Protein AF-A0A9W8MR33-F1 (afdb_monomer_lite)

Sequence (682 aa):
MLVDLFPRDSRWECDATVVSDYVSELVKAVAKRNREDWKERLYLISAYNTMTKIPAGWILDEGFHWVFLAPSVWRLSPLQASTRRGPKNQHWATPGLVADEKSVRFLYIGSKGFSITRSRTSTSKTTSCDSIPNHRFPPLNKKSGLAYGYHQPALTTQASFDSFLYDPKKKRAVLFQATVGSTHSVKELGITELTAEFGVTVFTYIAVTPPSVTLKISGPHAIDRLLEKKYYQRTEITSQELILVICMQLMGQNYFDPRPLEEAETHMRLQHEQQIWATFWHAPAGDGHPLFQHHIITLETTLADANLDAPSKCWLLRIPEGLRGIFGDTCTSAILFREDYLEALRAAFRAVSWDDAYVGVEHVDSDLSNSKFNNPFLRRQQVSRDWKSSCLVLTGGPGIGKSLWLVTVLILRLHARLPTIYQRQNDRILFFDQDGPAEFRTVVDLFRSAAVRRHQRGELWVLVDTNDELQTVDRCYRFQHAFIIQSIATDVKHTRWMRKLSFLATHFVLQPWSLAELIIGRILHENAPSGGSILEFTQKFGNMPENVYKYADAQEEYEAQVLARVSFPPPYPESTSFDKIAFDYPEFIALRPTSSQPWYYAPHFVSKHVVHFLFLSSDTAPRARIPSHTPLVPAVSALDTRSERAEKLSRRESVGVVPTGWLFFGRSPQPQRHATSEAFGR

pLDDT: mean 73.07, std 23.68, range [24.5, 97.5]

Organism: NCBI:txid84603

Secondary structure (DSSP, 8-state):
--EEEEE-SSTTEEEEEES-HHHHHHHHHHHTT-TTHHHHHHHHHHHHSTTTHHHHHHHHHHHHHHHHHSSEEEEEEEPEEPSS--SSEEEEE---S---GGG-EEEEEETTEEEEES-SS--SSS--SSPPPEEEE-SS----PPPSEEEEESSTTS-SSSEEEEETTTTEEEEEEE---SEEE--HHHHHHHHHHH---EEEEEEEE-TT---EEEEEHHHHTTEEEEEEEE--S-GGGTSTTTSTT---------HHHHHHHHHHHHHHHHHHHHHHHSS-SSTT-TTEEEEE----HHHHTTT----SEEEEEE--GGGGGGG-S---SEEE--HHHHHHHHHHHHHTT--GGGGGGT-S-S-TTTS----TTSS-----TT----EEEEE--TTSSHHHHHHHHHHHHHHTT--EEEEEETTEEEEE-SS-EEEESSHHHHHHSHHHHTSPTTT-EEEEEESSS--S--GGGGGGTPEEEEEE-S-GGGGTTGGG--S-EEEEE-----HHHHHHHGGG-TTPPPHHHHHHHHHHH---HHHHHHHGGGHHHHHHHHHHHHSPPPPPPPSS------------------TT-TT----EEETHHHHHHHH-------------------------------------------------------------------

Radius of gyration: 34.9 Å; chains: 1; bounding box: 99×107×81 Å

InterPro domains:
  IPR052980 Crinkler effector [PTHR33129] (317-520)

Structure (mmCIF, N/CA/C/O backbone):
data_AF-A0A9W8MR33-F1
#
_entry.id   AF-A0A9W8MR33-F1
#
loop_
_atom_site.group_PDB
_atom_site.id
_atom_site.type_symbol
_atom_site.label_atom_id
_atom_site.label_alt_id
_atom_site.label_comp_id
_atom_site.label_asym_id
_atom_s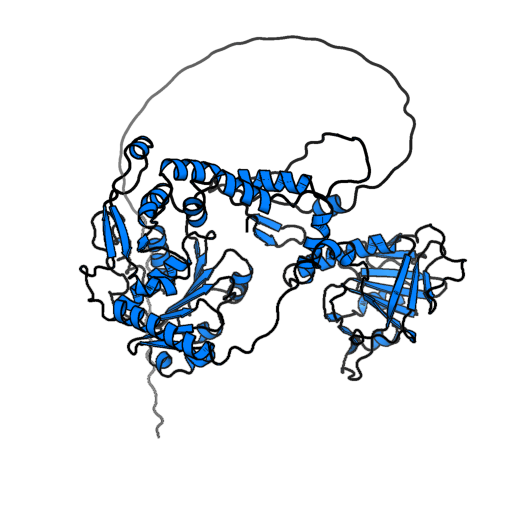ite.label_entity_id
_atom_site.label_seq_id
_atom_site.pdbx_PDB_ins_code
_atom_site.Cartn_x
_atom_site.Cartn_y
_atom_site.Cartn_z
_atom_site.occupancy
_atom_site.B_iso_or_equiv
_atom_site.auth_seq_id
_atom_site.auth_comp_id
_atom_site.auth_asym_id
_atom_site.auth_atom_id
_atom_site.pdbx_PDB_model_num
ATOM 1 N N . MET A 1 1 ? -2.447 7.499 -7.545 1.00 42.25 1 MET A N 1
ATOM 2 C CA . MET A 1 1 ? -2.673 8.162 -6.244 1.00 42.25 1 MET A CA 1
ATOM 3 C C . MET A 1 1 ? -2.044 9.550 -6.351 1.00 42.25 1 MET A C 1
ATOM 5 O O . MET A 1 1 ? -0.880 9.610 -6.711 1.00 42.25 1 MET A O 1
ATOM 9 N N . LEU A 1 2 ? -2.818 10.642 -6.248 1.00 41.53 2 LEU A N 1
ATOM 10 C CA . LEU A 1 2 ? -2.312 12.023 -6.452 1.00 41.53 2 LEU A CA 1
ATOM 11 C C . LEU A 1 2 ? -1.849 12.695 -5.150 1.00 41.53 2 LEU A C 1
ATOM 13 O O . LEU A 1 2 ? -1.147 13.701 -5.204 1.00 41.53 2 LEU A O 1
ATOM 17 N N . VAL A 1 3 ? -2.262 12.140 -4.008 1.00 42.53 3 VAL A N 1
ATOM 18 C CA . VAL A 1 3 ? -1.942 12.615 -2.663 1.00 42.53 3 VAL A CA 1
ATOM 19 C C . VAL A 1 3 ? -1.675 11.395 -1.782 1.00 42.53 3 VAL A C 1
ATOM 21 O O . VAL A 1 3 ? -2.589 10.599 -1.554 1.00 42.53 3 VAL A O 1
ATOM 24 N N . ASP A 1 4 ? -0.445 11.245 -1.294 1.00 45.41 4 ASP A N 1
ATOM 25 C CA . ASP A 1 4 ? -0.087 10.212 -0.314 1.00 45.41 4 ASP A CA 1
ATOM 26 C C . ASP A 1 4 ? -0.113 10.817 1.091 1.00 45.41 4 ASP A C 1
ATOM 28 O O . ASP A 1 4 ? 0.572 11.805 1.334 1.00 45.41 4 ASP A O 1
ATOM 32 N N . LEU A 1 5 ? -0.909 10.251 2.006 1.00 42.97 5 LEU A N 1
ATOM 33 C CA . LEU A 1 5 ? -1.063 10.742 3.381 1.00 42.97 5 LEU A CA 1
ATOM 34 C C . LEU A 1 5 ? -0.225 9.909 4.363 1.00 42.97 5 LEU A C 1
ATOM 36 O O . LEU A 1 5 ? -0.437 8.701 4.501 1.00 42.97 5 LEU A O 1
ATOM 40 N N . PHE A 1 6 ? 0.684 10.555 5.094 1.00 46.56 6 PHE A N 1
ATOM 41 C CA . PHE A 1 6 ? 1.562 9.921 6.076 1.00 46.56 6 PHE A CA 1
ATOM 42 C C . PHE A 1 6 ? 1.298 10.475 7.484 1.00 46.56 6 PHE A C 1
ATOM 44 O O . PHE A 1 6 ? 1.523 11.660 7.729 1.00 46.56 6 PHE A O 1
ATOM 51 N N . PRO A 1 7 ? 0.854 9.650 8.448 1.00 41.38 7 PRO A N 1
ATOM 52 C CA . PRO A 1 7 ? 0.702 10.099 9.831 1.00 41.38 7 PRO A CA 1
ATOM 53 C C . PRO A 1 7 ? 2.073 10.370 10.475 1.00 41.38 7 PRO A C 1
ATOM 55 O O . PRO A 1 7 ? 2.987 9.554 10.330 1.00 41.38 7 PRO A O 1
ATOM 58 N N . ARG A 1 8 ? 2.204 11.484 11.210 1.00 49.09 8 ARG A N 1
ATOM 59 C CA . ARG A 1 8 ? 3.399 11.823 12.012 1.00 49.09 8 ARG A CA 1
ATOM 60 C C . ARG A 1 8 ? 3.271 11.380 13.478 1.00 49.09 8 ARG A C 1
ATOM 62 O O . ARG A 1 8 ? 2.295 10.747 13.876 1.00 49.09 8 ARG A O 1
ATOM 69 N N . ASP A 1 9 ? 4.281 11.718 14.282 1.00 41.66 9 ASP A N 1
ATOM 70 C CA . ASP A 1 9 ? 4.383 11.391 15.713 1.00 41.66 9 ASP A CA 1
ATOM 71 C C . ASP A 1 9 ? 3.325 12.089 16.587 1.00 41.66 9 ASP A C 1
ATOM 73 O O . ASP A 1 9 ? 3.048 11.653 17.709 1.00 41.66 9 ASP A O 1
ATOM 77 N N . SER A 1 10 ? 2.711 13.167 16.088 1.00 37.75 10 SER A N 1
ATOM 78 C CA . SER A 1 10 ? 1.657 13.905 16.783 1.00 37.75 10 SER A CA 1
ATOM 79 C C . SER A 1 10 ? 0.269 13.506 16.268 1.00 37.75 10 SER A C 1
ATOM 81 O O . SER A 1 10 ? 0.056 13.249 15.085 1.00 37.75 10 SER A O 1
ATOM 83 N N . ARG A 1 11 ? -0.718 13.479 17.175 1.00 36.72 11 ARG A N 1
ATOM 84 C CA . ARG A 1 11 ? -2.128 13.134 16.882 1.00 36.72 11 ARG A CA 1
ATOM 85 C C . ARG A 1 11 ? -2.815 14.128 15.938 1.00 36.72 11 ARG A C 1
ATOM 87 O O . ARG A 1 11 ? -3.965 13.917 15.573 1.00 36.72 11 ARG A O 1
ATOM 94 N N . TRP A 1 12 ? -2.118 15.204 15.585 1.00 40.34 12 TRP A N 1
ATOM 95 C CA . TRP A 1 12 ? -2.641 16.352 14.870 1.00 40.34 12 TRP A CA 1
ATOM 96 C C . TRP A 1 12 ? -1.859 16.643 13.585 1.00 40.34 12 TRP A C 1
ATOM 98 O O . TRP A 1 12 ? -1.987 17.739 13.043 1.00 40.34 12 TRP A O 1
ATOM 108 N N . GLU A 1 13 ? -1.030 15.721 13.107 1.00 41.31 13 GLU A N 1
ATOM 109 C CA . GLU A 1 13 ? -0.179 15.958 11.944 1.00 41.31 13 GLU A CA 1
ATOM 110 C C . GLU A 1 13 ? -0.270 14.799 10.957 1.00 41.31 13 GLU A C 1
ATOM 112 O O . GLU A 1 13 ? -0.117 13.624 11.303 1.00 41.31 13 GLU A O 1
ATOM 117 N N . CYS A 1 14 ? -0.501 15.163 9.703 1.00 41.62 14 CYS A N 1
ATOM 118 C CA . CYS A 1 14 ? -0.390 14.279 8.561 1.00 41.62 14 CYS A CA 1
ATOM 119 C C . CYS A 1 14 ? 0.424 15.016 7.501 1.00 41.62 14 CYS A C 1
ATOM 121 O O . CYS A 1 14 ? 0.096 16.154 7.162 1.00 41.62 14 CYS A O 1
ATOM 123 N N . ASP A 1 15 ? 1.461 14.374 6.976 1.00 48.09 15 ASP A N 1
ATOM 124 C CA . ASP A 1 15 ? 2.111 14.843 5.760 1.00 48.09 15 ASP A CA 1
ATOM 125 C C . ASP A 1 15 ? 1.280 14.394 4.564 1.00 48.09 15 ASP A C 1
ATOM 127 O O . ASP A 1 15 ? 0.707 13.304 4.576 1.00 48.09 15 ASP A O 1
ATOM 131 N N . ALA A 1 16 ? 1.222 15.232 3.536 1.00 46.84 16 ALA A N 1
ATOM 132 C CA . ALA A 1 16 ? 0.666 14.861 2.249 1.00 46.84 16 ALA A CA 1
ATOM 133 C C . ALA A 1 16 ? 1.726 15.096 1.172 1.00 46.84 16 ALA A C 1
ATOM 135 O O . ALA A 1 16 ? 2.301 16.181 1.125 1.00 46.84 16 ALA A O 1
ATOM 136 N N . THR A 1 17 ? 1.991 14.123 0.305 1.00 47.50 17 THR A N 1
ATOM 137 C CA . THR A 1 17 ? 2.886 14.321 -0.847 1.00 47.50 17 THR A CA 1
ATOM 138 C C . THR A 1 17 ? 2.057 14.527 -2.106 1.00 47.50 17 THR A C 1
ATOM 140 O O . THR A 1 17 ? 1.200 13.700 -2.409 1.00 47.50 17 THR A O 1
ATOM 143 N N . VAL A 1 18 ? 2.313 15.623 -2.827 1.00 47.41 18 VAL A N 1
ATOM 144 C CA . VAL A 1 18 ? 1.642 15.985 -4.087 1.00 47.41 18 VAL A CA 1
ATOM 145 C C . VAL A 1 18 ? 2.686 16.076 -5.200 1.00 47.41 18 VAL A C 1
ATOM 147 O O . VAL A 1 18 ? 3.810 16.500 -4.954 1.00 47.41 18 VAL A O 1
ATOM 150 N N . VAL A 1 19 ? 2.332 15.651 -6.414 1.00 47.62 19 VAL A N 1
ATOM 151 C CA . VAL A 1 19 ? 3.304 15.409 -7.500 1.00 47.62 19 VAL A CA 1
ATOM 152 C C . VAL A 1 19 ? 3.774 16.695 -8.205 1.00 47.62 19 VAL A C 1
ATOM 154 O O . VAL A 1 19 ? 4.859 16.703 -8.776 1.00 47.62 19 VAL A O 1
ATOM 157 N N . SER A 1 20 ? 2.997 17.785 -8.159 1.00 63.09 20 SER A N 1
ATOM 158 C CA . SER A 1 20 ? 3.393 19.098 -8.695 1.00 63.09 20 SER A CA 1
ATOM 159 C C . SER A 1 20 ? 2.608 20.252 -8.057 1.00 63.09 20 SER A C 1
ATOM 161 O O . SER A 1 20 ? 1.550 20.037 -7.454 1.00 63.09 20 SER A O 1
ATOM 163 N N . ASP A 1 21 ? 3.099 21.484 -8.236 1.00 59.41 21 ASP A N 1
ATOM 164 C CA . ASP A 1 21 ? 2.425 22.714 -7.788 1.00 59.41 21 ASP A CA 1
ATOM 165 C C . ASP A 1 21 ? 1.033 22.862 -8.405 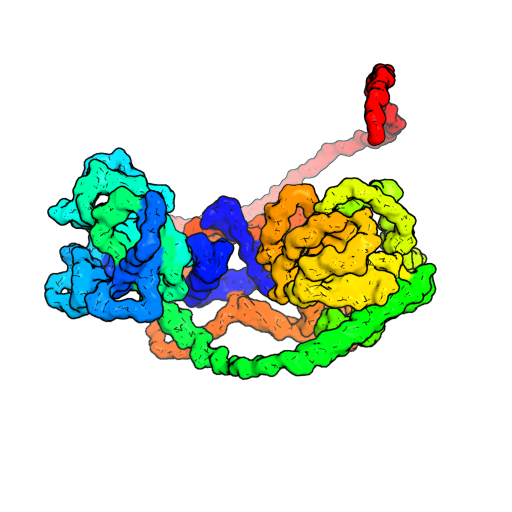1.00 59.41 21 ASP A C 1
ATOM 167 O O . ASP A 1 21 ? 0.071 23.200 -7.715 1.00 59.41 21 ASP A O 1
ATOM 171 N N . TYR A 1 22 ? 0.898 22.509 -9.683 1.00 57.91 22 TYR A N 1
ATOM 172 C CA . TYR A 1 22 ? -0.383 22.533 -10.378 1.00 57.91 22 TYR A CA 1
ATOM 173 C C . TYR A 1 22 ? -1.410 21.584 -9.733 1.00 57.91 22 TYR A C 1
ATOM 175 O O . TYR A 1 22 ? -2.530 21.998 -9.432 1.00 57.91 22 TYR A O 1
ATOM 183 N N . VAL A 1 23 ? -1.026 20.332 -9.433 1.00 47.22 23 VAL A N 1
ATOM 184 C CA . VAL A 1 23 ? -1.908 19.354 -8.757 1.00 47.22 23 VAL A CA 1
ATOM 185 C C . VAL A 1 23 ? -2.279 19.833 -7.351 1.00 47.22 23 VAL A C 1
ATOM 187 O O . VAL A 1 23 ? -3.415 19.653 -6.914 1.00 47.22 23 VAL A O 1
ATOM 190 N N . SER A 1 24 ? -1.341 20.467 -6.645 1.00 52.09 24 SER A N 1
ATOM 191 C CA . SER A 1 24 ? -1.575 21.044 -5.318 1.00 52.09 24 SER A CA 1
ATOM 192 C C . SER A 1 24 ? -2.651 22.134 -5.350 1.00 52.09 24 SER A C 1
ATOM 194 O O . SER A 1 24 ? -3.599 22.083 -4.563 1.00 52.09 24 SER A O 1
ATOM 196 N N . GLU A 1 25 ? -2.565 23.080 -6.290 1.00 61.91 25 GLU A N 1
ATOM 197 C CA . GLU A 1 25 ? -3.579 24.132 -6.463 1.00 61.91 25 GLU A CA 1
ATOM 198 C C . GLU A 1 25 ? -4.948 23.565 -6.854 1.00 61.91 25 GLU A C 1
ATOM 200 O O . GLU A 1 25 ? -5.984 24.005 -6.348 1.00 61.91 25 GLU A O 1
ATOM 205 N N . LEU A 1 26 ? -4.960 22.510 -7.666 1.00 52.94 26 LEU A N 1
ATOM 206 C CA . LEU A 1 26 ? -6.171 21.787 -8.033 1.00 52.94 26 LEU A CA 1
ATOM 207 C C . LEU A 1 26 ? -6.861 21.175 -6.800 1.00 52.94 26 LEU A C 1
ATOM 209 O O . LEU A 1 26 ? -8.068 21.336 -6.605 1.00 52.94 26 LEU A O 1
ATOM 213 N N . VAL A 1 27 ? -6.091 20.494 -5.939 1.00 49.19 27 VAL A N 1
ATOM 214 C CA . VAL A 1 27 ? -6.605 19.836 -4.723 1.00 49.19 27 VAL A CA 1
ATOM 215 C C . VAL A 1 27 ? -7.176 20.871 -3.760 1.00 49.19 27 VAL A C 1
ATOM 217 O O . VAL A 1 27 ? -8.259 20.669 -3.204 1.00 49.19 27 VAL A O 1
ATOM 220 N N . LYS A 1 28 ? -6.503 22.020 -3.618 1.00 54.75 28 LYS A N 1
ATOM 221 C CA . LYS A 1 28 ? -7.001 23.159 -2.831 1.00 54.75 28 LYS A CA 1
ATOM 222 C C . LYS A 1 28 ? -8.320 23.696 -3.388 1.00 54.75 28 LYS A C 1
ATOM 224 O O . LYS A 1 28 ? -9.250 23.949 -2.619 1.00 54.75 28 LYS A O 1
ATOM 229 N N . ALA A 1 29 ? -8.425 23.843 -4.709 1.00 58.38 29 ALA A N 1
ATOM 230 C CA . ALA A 1 29 ? -9.621 24.367 -5.361 1.00 58.38 29 ALA A CA 1
ATOM 231 C C . ALA A 1 29 ? -10.846 23.459 -5.166 1.00 58.38 29 ALA A C 1
ATOM 233 O O . ALA A 1 29 ? -11.951 23.962 -4.957 1.00 58.38 29 ALA A O 1
ATOM 234 N N . VAL A 1 30 ? -10.666 22.134 -5.177 1.00 51.62 30 VAL A N 1
ATOM 235 C CA . VAL A 1 30 ? -11.782 21.192 -5.013 1.00 51.62 30 VAL A CA 1
ATOM 236 C C . VAL A 1 30 ? -12.168 20.985 -3.551 1.00 51.62 30 VAL A C 1
ATOM 238 O O . VAL A 1 30 ? -13.361 20.956 -3.238 1.00 51.62 30 VAL A O 1
ATOM 241 N N . ALA A 1 31 ? -11.198 20.930 -2.634 1.00 49.88 31 ALA A N 1
ATOM 242 C CA . ALA A 1 31 ? -11.481 20.884 -1.199 1.00 49.88 31 ALA A CA 1
ATOM 243 C C . ALA A 1 31 ? -12.319 22.094 -0.738 1.00 49.88 31 ALA A C 1
ATOM 245 O O . ALA A 1 31 ? -13.151 21.975 0.161 1.00 49.88 31 ALA A O 1
ATOM 246 N N . LYS A 1 32 ? -12.154 23.249 -1.400 1.00 54.03 32 LYS A N 1
ATOM 247 C CA . LYS A 1 32 ? -12.952 24.458 -1.159 1.00 54.03 32 LYS A CA 1
ATOM 248 C C . LYS A 1 32 ? -14.416 24.335 -1.625 1.00 54.03 32 LYS A C 1
ATOM 250 O O . LYS A 1 32 ? -15.251 25.080 -1.122 1.00 54.03 32 LYS A O 1
ATOM 255 N N . ARG A 1 33 ? -14.742 23.424 -2.557 1.00 51.28 33 ARG A N 1
ATOM 256 C CA . ARG A 1 33 ? -16.070 23.312 -3.199 1.00 51.28 33 ARG A CA 1
ATOM 257 C C . ARG A 1 33 ? -17.017 22.274 -2.569 1.00 51.28 33 ARG A C 1
ATOM 259 O O . ARG A 1 33 ? -18.212 22.522 -2.579 1.00 51.28 33 ARG A O 1
ATOM 266 N N . ASN A 1 34 ? -16.527 21.165 -1.993 1.00 52.03 34 ASN A N 1
ATOM 267 C CA . ASN A 1 34 ? -17.368 20.035 -1.531 1.00 52.03 34 ASN A CA 1
ATOM 268 C C . ASN A 1 34 ? -17.097 19.625 -0.068 1.00 52.03 34 ASN A C 1
ATOM 270 O O . ASN A 1 34 ? -16.526 18.571 0.214 1.00 52.03 34 ASN A O 1
ATOM 274 N N . ARG A 1 35 ? -17.484 20.486 0.881 1.00 52.84 35 ARG A N 1
ATOM 275 C CA . ARG A 1 35 ? -17.036 20.417 2.285 1.00 52.84 35 ARG A CA 1
ATOM 276 C C . ARG A 1 35 ? -17.664 19.293 3.129 1.00 52.84 35 ARG A C 1
ATOM 278 O O . ARG A 1 35 ? -16.979 18.796 4.018 1.00 52.84 35 ARG A O 1
ATOM 285 N N . GLU A 1 36 ? -18.919 18.899 2.891 1.00 48.84 36 GLU A N 1
ATOM 286 C CA . GLU A 1 36 ? -19.659 17.950 3.756 1.00 48.84 36 GLU A CA 1
ATOM 287 C C . GLU A 1 36 ? -19.500 16.470 3.340 1.00 48.84 36 GLU A C 1
ATOM 289 O O . GLU A 1 36 ? -19.167 15.639 4.185 1.00 48.84 36 GLU A O 1
ATOM 294 N N . ASP A 1 37 ? -19.600 16.139 2.047 1.00 50.66 37 ASP A N 1
ATOM 295 C CA . ASP A 1 37 ? -19.472 14.761 1.516 1.00 50.66 37 ASP A CA 1
ATOM 296 C C . ASP A 1 37 ? -18.098 14.114 1.762 1.00 50.66 37 ASP A C 1
ATOM 298 O O . ASP A 1 37 ? -17.964 12.894 1.901 1.00 50.66 37 ASP A O 1
ATOM 302 N N . TRP A 1 38 ? -17.052 14.936 1.847 1.00 52.78 38 TRP A N 1
ATOM 303 C CA . TRP A 1 38 ? -15.698 14.486 2.167 1.00 52.78 38 TRP A CA 1
ATOM 304 C C . TRP A 1 38 ? -15.608 13.864 3.570 1.00 52.78 38 TRP A C 1
ATOM 306 O O . TRP A 1 38 ? -14.839 12.926 3.794 1.00 52.78 38 TRP A O 1
ATOM 316 N N . LYS A 1 39 ? -16.406 14.364 4.520 1.00 54.88 39 LYS A N 1
ATOM 317 C CA . LYS A 1 39 ? -16.264 14.048 5.946 1.00 54.88 39 LYS A CA 1
ATOM 318 C C . LYS A 1 39 ? -16.637 12.600 6.251 1.00 54.88 39 LYS A C 1
ATOM 320 O O . LYS A 1 39 ? -15.910 11.922 6.978 1.00 54.88 39 LYS A O 1
ATOM 325 N N . GLU A 1 40 ? -17.727 12.095 5.676 1.00 57.59 40 GLU A N 1
ATOM 326 C CA . GLU A 1 40 ? -18.176 10.731 5.967 1.00 57.59 40 GLU A CA 1
ATOM 327 C C . GLU A 1 40 ? -17.347 9.662 5.253 1.00 57.59 40 GLU A C 1
ATOM 329 O O . GLU A 1 40 ? -16.944 8.664 5.858 1.00 57.59 40 GLU A O 1
ATOM 334 N N . ARG A 1 41 ? -17.035 9.858 3.971 1.00 55.06 41 ARG A N 1
ATOM 335 C CA . ARG A 1 41 ? -16.258 8.862 3.223 1.00 55.06 41 ARG A CA 1
ATOM 336 C C . ARG A 1 41 ? -14.880 8.675 3.839 1.00 55.06 41 ARG A C 1
ATOM 338 O O . ARG A 1 41 ? -14.420 7.542 4.004 1.00 55.06 41 ARG A O 1
ATOM 345 N N . LEU A 1 42 ? -14.262 9.778 4.261 1.00 57.81 42 LEU A N 1
ATOM 346 C CA . LEU A 1 42 ? -13.010 9.733 4.997 1.00 57.81 42 LEU A CA 1
ATOM 347 C C . LEU A 1 42 ? -13.178 8.993 6.330 1.00 57.81 42 LEU A C 1
ATOM 349 O O . LEU A 1 42 ? -12.320 8.180 6.670 1.00 57.81 42 LEU A O 1
ATOM 353 N N . TYR A 1 43 ? -14.283 9.203 7.052 1.00 70.25 43 TYR A N 1
ATOM 354 C CA . TYR A 1 43 ? -14.579 8.502 8.302 1.00 70.25 43 TYR A CA 1
ATOM 355 C C . TYR A 1 43 ? -14.693 6.982 8.124 1.00 70.25 43 TYR A C 1
ATOM 357 O O . TYR A 1 43 ? -14.072 6.231 8.876 1.00 70.25 43 TYR A O 1
ATOM 365 N N . LEU A 1 44 ? -15.436 6.506 7.125 1.00 66.12 44 LEU A N 1
ATOM 366 C CA . LEU A 1 44 ? -15.657 5.071 6.924 1.00 66.12 44 LEU A CA 1
ATOM 367 C C . LEU A 1 44 ? -14.397 4.358 6.456 1.00 66.12 44 LEU A C 1
ATOM 369 O O . LEU A 1 44 ? -14.025 3.338 7.040 1.00 66.12 44 LEU A O 1
ATOM 373 N N . ILE A 1 45 ? -13.695 4.925 5.467 1.00 62.34 45 ILE A N 1
ATOM 374 C CA . ILE A 1 45 ? -12.365 4.444 5.063 1.00 62.34 45 ILE A CA 1
ATOM 375 C C . ILE A 1 45 ? -11.471 4.380 6.298 1.00 62.34 45 ILE A C 1
ATOM 377 O O . ILE A 1 45 ? -10.787 3.377 6.530 1.00 62.34 45 ILE A O 1
ATOM 381 N N . SER A 1 46 ? -11.557 5.412 7.140 1.00 67.06 46 SER A N 1
ATOM 382 C CA . SER A 1 46 ? -10.777 5.479 8.357 1.00 67.06 46 SER A CA 1
ATOM 383 C C . SER A 1 46 ? -11.140 4.374 9.355 1.00 67.06 46 SER A C 1
ATOM 385 O O . SER A 1 46 ? -10.241 3.749 9.910 1.00 67.06 46 SER A O 1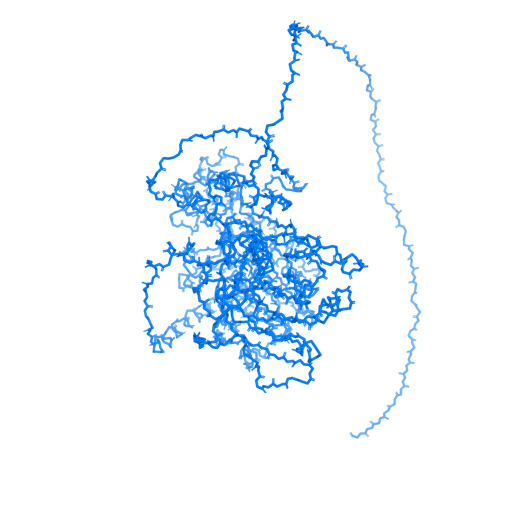
ATOM 387 N N . ALA A 1 47 ? -12.429 4.076 9.542 1.00 72.25 47 ALA A N 1
ATOM 388 C CA . ALA A 1 47 ? -12.938 3.112 10.517 1.00 72.25 47 ALA A CA 1
ATOM 389 C C . ALA A 1 47 ? -12.607 1.650 10.168 1.00 72.25 47 ALA A C 1
ATOM 391 O O . ALA A 1 47 ? -12.352 0.843 11.072 1.00 72.25 47 ALA A O 1
ATOM 392 N N . TYR A 1 48 ? -12.585 1.306 8.875 1.00 71.75 48 TYR A N 1
ATOM 393 C CA . TYR A 1 48 ? -12.256 -0.045 8.404 1.00 71.75 48 TYR A CA 1
ATOM 394 C C . TYR A 1 48 ? -10.756 -0.286 8.273 1.00 71.75 48 TYR A C 1
ATOM 396 O O . TYR A 1 48 ? -10.282 -1.402 8.505 1.00 71.75 48 TYR A O 1
ATOM 404 N N . ASN A 1 49 ? -9.987 0.746 7.936 1.00 69.19 49 ASN A N 1
ATOM 405 C CA . ASN A 1 49 ? -8.548 0.610 7.826 1.00 69.19 49 ASN A CA 1
ATOM 406 C C . ASN A 1 49 ? -7.891 0.730 9.207 1.00 69.19 49 ASN A C 1
ATOM 408 O O . ASN A 1 49 ? -7.951 1.752 9.883 1.00 69.19 49 ASN A O 1
ATOM 412 N N . THR A 1 50 ? -7.200 -0.335 9.619 1.00 71.44 50 THR A N 1
ATOM 413 C CA . THR A 1 50 ? -6.517 -0.413 10.921 1.00 71.44 50 THR A CA 1
ATOM 414 C C . THR A 1 50 ? -5.555 0.748 11.219 1.00 71.44 50 THR A C 1
ATOM 416 O O . THR A 1 50 ? -5.343 1.037 12.394 1.00 71.44 50 THR A O 1
ATOM 419 N N . MET A 1 51 ? -5.001 1.419 10.201 1.00 55.88 51 MET A N 1
ATOM 420 C CA . MET A 1 51 ? -4.036 2.524 10.352 1.00 55.88 51 MET A CA 1
ATOM 421 C C . MET A 1 51 ? -4.708 3.870 10.644 1.00 55.88 51 MET A C 1
ATOM 423 O O . MET A 1 51 ? -4.154 4.717 11.334 1.00 55.88 51 MET A O 1
ATOM 427 N N . THR A 1 52 ? -5.924 4.045 10.149 1.00 68.31 52 THR A N 1
ATOM 428 C CA . THR A 1 52 ? -6.745 5.261 10.255 1.00 68.31 52 THR A CA 1
ATOM 429 C C . THR A 1 52 ? -7.884 5.095 11.264 1.00 68.31 52 THR A C 1
ATOM 431 O O . THR A 1 52 ? -8.647 6.019 11.537 1.00 68.31 52 THR A O 1
ATOM 434 N N . LYS A 1 53 ? -7.967 3.911 11.876 1.00 76.75 53 LYS A N 1
ATOM 435 C CA . LYS A 1 53 ? -8.982 3.531 12.854 1.00 76.75 53 LYS A CA 1
ATOM 436 C C . LYS A 1 53 ? -8.964 4.411 14.100 1.00 76.75 53 LYS A C 1
ATOM 438 O O . LYS A 1 53 ? -10.006 4.670 14.684 1.00 76.75 53 LYS A O 1
ATOM 443 N N . ILE A 1 54 ? -7.785 4.880 14.502 1.00 76.44 54 ILE A N 1
ATOM 444 C CA . ILE A 1 54 ? -7.642 5.806 15.629 1.00 76.44 54 ILE A CA 1
ATOM 445 C C . ILE A 1 54 ? -8.305 7.161 15.296 1.00 76.44 54 ILE A C 1
ATOM 447 O O . ILE A 1 54 ? -9.219 7.534 16.029 1.00 76.44 54 ILE A O 1
ATOM 451 N N . PRO A 1 55 ? -7.959 7.836 14.178 1.00 68.50 55 PRO A N 1
ATOM 452 C CA . PRO A 1 55 ? -8.689 9.013 13.701 1.00 68.50 55 PRO A CA 1
ATOM 453 C C . PRO A 1 55 ? -10.203 8.815 13.562 1.00 68.50 55 PRO A C 1
ATOM 455 O O . PRO A 1 55 ? -10.971 9.669 13.994 1.00 68.50 55 PRO A O 1
ATOM 458 N N . ALA A 1 56 ? -10.659 7.676 13.029 1.00 76.44 56 ALA A N 1
ATOM 459 C CA . ALA A 1 56 ? -12.091 7.374 12.979 1.00 76.44 56 ALA A CA 1
ATOM 460 C C . ALA A 1 56 ? -12.712 7.263 14.374 1.00 76.44 56 ALA A C 1
ATOM 462 O O . ALA A 1 56 ? -13.816 7.740 14.597 1.00 76.44 56 ALA A O 1
ATOM 463 N N . GLY A 1 57 ? -12.010 6.667 15.338 1.00 80.94 57 GLY A N 1
ATOM 464 C CA . GLY A 1 57 ? -12.450 6.667 16.731 1.00 80.94 57 GLY A CA 1
ATOM 465 C C . GLY A 1 57 ? -12.716 8.081 17.249 1.00 80.94 57 GLY A C 1
ATOM 466 O O . GLY A 1 57 ? -13.749 8.301 17.865 1.00 80.94 57 GLY A O 1
ATOM 467 N N . TRP A 1 58 ? -11.841 9.039 16.930 1.00 78.94 58 TRP A N 1
ATOM 468 C CA . TRP A 1 58 ? -11.997 10.438 17.347 1.00 78.94 58 TRP A CA 1
ATOM 469 C C . TRP A 1 58 ? -13.175 11.134 16.674 1.00 78.94 58 TRP A C 1
ATOM 471 O O . TRP A 1 58 ? -13.948 11.800 17.349 1.00 78.94 58 TRP A O 1
ATOM 481 N N . ILE A 1 59 ? -13.355 10.935 15.367 1.00 76.19 59 ILE A N 1
ATOM 482 C CA . ILE A 1 59 ? -14.501 11.494 14.638 1.00 76.19 59 ILE A CA 1
ATOM 483 C C . ILE A 1 59 ? -15.815 10.931 15.193 1.00 76.19 59 ILE A C 1
ATOM 485 O O . ILE A 1 59 ? -16.779 11.673 15.370 1.00 76.19 59 ILE A O 1
ATOM 489 N N . LEU A 1 60 ? -15.854 9.623 15.482 1.00 83.62 60 LEU A N 1
ATOM 490 C CA . LEU A 1 60 ? -17.024 8.990 16.087 1.00 83.62 60 LEU A CA 1
ATOM 491 C C . LEU A 1 60 ? -17.322 9.599 17.451 1.00 83.62 60 LEU A C 1
ATOM 493 O O . LEU A 1 60 ? -18.478 9.892 17.715 1.00 83.62 60 LEU A O 1
ATOM 497 N N . ASP A 1 61 ? -16.303 9.755 18.293 1.00 83.62 61 ASP A N 1
ATOM 498 C CA . ASP A 1 61 ? -16.418 10.298 19.647 1.00 83.62 61 ASP A CA 1
ATOM 499 C C . ASP A 1 61 ? -16.932 11.747 19.641 1.00 83.62 61 ASP A C 1
ATOM 501 O O . ASP A 1 61 ? -17.921 12.082 20.297 1.00 83.62 61 ASP A O 1
ATOM 505 N N . GLU A 1 62 ? -16.345 12.595 18.797 1.00 79.06 62 GLU A N 1
ATOM 506 C CA . GLU A 1 62 ? -16.743 13.995 18.665 1.00 79.06 62 GLU A CA 1
ATOM 507 C C . GLU A 1 62 ? -18.151 14.149 18.069 1.00 79.06 62 GLU A C 1
ATOM 509 O O . GLU A 1 62 ? -18.989 14.871 18.619 1.00 79.06 62 GLU A O 1
ATOM 514 N N . GLY A 1 63 ? -18.457 13.414 16.995 1.00 78.88 63 GLY A N 1
ATOM 515 C CA . GLY A 1 63 ? -19.795 13.402 16.402 1.00 78.88 63 GLY A CA 1
ATOM 516 C C . GLY A 1 63 ? -20.845 12.861 17.372 1.00 78.88 63 GLY A C 1
ATOM 517 O O . GLY A 1 63 ? -21.933 13.423 17.500 1.00 78.88 63 GLY A O 1
ATOM 518 N N . PHE A 1 64 ? -20.501 11.814 18.123 1.00 83.44 64 PHE A N 1
ATOM 519 C CA . PHE A 1 64 ? -21.344 11.247 19.170 1.00 83.44 64 PHE A CA 1
ATOM 520 C C . PHE A 1 64 ? -21.717 12.303 20.217 1.00 83.44 64 PHE A C 1
ATOM 522 O O . PHE A 1 64 ? -22.900 12.440 20.531 1.00 83.44 64 PHE A O 1
ATOM 529 N N . HIS A 1 65 ? -20.759 13.094 20.706 1.00 85.12 65 HIS A N 1
ATOM 530 C CA . HIS A 1 65 ? -21.034 14.171 21.655 1.00 85.12 65 HIS A CA 1
ATOM 531 C C . HIS A 1 65 ? -22.012 15.213 21.109 1.00 85.12 65 HIS A C 1
ATOM 533 O O . HIS A 1 65 ? -22.869 15.687 21.852 1.00 85.12 65 HIS A O 1
ATOM 539 N N . TRP A 1 66 ? -21.900 15.566 19.829 1.00 79.56 66 TRP A N 1
ATOM 540 C CA . TRP A 1 66 ? -22.754 16.581 19.219 1.00 79.56 66 TRP A CA 1
ATOM 541 C C . TRP A 1 66 ? -24.204 16.101 19.084 1.00 79.56 66 TRP A C 1
ATOM 543 O O . TRP A 1 66 ? -25.130 16.782 19.526 1.00 79.56 66 TRP A O 1
ATOM 553 N N . VAL A 1 67 ? -24.404 14.877 18.582 1.00 80.12 67 VAL A N 1
ATOM 554 C CA . VAL A 1 67 ? -25.747 14.296 18.411 1.00 80.12 67 VAL A CA 1
ATOM 555 C C . VAL A 1 67 ? -26.415 14.018 19.766 1.00 80.12 67 VAL A C 1
ATOM 557 O O . VAL A 1 67 ? -27.627 14.177 19.902 1.00 80.12 67 VAL A O 1
ATOM 560 N N . PHE A 1 68 ? -25.648 13.644 20.798 1.00 81.19 68 PHE A N 1
ATOM 561 C CA . PHE A 1 68 ? -26.194 13.327 22.126 1.00 81.19 68 PHE A CA 1
ATOM 562 C C . PHE A 1 68 ? -26.720 14.530 22.912 1.00 81.19 68 PHE A C 1
ATOM 564 O O . PHE A 1 68 ? -27.548 14.352 23.809 1.00 81.19 68 PHE A O 1
ATOM 571 N N . LEU A 1 69 ? -26.242 15.739 22.615 1.00 81.19 69 LEU A N 1
ATOM 572 C CA . LEU A 1 69 ? -26.705 16.951 23.293 1.00 81.19 69 LEU A CA 1
ATOM 573 C C . LEU A 1 69 ? -28.075 17.414 22.790 1.00 81.19 69 LEU A C 1
ATOM 575 O O . LEU A 1 69 ? -28.801 18.081 23.531 1.00 81.19 69 LEU A O 1
ATOM 579 N N . ALA A 1 70 ? -28.455 17.029 21.571 1.00 82.31 70 ALA A N 1
ATOM 580 C CA . ALA A 1 70 ? -29.780 17.296 21.036 1.00 82.31 70 ALA A CA 1
ATOM 581 C C . ALA A 1 70 ? -30.838 16.362 21.663 1.00 82.31 70 ALA A C 1
ATOM 583 O O . ALA A 1 70 ? -30.548 15.189 21.942 1.00 82.31 70 ALA A O 1
ATOM 584 N N . PRO A 1 71 ? -32.086 16.835 21.859 1.00 86.06 71 PRO A N 1
ATOM 585 C CA . PRO A 1 71 ? -33.195 15.969 22.239 1.00 86.06 71 PRO A CA 1
ATOM 586 C C . PRO A 1 71 ? -33.328 14.803 21.257 1.00 86.06 71 PRO A C 1
ATOM 588 O O . PRO A 1 71 ? -33.522 15.003 20.060 1.00 86.06 71 PRO A O 1
ATOM 591 N N . SER A 1 72 ? -33.189 13.577 21.752 1.00 88.00 72 SER A N 1
ATOM 592 C CA . SER A 1 72 ? -33.000 12.411 20.887 1.00 88.00 72 SER A CA 1
ATOM 593 C C . SER A 1 72 ? -33.514 11.117 21.519 1.00 88.00 72 SER A C 1
ATOM 595 O O . SER A 1 72 ? -33.671 11.000 22.741 1.00 88.00 72 SER A O 1
ATOM 597 N N . VAL A 1 73 ? -33.812 10.138 20.658 1.00 91.00 73 VAL A N 1
ATOM 598 C CA . VAL A 1 73 ? -34.266 8.794 21.037 1.00 91.00 73 VAL A CA 1
ATOM 599 C C . VAL A 1 73 ? -33.347 7.761 20.401 1.00 91.00 73 VAL A C 1
ATOM 601 O O . VAL A 1 73 ? -33.264 7.664 19.181 1.00 91.00 73 VAL A O 1
ATOM 604 N N . TRP A 1 74 ? -32.694 6.956 21.232 1.00 91.94 74 TRP A N 1
ATOM 605 C CA . TRP A 1 74 ? -31.662 6.011 20.811 1.00 91.94 74 TRP A CA 1
ATOM 606 C C . TRP A 1 74 ? -32.096 4.571 21.061 1.00 91.94 74 TRP A C 1
ATOM 608 O O . TRP A 1 74 ? -32.472 4.215 22.181 1.00 91.94 74 TRP A O 1
ATOM 618 N N . ARG A 1 75 ? -32.047 3.734 20.023 1.00 93.94 75 ARG A N 1
ATOM 619 C CA . ARG A 1 75 ? -32.411 2.311 20.082 1.00 93.94 75 ARG A CA 1
ATOM 620 C C . ARG A 1 75 ? -31.271 1.450 20.641 1.00 93.94 75 ARG A C 1
ATOM 622 O O . ARG A 1 75 ? -30.385 1.005 19.916 1.00 93.94 75 ARG A O 1
ATOM 629 N N . LEU A 1 76 ? -31.364 1.107 21.916 1.00 95.25 76 LEU A N 1
ATOM 630 C CA . LEU A 1 76 ? -30.385 0.301 22.631 1.00 95.25 76 LEU A CA 1
ATOM 631 C C . LEU A 1 76 ? -30.664 -1.198 22.507 1.00 95.25 76 LEU A C 1
ATOM 633 O O . LEU A 1 76 ? -31.748 -1.681 22.846 1.00 95.25 76 LEU A O 1
ATOM 637 N N . SER A 1 77 ? -29.642 -1.955 22.122 1.00 95.12 77 SER A N 1
ATOM 638 C CA . SER A 1 77 ? -29.672 -3.417 22.103 1.00 95.12 77 SER A CA 1
ATOM 639 C C . SER A 1 77 ? -28.833 -3.978 23.258 1.00 95.12 77 SER A C 1
ATOM 641 O O . SER A 1 77 ? -27.727 -3.496 23.494 1.00 95.12 77 SER A O 1
ATOM 643 N N . PRO A 1 78 ? -29.318 -4.959 24.036 1.00 97.06 78 PRO A N 1
ATOM 644 C CA . PRO A 1 78 ? -28.560 -5.492 25.164 1.00 97.06 78 PRO A CA 1
ATOM 645 C C . PRO A 1 78 ? -27.345 -6.295 24.694 1.00 97.06 78 PRO A C 1
ATOM 647 O O . PRO A 1 78 ? -27.412 -7.041 23.717 1.00 97.06 78 PRO A O 1
ATOM 650 N N . LEU A 1 79 ? -26.235 -6.159 25.417 1.00 96.44 79 LEU A N 1
ATOM 651 C CA . LEU A 1 79 ? -25.057 -7.002 25.232 1.00 96.44 79 LEU A CA 1
ATOM 652 C C . LEU A 1 79 ? -25.271 -8.364 25.910 1.00 96.44 79 LEU A C 1
ATOM 654 O O . LEU A 1 79 ? -25.823 -8.443 27.008 1.00 96.44 79 LEU A O 1
ATOM 658 N N . GLN A 1 80 ? -24.808 -9.442 25.275 1.00 96.25 80 GLN A N 1
ATOM 659 C CA . GLN A 1 80 ? -24.908 -10.802 25.805 1.00 96.25 80 GLN A CA 1
ATOM 660 C C . GLN A 1 80 ? -23.648 -11.168 26.579 1.00 96.25 80 GLN A C 1
ATOM 662 O O . GLN A 1 80 ? -22.537 -11.064 26.060 1.00 96.25 80 GLN A O 1
ATOM 667 N N . ALA A 1 81 ? -23.815 -11.615 27.823 1.00 96.00 81 ALA A N 1
ATOM 668 C CA . ALA A 1 81 ? -22.712 -12.156 28.602 1.00 96.00 81 ALA A CA 1
ATOM 669 C C . ALA A 1 81 ? -22.215 -13.468 27.975 1.00 96.00 81 ALA A C 1
ATOM 671 O O . ALA A 1 81 ? -23.001 -14.357 27.656 1.00 96.00 81 ALA A O 1
ATOM 672 N N . SER A 1 82 ? -20.898 -13.598 27.834 1.00 93.44 82 SER A N 1
ATOM 673 C CA . SER A 1 82 ? -20.258 -14.864 27.486 1.00 93.44 82 SER A CA 1
ATOM 674 C C . SER A 1 82 ? -20.582 -15.914 28.547 1.00 93.44 82 SER A C 1
ATOM 676 O O . SER A 1 82 ? -20.394 -15.668 29.742 1.00 93.44 82 SER A O 1
ATOM 678 N N . THR A 1 83 ? -21.002 -17.101 28.104 1.00 92.38 83 THR A N 1
ATOM 679 C CA . THR A 1 83 ? -21.190 -18.282 28.965 1.00 92.38 83 THR A CA 1
ATOM 680 C C . THR A 1 83 ? -19.872 -18.751 29.576 1.00 92.38 83 THR A C 1
ATOM 682 O O . THR A 1 83 ? -19.842 -19.271 30.689 1.00 92.38 83 THR A O 1
ATOM 685 N N . ARG A 1 84 ? -18.755 -18.519 28.876 1.00 89.62 84 ARG A N 1
ATOM 686 C CA . ARG A 1 84 ? -17.410 -18.756 29.397 1.00 89.62 84 ARG A CA 1
ATOM 687 C C . ARG A 1 84 ? -17.000 -17.566 30.256 1.00 89.62 84 ARG A C 1
ATOM 689 O O . ARG A 1 84 ? -16.669 -16.503 29.720 1.00 89.62 84 ARG A O 1
ATOM 696 N N . ARG A 1 85 ? -17.020 -17.751 31.578 1.00 88.88 85 ARG A N 1
ATOM 697 C CA . ARG A 1 85 ? -16.409 -16.819 32.532 1.00 88.88 85 ARG A CA 1
ATOM 698 C C . ARG A 1 85 ? -14.896 -16.961 32.480 1.00 88.88 85 ARG A C 1
ATOM 700 O O . ARG A 1 85 ? -14.362 -18.030 32.760 1.00 88.88 85 ARG A O 1
ATOM 707 N N . GLY A 1 86 ? -14.212 -15.878 32.122 1.00 89.31 86 GLY A N 1
ATOM 708 C CA . GLY A 1 86 ? -12.766 -15.806 32.268 1.00 89.31 86 GLY A CA 1
ATOM 709 C C . GLY A 1 86 ? -12.376 -15.744 33.752 1.00 89.31 86 GLY A C 1
ATOM 710 O O . GLY A 1 86 ? -13.171 -15.281 34.577 1.00 89.31 86 GLY A O 1
ATOM 711 N N . PRO A 1 87 ? -11.144 -16.150 34.110 1.00 89.56 87 PRO A N 1
ATOM 712 C CA . PRO A 1 87 ? -10.687 -16.148 35.502 1.00 89.56 87 PRO A CA 1
ATOM 713 C C . PRO A 1 87 ? -10.629 -14.738 36.109 1.00 89.56 87 PRO A C 1
ATOM 715 O O . PRO A 1 87 ? -10.810 -14.581 37.310 1.00 89.56 87 PRO A O 1
ATOM 718 N N . LYS A 1 88 ? -10.400 -13.705 35.286 1.00 92.19 88 LYS A N 1
ATOM 719 C CA . LYS A 1 88 ? -10.266 -12.307 35.738 1.00 92.19 88 LYS A CA 1
ATOM 720 C C . LYS A 1 88 ? -11.399 -11.395 35.270 1.00 92.19 88 LYS A C 1
ATOM 722 O O . LYS A 1 88 ? -11.792 -10.487 35.996 1.00 92.19 88 LYS A O 1
ATOM 727 N N . ASN A 1 89 ? -11.928 -11.656 34.075 1.00 95.44 89 ASN A N 1
ATOM 728 C CA . ASN A 1 89 ? -12.861 -10.763 33.402 1.00 95.44 89 ASN A CA 1
ATOM 729 C C . ASN A 1 89 ? -14.140 -11.495 32.997 1.00 95.44 89 ASN A C 1
ATOM 731 O O . ASN A 1 89 ? -14.104 -12.638 32.528 1.00 95.44 89 ASN A O 1
ATOM 735 N N . GLN A 1 90 ? -15.263 -10.793 33.111 1.00 96.12 90 GLN A N 1
ATOM 736 C CA . GLN A 1 90 ? -16.481 -11.139 32.400 1.00 96.12 90 GLN A CA 1
ATOM 737 C C . GLN A 1 90 ? -16.406 -10.513 31.002 1.00 96.12 90 GLN A C 1
ATOM 739 O O . GLN A 1 90 ? -15.929 -9.390 30.823 1.00 96.12 90 GLN A O 1
ATOM 744 N N . HIS A 1 91 ? -16.832 -11.280 30.000 1.00 95.06 91 HIS A N 1
ATOM 745 C CA . HIS A 1 91 ? -16.903 -10.825 28.617 1.00 95.06 91 HIS A CA 1
ATOM 746 C C . HIS A 1 91 ? -18.363 -10.648 28.214 1.00 95.06 91 HIS A C 1
ATOM 748 O O . HIS A 1 91 ? -19.210 -11.468 28.584 1.00 95.06 91 HIS A O 1
ATOM 754 N N . TRP A 1 92 ? -18.637 -9.619 27.421 1.00 96.62 92 TRP A N 1
ATOM 755 C CA . TRP A 1 92 ? -19.908 -9.407 26.742 1.00 96.62 92 TRP A CA 1
ATOM 756 C C . TRP A 1 92 ? -19.666 -9.233 25.255 1.00 96.62 92 TRP A C 1
ATOM 758 O O . TRP A 1 92 ? -18.623 -8.731 24.847 1.00 96.62 92 TRP A O 1
ATOM 768 N N . ALA A 1 93 ? -20.624 -9.635 24.440 1.00 96.25 93 ALA A N 1
ATOM 769 C CA . ALA A 1 93 ? -20.571 -9.424 23.008 1.00 96.25 93 ALA A CA 1
ATOM 770 C C . ALA A 1 93 ? -21.895 -8.859 22.513 1.00 96.25 93 ALA A C 1
ATOM 772 O O . ALA A 1 93 ? -22.941 -9.029 23.149 1.00 96.25 93 ALA A O 1
ATOM 773 N N . THR A 1 94 ? -21.855 -8.203 21.359 1.00 93.88 94 THR A N 1
ATOM 774 C CA . THR A 1 94 ? -23.078 -7.960 20.602 1.00 93.88 94 THR A CA 1
ATOM 775 C C . THR A 1 94 ? -23.764 -9.305 20.343 1.00 93.88 94 THR A C 1
ATOM 777 O O . THR A 1 94 ? -23.073 -10.250 19.946 1.00 93.88 94 THR A O 1
ATOM 780 N N . PRO A 1 95 ? -25.088 -9.412 20.560 1.00 89.06 95 PRO A N 1
ATOM 781 C CA . PRO A 1 95 ? -25.849 -10.572 20.126 1.00 89.06 95 PRO A CA 1
ATOM 782 C C . PRO A 1 95 ? -25.605 -10.805 18.629 1.00 89.06 95 PRO A C 1
ATOM 784 O O . PRO A 1 95 ? -25.227 -9.880 17.902 1.00 89.06 95 PRO A O 1
ATOM 787 N N . GLY A 1 96 ? -25.805 -12.046 18.177 1.00 84.44 96 GLY A N 1
ATOM 788 C CA . GLY A 1 96 ? -25.766 -12.384 16.753 1.00 84.44 96 GLY A CA 1
ATOM 789 C C . GLY A 1 96 ? -26.750 -11.553 15.913 1.00 84.44 96 GLY A C 1
ATOM 790 O O . GLY A 1 96 ? -27.412 -10.647 16.413 1.00 84.44 96 GLY A O 1
ATOM 791 N N . LEU A 1 97 ? -26.857 -11.864 14.619 1.00 75.06 97 LEU A N 1
ATOM 792 C CA . LEU A 1 97 ? -27.543 -11.040 13.606 1.00 75.06 97 LEU A CA 1
ATOM 793 C C . LEU A 1 97 ? -28.993 -10.619 13.926 1.00 75.06 97 LEU A C 1
ATOM 795 O O . LEU A 1 97 ? -29.473 -9.669 13.316 1.00 75.06 97 LEU A O 1
ATOM 799 N N . VAL A 1 98 ? -29.672 -11.246 14.890 1.00 76.50 98 VAL A N 1
ATOM 800 C CA . VAL A 1 98 ? -31.035 -10.884 15.296 1.00 76.50 98 VAL A CA 1
ATOM 801 C C . VAL A 1 98 ? -31.092 -10.705 16.814 1.00 76.50 98 VAL A C 1
ATOM 803 O O . VAL A 1 98 ? -31.043 -11.675 17.572 1.00 76.50 98 VAL A O 1
ATOM 806 N N . ALA A 1 99 ? -31.175 -9.455 17.274 1.00 78.06 99 ALA A N 1
ATOM 807 C CA . ALA A 1 99 ? -31.517 -9.171 18.665 1.00 78.06 99 ALA A CA 1
ATOM 808 C C . ALA A 1 99 ? -33.016 -9.437 18.873 1.00 78.06 99 ALA A C 1
ATOM 810 O O . ALA A 1 99 ? -33.831 -8.997 18.066 1.00 78.06 99 ALA A O 1
ATOM 811 N N . ASP A 1 100 ? -33.385 -10.122 19.960 1.00 88.56 100 ASP A N 1
ATOM 812 C CA . ASP A 1 100 ? -34.791 -10.284 20.351 1.00 88.56 100 ASP A CA 1
ATOM 813 C C . ASP A 1 100 ? -35.420 -8.896 20.544 1.00 88.56 100 ASP A C 1
ATOM 815 O O . ASP A 1 100 ? -34.994 -8.140 21.424 1.00 88.56 100 ASP A O 1
ATOM 819 N N . GLU A 1 101 ? -36.422 -8.543 19.736 1.00 89.88 101 GLU A N 1
ATOM 820 C CA . GLU A 1 101 ? -37.085 -7.236 19.797 1.00 89.88 101 GLU A CA 1
ATOM 821 C C . GLU A 1 101 ? -37.650 -6.935 21.190 1.00 89.88 101 GLU A C 1
ATOM 823 O O . GLU A 1 101 ? -37.630 -5.786 21.633 1.00 89.88 101 GLU A O 1
ATOM 828 N N . LYS A 1 102 ? -38.051 -7.962 21.953 1.00 91.62 102 LYS A N 1
ATOM 829 C CA . LYS A 1 102 ? -38.540 -7.804 23.337 1.00 91.62 102 LYS A CA 1
ATOM 830 C C . LYS A 1 102 ? -37.450 -7.305 24.292 1.00 91.62 102 LYS A C 1
ATOM 832 O O . LYS A 1 102 ? -37.727 -6.752 25.368 1.00 91.62 102 LYS A O 1
ATOM 837 N N . SER A 1 103 ? -36.189 -7.495 23.919 1.00 92.00 103 SER A N 1
ATOM 838 C CA . SER A 1 103 ? -35.016 -7.106 24.696 1.00 92.00 103 SER A CA 1
ATOM 839 C C . SER A 1 103 ? -34.535 -5.678 24.395 1.00 92.00 103 SER A C 1
ATOM 841 O O . SER A 1 103 ? -33.850 -5.089 25.236 1.00 92.00 103 SER A O 1
ATOM 843 N N . VAL A 1 104 ? -34.964 -5.090 23.270 1.00 93.69 104 VAL A N 1
ATOM 844 C CA . VAL A 1 104 ? -34.616 -3.722 22.852 1.00 93.69 104 VAL A CA 1
ATOM 845 C C . VAL A 1 104 ? -35.135 -2.698 23.863 1.00 93.69 104 VAL A C 1
ATOM 847 O O . VAL A 1 104 ? -36.189 -2.863 24.489 1.00 93.69 104 VAL A O 1
ATOM 850 N N . ARG A 1 105 ? -34.357 -1.639 24.075 1.00 96.00 105 ARG A N 1
ATOM 851 C CA . ARG A 1 105 ? -34.703 -0.498 24.926 1.00 96.00 105 ARG A CA 1
ATOM 852 C C . ARG A 1 105 ? -34.497 0.796 24.154 1.00 96.00 105 ARG A C 1
ATOM 854 O O . ARG A 1 105 ? -33.790 0.818 23.157 1.00 96.00 105 ARG A O 1
ATOM 861 N N . PHE A 1 106 ? -35.085 1.877 24.642 1.00 94.38 106 PHE A N 1
ATOM 862 C CA . PHE A 1 106 ? -34.932 3.205 24.062 1.00 94.38 106 PHE A CA 1
ATOM 863 C C . PHE A 1 106 ? -34.408 4.166 25.123 1.00 94.38 106 PHE A C 1
ATOM 865 O O . PHE A 1 106 ? -34.999 4.261 26.202 1.00 94.38 106 PHE A O 1
ATOM 872 N N . LEU A 1 107 ? -33.291 4.834 24.836 1.00 94.81 107 LEU A N 1
ATOM 873 C CA . LEU A 1 107 ? -32.762 5.932 25.639 1.00 94.81 107 LEU A CA 1
ATOM 874 C C . LEU A 1 107 ? -33.325 7.246 25.108 1.00 94.81 107 LEU A C 1
ATOM 876 O O . LEU A 1 107 ? -33.061 7.626 23.974 1.00 94.81 107 LEU A O 1
ATOM 880 N N . TYR A 1 108 ? -34.079 7.929 25.955 1.00 93.12 108 TYR A N 1
ATOM 881 C CA . TYR A 1 108 ? -34.589 9.271 25.714 1.00 93.12 108 TYR A CA 1
ATOM 882 C C . TYR A 1 108 ? -33.677 10.265 26.410 1.00 93.12 108 TYR A C 1
ATOM 884 O O . TYR A 1 108 ? -33.364 10.054 27.584 1.00 93.12 108 TYR A O 1
ATOM 892 N N . ILE A 1 109 ? -33.296 11.331 25.713 1.00 91.56 109 ILE A N 1
ATOM 893 C CA . ILE A 1 109 ? -32.497 12.440 26.243 1.00 91.56 109 ILE A CA 1
ATOM 894 C C . ILE A 1 109 ? -33.215 13.746 25.907 1.00 91.56 109 ILE A C 1
ATOM 896 O O . ILE A 1 109 ? -33.669 13.927 24.781 1.00 91.56 109 ILE A O 1
ATOM 900 N N . GLY A 1 110 ? -33.328 14.642 26.884 1.00 89.69 110 GLY A N 1
ATOM 901 C CA . GLY A 1 110 ? -33.844 16.000 26.718 1.00 89.69 110 GLY A CA 1
ATOM 902 C C . GLY A 1 110 ? -33.702 16.807 28.010 1.00 89.69 110 GLY A C 1
ATOM 903 O O . GLY A 1 110 ? -33.169 16.318 29.007 1.00 89.69 110 GLY A O 1
ATOM 904 N N . SER A 1 111 ? -34.211 18.033 28.031 1.00 86.44 111 SER A N 1
ATOM 905 C CA . SER A 1 111 ? -34.116 18.948 29.184 1.00 86.44 111 SER A CA 1
ATOM 906 C C . SER A 1 111 ? -34.768 18.450 30.469 1.00 86.44 111 SER A C 1
ATOM 908 O O . SER A 1 111 ? -34.278 18.706 31.567 1.00 86.44 111 SER A O 1
ATOM 910 N N . LYS A 1 112 ? -35.863 17.688 30.351 1.00 86.31 112 LYS A N 1
ATOM 911 C CA . LYS A 1 112 ? -36.524 17.024 31.489 1.00 86.31 112 LYS A CA 1
ATOM 912 C C . LYS A 1 112 ? -35.732 15.831 32.007 1.00 86.31 112 LYS A C 1
ATOM 914 O O . LYS A 1 112 ? -36.086 15.248 33.034 1.00 86.31 112 LYS A O 1
ATOM 919 N N . GLY A 1 113 ? -34.686 15.464 31.280 1.00 90.44 113 GLY A N 1
ATOM 920 C CA . GLY A 1 113 ? -33.711 14.493 31.679 1.00 90.44 113 GLY A CA 1
ATOM 921 C C . GLY A 1 113 ? -33.547 13.332 30.723 1.00 90.44 113 GLY A C 1
ATOM 922 O O . GLY A 1 113 ? -33.868 13.413 29.541 1.00 90.44 113 GLY A O 1
ATOM 923 N N . PHE A 1 114 ? -33.053 12.219 31.259 1.00 94.12 114 PHE A N 1
ATOM 924 C CA . PHE A 1 114 ? -32.868 10.992 30.501 1.00 94.12 114 PHE A CA 1
ATOM 925 C C . PHE A 1 114 ? -33.585 9.798 31.129 1.00 94.12 114 PHE A C 1
ATOM 927 O O . PHE A 1 114 ? -33.700 9.665 32.352 1.00 94.12 114 PHE A O 1
ATOM 934 N N . SER A 1 115 ? -34.062 8.888 30.283 1.00 94.25 115 SER A N 1
ATOM 935 C CA . SER A 1 115 ? -34.695 7.645 30.725 1.00 94.25 115 SER A CA 1
ATOM 936 C C . SER A 1 115 ? -34.443 6.514 29.738 1.00 94.25 115 SER A C 1
ATOM 938 O O . SER A 1 115 ? -34.272 6.752 28.550 1.00 94.25 115 SER A O 1
ATOM 940 N N . ILE A 1 116 ? -34.405 5.279 30.240 1.00 95.38 116 ILE A N 1
ATOM 941 C CA . ILE A 1 116 ? -34.279 4.074 29.414 1.00 95.38 116 ILE A CA 1
ATOM 942 C C . ILE A 1 116 ? -35.560 3.269 29.604 1.00 95.38 116 ILE A C 1
ATOM 944 O O . ILE A 1 116 ? -35.835 2.833 30.725 1.00 95.38 116 ILE A O 1
ATOM 948 N N . THR A 1 117 ? -36.347 3.081 28.545 1.00 95.12 117 THR A N 1
ATOM 949 C CA . THR A 1 117 ? -37.654 2.403 28.613 1.00 95.12 117 THR A CA 1
ATOM 950 C C . THR A 1 117 ? -37.777 1.298 27.557 1.00 95.12 117 THR A C 1
ATOM 952 O O . THR A 1 117 ? -36.911 1.140 26.699 1.00 95.12 117 THR A O 1
ATOM 955 N N . ARG A 1 118 ? -38.822 0.462 27.654 1.00 94.12 118 ARG A N 1
ATOM 956 C CA . ARG A 1 118 ? -39.123 -0.581 26.650 1.00 94.12 118 ARG A CA 1
ATOM 957 C C . ARG A 1 118 ? -39.920 -0.051 25.460 1.00 94.12 118 ARG A C 1
ATOM 959 O O . ARG A 1 118 ? -39.839 -0.626 24.385 1.00 94.12 118 ARG A O 1
ATOM 966 N N . SER A 1 119 ? -40.706 1.004 25.666 1.00 89.75 119 SER A N 1
ATOM 967 C CA . SER A 1 119 ? -41.591 1.537 24.634 1.00 89.75 119 SER A CA 1
ATOM 968 C C . SER A 1 119 ? -40.872 2.580 23.789 1.00 89.75 119 SER A C 1
ATOM 970 O O . SER A 1 119 ? -40.190 3.449 24.335 1.00 89.75 119 SER A O 1
ATOM 972 N N . ARG A 1 120 ? -41.073 2.523 22.469 1.00 86.25 120 ARG A N 1
ATOM 973 C CA . ARG A 1 120 ? -40.691 3.591 21.532 1.00 86.25 120 ARG A CA 1
ATOM 974 C C . ARG A 1 120 ? -41.660 4.777 21.587 1.00 86.25 120 ARG A C 1
ATOM 976 O O . ARG A 1 120 ? -41.282 5.905 21.289 1.00 86.25 120 ARG A O 1
ATOM 983 N N . THR A 1 121 ? -42.913 4.534 21.967 1.00 80.69 121 THR A N 1
ATOM 984 C CA . THR A 1 121 ? -43.879 5.605 22.201 1.00 80.69 121 THR A CA 1
ATOM 985 C C . THR A 1 121 ? -43.616 6.170 23.588 1.00 80.69 121 THR A C 1
ATOM 987 O O . THR A 1 121 ? -44.039 5.626 24.610 1.00 80.69 121 THR A O 1
ATOM 990 N N . SER A 1 122 ? -42.849 7.261 23.624 1.00 61.91 122 SER A N 1
ATOM 991 C CA . SER A 1 122 ? -42.832 8.148 24.782 1.00 61.91 122 SER A CA 1
ATOM 992 C C . SER A 1 122 ? -44.282 8.500 25.105 1.00 61.91 122 SER A C 1
ATOM 994 O O . SER A 1 122 ? -45.020 8.958 24.232 1.00 61.91 122 SER A O 1
ATOM 996 N N . THR A 1 123 ? -44.716 8.278 26.341 1.00 56.84 123 THR A N 1
ATOM 997 C CA . THR A 1 123 ? -45.994 8.785 26.847 1.00 56.84 123 THR A CA 1
ATOM 998 C C . THR A 1 123 ? -45.902 10.310 26.967 1.00 56.84 123 THR A C 1
ATOM 1000 O O . THR A 1 123 ? -45.710 10.807 28.070 1.00 56.84 123 THR A O 1
ATOM 1003 N N . SER A 1 124 ? -45.904 11.009 25.823 1.00 52.16 124 SER A N 1
ATOM 1004 C CA . SER A 1 124 ? -46.140 12.438 25.516 1.00 52.16 124 SER A CA 1
ATOM 1005 C C . SER A 1 124 ? -45.651 13.556 26.459 1.00 52.16 124 SER A C 1
ATOM 1007 O O . SER A 1 124 ? -45.905 14.724 26.183 1.00 52.16 124 SER A O 1
ATOM 1009 N N . LYS A 1 125 ? -44.926 13.278 27.546 1.00 56.34 125 LYS A N 1
ATOM 1010 C CA . LYS A 1 125 ? -44.597 14.269 28.585 1.00 56.34 125 LYS A CA 1
ATOM 1011 C C . LYS A 1 125 ? -43.119 14.643 28.668 1.00 56.34 125 LYS A C 1
ATOM 1013 O O . LYS A 1 125 ? -42.813 15.631 29.339 1.00 56.34 125 LYS A O 1
ATOM 1018 N N . THR A 1 126 ? -42.207 13.927 28.008 1.00 54.06 126 THR A N 1
ATOM 1019 C CA . THR A 1 126 ? -40.756 14.051 28.279 1.00 54.06 126 THR A CA 1
ATOM 1020 C C . THR A 1 126 ? -39.898 14.690 27.190 1.00 54.06 126 THR A C 1
ATOM 1022 O O . THR A 1 126 ? -38.784 15.091 27.501 1.00 54.06 126 THR A O 1
ATOM 1025 N N . THR A 1 127 ? -40.381 14.863 25.962 1.00 55.16 127 THR A N 1
ATOM 1026 C CA . THR A 1 127 ? -39.612 15.524 24.893 1.00 55.16 127 THR A CA 1
ATOM 1027 C C . THR A 1 127 ? -39.987 17.005 24.818 1.00 55.16 127 THR A C 1
ATOM 1029 O O . THR A 1 127 ? -40.847 17.385 24.031 1.00 55.16 127 THR A O 1
ATOM 1032 N N . SER A 1 128 ? -39.395 17.837 25.687 1.00 63.44 128 SER A N 1
ATOM 1033 C CA . SER A 1 128 ? -39.221 19.261 25.338 1.00 63.44 128 SER A CA 1
ATOM 1034 C C . SER A 1 128 ? -38.097 19.351 24.299 1.00 63.44 128 SER A C 1
ATOM 1036 O O . SER A 1 128 ? -37.221 18.483 24.272 1.00 63.44 128 SER A O 1
ATOM 1038 N N . CYS A 1 129 ? -38.135 20.376 23.448 1.00 69.88 129 CYS A N 1
ATOM 1039 C CA . CYS A 1 129 ? -37.100 20.639 22.445 1.00 69.88 129 CYS A CA 1
ATOM 1040 C C . CYS A 1 129 ? -35.774 21.143 23.040 1.00 69.88 129 CYS A C 1
ATOM 1042 O O . CYS A 1 129 ? -34.833 21.388 22.292 1.00 69.88 129 CYS A O 1
ATOM 1044 N N . ASP A 1 130 ? -35.676 21.300 24.360 1.00 80.81 130 ASP A N 1
ATOM 1045 C CA . ASP A 1 130 ? -34.489 21.867 24.990 1.00 80.81 130 ASP A CA 1
ATOM 1046 C C . ASP A 1 130 ? -33.453 20.768 25.289 1.00 80.81 130 ASP A C 1
ATOM 1048 O O . ASP A 1 130 ? -33.795 19.653 25.708 1.00 80.81 130 ASP A O 1
ATOM 1052 N N . SER A 1 131 ? -32.175 21.086 25.079 1.00 86.62 131 SER A N 1
ATOM 1053 C CA . SER A 1 131 ? -31.042 20.187 25.307 1.00 86.62 131 SER A CA 1
ATOM 1054 C C . SER A 1 131 ? -30.818 19.893 26.795 1.00 86.62 131 SER A C 1
ATOM 1056 O O . SER A 1 131 ? -31.225 20.641 27.689 1.00 86.62 131 SER A O 1
ATOM 1058 N N . ILE A 1 132 ? -30.168 18.764 27.084 1.00 93.38 132 ILE A N 1
ATOM 1059 C CA . ILE A 1 132 ? -29.727 18.443 28.445 1.00 93.38 132 ILE A CA 1
ATOM 1060 C C . ILE A 1 132 ? -28.487 19.288 28.806 1.00 93.38 132 ILE A C 1
ATOM 1062 O O . ILE A 1 132 ? -27.637 19.493 27.937 1.00 93.38 132 ILE A O 1
ATOM 1066 N N . PRO A 1 133 ? -28.325 19.764 30.060 1.00 94.25 133 PRO A N 1
ATOM 1067 C CA . PRO A 1 133 ? -27.127 20.510 30.446 1.00 94.25 133 PRO A CA 1
ATOM 1068 C C . PRO A 1 133 ? -25.844 19.712 30.180 1.00 94.25 133 PRO A C 1
ATOM 1070 O O . PRO A 1 133 ? -25.738 18.563 30.615 1.00 94.25 133 PRO A O 1
ATOM 1073 N N . ASN A 1 134 ? -24.882 20.328 29.486 1.00 94.25 134 ASN A N 1
ATOM 1074 C CA . ASN A 1 134 ? -23.559 19.765 29.219 1.00 94.25 134 ASN A CA 1
ATOM 1075 C C . ASN A 1 134 ? -22.527 20.336 30.194 1.00 94.25 134 ASN A C 1
ATOM 1077 O O . ASN A 1 134 ? -22.387 21.553 30.310 1.00 94.25 134 ASN A O 1
ATOM 1081 N N . HIS A 1 135 ? -21.764 19.463 30.836 1.00 93.94 135 HIS A N 1
ATOM 1082 C CA . HIS A 1 135 ? -20.715 19.809 31.783 1.00 93.94 135 HIS A CA 1
ATOM 1083 C C . HIS A 1 135 ? -19.381 19.257 31.290 1.00 93.94 135 HIS A C 1
ATOM 1085 O O . HIS A 1 135 ? -19.264 18.078 30.956 1.00 93.94 135 HIS A O 1
ATOM 1091 N N . ARG A 1 136 ? -18.346 20.097 31.284 1.00 90.75 136 ARG A N 1
ATOM 1092 C CA . ARG A 1 136 ? -16.959 19.650 31.112 1.00 90.75 136 ARG A CA 1
ATOM 1093 C C . ARG A 1 136 ? -16.361 19.407 32.490 1.00 90.75 136 ARG A C 1
ATOM 1095 O O . ARG A 1 136 ? -16.310 20.341 33.289 1.00 90.75 136 ARG A O 1
ATOM 1102 N N . PHE A 1 137 ? -15.911 18.189 32.778 1.00 84.69 137 PHE A N 1
ATOM 1103 C CA . PHE A 1 137 ? -15.322 17.872 34.081 1.00 84.69 137 PHE A CA 1
ATOM 1104 C C . PHE A 1 137 ? -13.786 17.747 34.000 1.00 84.69 137 PHE A C 1
ATOM 1106 O O . PHE A 1 137 ? -13.277 17.095 33.087 1.00 84.69 137 PHE A O 1
ATOM 1113 N N . PRO A 1 138 ? -13.024 18.380 34.918 1.00 79.06 138 PRO A N 1
ATOM 1114 C CA . PRO A 1 138 ? -11.575 18.173 35.066 1.00 79.06 138 PRO A CA 1
ATOM 1115 C C . PRO A 1 138 ? -11.269 16.720 35.485 1.00 79.06 138 PRO A C 1
ATOM 1117 O O . PRO A 1 138 ? -12.213 15.981 35.766 1.00 79.06 138 PRO A O 1
ATOM 1120 N N . PRO A 1 139 ? -9.992 16.285 35.587 1.00 75.75 139 PRO A N 1
ATOM 1121 C CA . PRO A 1 139 ? -9.706 14.946 36.113 1.00 75.75 139 PRO A CA 1
ATOM 1122 C C . PRO A 1 139 ? -10.425 14.759 37.452 1.00 75.75 139 PRO A C 1
ATOM 1124 O O . PRO A 1 139 ? -10.490 15.708 38.237 1.00 75.75 139 PRO A O 1
ATOM 1127 N N . LEU A 1 140 ? -11.000 13.573 37.676 1.00 70.44 140 LEU A N 1
ATOM 1128 C CA . LEU A 1 140 ? -11.874 13.240 38.807 1.00 70.44 140 LEU A CA 1
ATOM 1129 C C . LEU A 1 140 ? -11.072 13.225 40.126 1.00 70.44 140 LEU A C 1
ATOM 1131 O O . LEU A 1 140 ? -10.806 12.182 40.702 1.00 70.44 140 LEU A O 1
ATOM 1135 N N . ASN A 1 141 ? -10.617 14.393 40.582 1.00 67.94 141 ASN A N 1
ATOM 1136 C CA . ASN A 1 141 ? -9.847 14.583 41.813 1.00 67.94 141 ASN A CA 1
ATOM 1137 C C . ASN A 1 141 ? -10.349 15.772 42.654 1.00 67.94 141 ASN A C 1
ATOM 1139 O O . ASN A 1 141 ? -9.712 16.160 43.634 1.00 67.94 141 ASN A O 1
ATOM 1143 N N . LYS A 1 142 ? -11.490 16.370 42.281 1.00 65.88 142 LYS A N 1
ATOM 1144 C CA . LYS A 1 142 ? -12.107 17.497 42.993 1.00 65.88 142 LYS A CA 1
ATOM 1145 C C . LYS A 1 142 ? -13.471 17.108 43.559 1.00 65.88 142 LYS A C 1
ATOM 1147 O O . LYS A 1 142 ? -14.374 16.756 42.810 1.00 65.88 142 LYS A O 1
ATOM 1152 N N . LYS A 1 143 ? -13.644 17.312 44.872 1.00 69.12 143 LYS A N 1
ATOM 1153 C CA . LYS A 1 143 ? -14.880 17.096 45.661 1.00 69.12 143 LYS A CA 1
ATOM 1154 C C . LYS A 1 143 ? -16.078 17.982 45.274 1.00 69.12 143 LYS A C 1
ATOM 1156 O O . LYS A 1 143 ? -17.063 18.048 46.007 1.00 69.12 143 LYS A O 1
ATOM 1161 N N . SER A 1 144 ? -16.011 18.720 44.170 1.00 75.50 144 SER A N 1
ATOM 1162 C CA . SER A 1 144 ? -17.160 19.471 43.666 1.00 75.50 144 SER A CA 1
ATOM 1163 C C . SER A 1 144 ? -18.179 18.470 43.130 1.00 75.50 144 SER A C 1
ATOM 1165 O O . SER A 1 144 ? -17.920 17.842 42.108 1.00 75.50 144 SER A O 1
ATOM 1167 N N . GLY A 1 145 ? -19.300 18.285 43.831 1.00 85.69 145 GLY A N 1
ATOM 1168 C CA . GLY A 1 145 ? -20.332 17.325 43.435 1.00 85.69 145 GLY A CA 1
ATOM 1169 C C . GLY A 1 145 ? -20.755 17.477 41.968 1.00 85.69 145 GLY A C 1
ATOM 1170 O O . GLY A 1 145 ? -20.811 18.587 41.440 1.00 85.69 145 GLY A O 1
ATOM 1171 N N . LEU A 1 146 ? -21.058 16.357 41.304 1.00 91.12 146 LEU A N 1
ATOM 1172 C CA . LEU A 1 146 ? -21.500 16.361 39.909 1.00 91.12 146 LEU A CA 1
ATOM 1173 C C . LEU A 1 146 ? -22.930 16.903 39.793 1.00 91.12 146 LEU A C 1
ATOM 1175 O O . LEU A 1 146 ? -23.850 16.443 40.475 1.00 91.12 146 LEU A O 1
ATOM 1179 N N . ALA A 1 147 ? -23.123 17.859 38.888 1.00 94.44 147 ALA A N 1
ATOM 1180 C CA . ALA A 1 147 ? -24.440 18.375 38.545 1.00 94.44 147 ALA A CA 1
ATOM 1181 C C . ALA A 1 147 ? -25.251 17.362 37.719 1.00 94.44 147 ALA A C 1
ATOM 1183 O O . ALA A 1 147 ? -24.710 16.446 37.098 1.00 94.44 147 ALA A O 1
ATOM 1184 N N . TYR A 1 148 ? -26.570 17.546 37.682 1.00 95.44 148 TYR A N 1
ATOM 1185 C CA . TYR A 1 148 ? -27.433 16.821 36.752 1.00 95.44 148 TYR A CA 1
ATOM 1186 C C . TYR A 1 148 ? -27.061 17.158 35.301 1.00 95.44 148 TYR A C 1
ATOM 1188 O O . TYR A 1 148 ? -26.943 18.339 34.967 1.00 95.44 148 TYR A O 1
ATOM 1196 N N . GLY A 1 149 ? -26.927 16.151 34.438 1.00 95.12 149 GLY A N 1
ATOM 1197 C CA . GLY A 1 149 ? -26.739 16.375 33.004 1.00 95.12 149 GLY A CA 1
ATOM 1198 C C . GLY A 1 149 ? -25.779 15.404 32.330 1.00 95.12 149 GLY A C 1
ATOM 1199 O O . GLY A 1 149 ? -25.507 14.317 32.844 1.00 95.12 149 GLY A O 1
ATOM 1200 N N . TYR A 1 150 ? -25.300 15.811 31.159 1.00 95.81 150 TYR A N 1
ATOM 1201 C CA . TYR A 1 150 ? -24.280 15.130 30.371 1.00 95.81 150 TYR A CA 1
ATOM 1202 C C . TYR A 1 150 ? -22.895 15.654 30.752 1.00 95.81 150 TYR A C 1
ATOM 1204 O O . TYR A 1 150 ? -22.708 16.857 30.889 1.00 95.81 150 TYR A O 1
ATOM 1212 N N . HIS A 1 151 ? -21.937 14.756 30.948 1.00 94.81 151 HIS A N 1
ATOM 1213 C CA . HIS A 1 151 ? -20.590 15.051 31.425 1.00 94.81 151 HIS A CA 1
ATOM 1214 C C . HIS A 1 151 ? -19.561 14.547 30.418 1.00 94.81 151 HIS A C 1
ATOM 1216 O O . HIS A 1 151 ? -19.463 13.344 30.164 1.00 94.81 151 HIS A O 1
ATOM 1222 N N . GLN A 1 152 ? -18.779 15.475 29.871 1.00 92.81 152 GLN A N 1
ATOM 1223 C CA . GLN A 1 152 ? -17.671 15.219 28.953 1.00 92.81 152 GLN A CA 1
ATOM 1224 C C . GLN A 1 152 ? -16.337 15.490 29.668 1.00 92.81 152 GLN A C 1
ATOM 1226 O O . GLN A 1 152 ? -16.205 16.530 30.324 1.00 92.81 152 GLN A O 1
ATOM 1231 N N . PRO A 1 153 ? -15.324 14.618 29.539 1.00 88.62 153 PRO A N 1
ATOM 1232 C CA . PRO A 1 153 ? -13.994 14.889 30.061 1.00 88.62 153 PRO A CA 1
ATOM 1233 C C . PRO A 1 153 ? -13.451 16.211 29.508 1.00 88.62 153 PRO A C 1
ATOM 1235 O O . PRO A 1 153 ? -13.640 16.547 28.333 1.00 88.62 153 PRO A O 1
ATOM 1238 N N . ALA A 1 154 ? -12.757 16.972 30.351 1.00 83.69 154 ALA A N 1
ATOM 1239 C CA . ALA A 1 154 ? -12.015 18.149 29.916 1.00 83.69 154 ALA A CA 1
ATOM 1240 C C . ALA A 1 154 ? -10.728 17.755 29.175 1.00 83.69 154 ALA A C 1
ATOM 1242 O O . ALA A 1 154 ? -10.306 18.485 28.281 1.00 83.69 154 ALA A O 1
ATOM 1243 N N . LEU A 1 155 ? -10.118 16.606 29.513 1.00 79.00 155 LEU A N 1
ATOM 1244 C CA . LEU A 1 155 ? -8.978 16.039 28.783 1.00 79.00 155 LEU A CA 1
ATOM 1245 C C . LEU A 1 155 ? -9.327 14.677 28.169 1.00 79.00 155 LEU A C 1
ATOM 1247 O O . LEU A 1 155 ? -9.944 13.828 28.807 1.00 79.00 155 LEU A O 1
ATOM 1251 N N . THR A 1 156 ? -8.819 14.426 26.964 1.00 67.81 156 THR A N 1
ATOM 1252 C CA . THR A 1 156 ? -9.063 13.209 26.164 1.00 67.81 156 THR A CA 1
ATOM 1253 C C . THR A 1 156 ? -8.477 11.915 26.747 1.00 67.81 156 THR A C 1
ATOM 1255 O O . THR A 1 156 ? -8.702 10.839 26.206 1.00 67.81 156 THR A O 1
ATOM 1258 N N . THR A 1 157 ? -7.700 11.976 27.831 1.00 68.38 157 THR A N 1
ATOM 1259 C CA . THR A 1 157 ? -7.010 10.811 28.421 1.00 68.38 157 THR A CA 1
ATOM 1260 C C . THR A 1 157 ? -7.545 10.389 29.790 1.00 68.38 157 THR A C 1
ATOM 1262 O O . THR A 1 157 ? -6.956 9.516 30.424 1.00 68.38 157 THR A O 1
ATOM 1265 N N . GLN A 1 158 ? -8.628 11.002 30.273 1.00 63.44 158 GLN A N 1
ATOM 1266 C CA . GLN A 1 158 ? -8.956 10.970 31.701 1.00 63.44 158 GLN A CA 1
ATOM 1267 C C . GLN A 1 158 ? -9.863 9.844 32.179 1.00 63.44 158 GLN A C 1
ATOM 1269 O O . GLN A 1 158 ? -9.893 9.607 33.380 1.00 63.44 158 GLN A O 1
ATOM 1274 N N . ALA A 1 159 ? -10.579 9.139 31.305 1.00 66.69 159 ALA A N 1
ATOM 1275 C CA . ALA A 1 159 ? -11.611 8.215 31.760 1.00 66.69 159 ALA A CA 1
ATOM 1276 C C . ALA A 1 159 ? -11.600 6.863 31.038 1.00 66.69 159 ALA A C 1
ATOM 1278 O O . ALA A 1 159 ? -10.977 6.652 30.001 1.00 66.69 159 ALA A O 1
ATOM 1279 N N . SER A 1 160 ? -12.282 5.907 31.669 1.00 77.12 160 SER A N 1
ATOM 1280 C CA . SER A 1 160 ? -12.489 4.533 31.180 1.00 77.12 160 SER A CA 1
ATOM 1281 C C . SER A 1 160 ? -13.664 4.421 30.194 1.00 77.12 160 SER A C 1
ATOM 1283 O O . SER A 1 160 ? -14.046 3.314 29.818 1.00 77.12 160 SER A O 1
ATOM 1285 N N . PHE A 1 161 ? -14.258 5.570 29.886 1.00 89.50 161 PHE A N 1
ATOM 1286 C CA . PHE A 1 161 ? -15.430 5.860 29.071 1.00 89.50 161 PHE A CA 1
ATOM 1287 C C . PHE A 1 161 ? -15.233 7.274 28.510 1.00 89.50 161 PHE A C 1
ATOM 1289 O O . PHE A 1 161 ? -14.507 8.070 29.109 1.00 89.50 161 PHE A O 1
ATOM 1296 N N . ASP A 1 162 ? -15.888 7.603 27.405 1.00 92.06 162 ASP A N 1
ATOM 1297 C CA . ASP A 1 162 ? -15.677 8.887 26.729 1.00 92.06 162 ASP A CA 1
ATOM 1298 C C . ASP A 1 162 ? -16.597 9.986 27.279 1.00 92.06 162 ASP A C 1
ATOM 1300 O O . ASP A 1 162 ? -16.287 11.167 27.212 1.00 92.06 162 ASP A O 1
ATOM 1304 N N . SER A 1 163 ? -17.735 9.618 27.879 1.00 94.88 163 SER A N 1
ATOM 1305 C CA . SER A 1 163 ? -18.646 10.545 28.575 1.00 94.88 163 SER A CA 1
ATOM 1306 C C . SER A 1 163 ? -19.655 9.794 29.442 1.00 94.88 163 SER A C 1
ATOM 1308 O O . SER A 1 163 ? -19.724 8.561 29.411 1.00 94.88 163 SER A O 1
ATOM 1310 N N . PHE A 1 164 ? -20.471 10.524 30.206 1.00 96.19 164 PHE A N 1
ATOM 1311 C CA . PHE A 1 164 ? -21.593 9.928 30.929 1.00 96.19 164 PHE A CA 1
ATOM 1312 C C . PHE A 1 164 ? -22.756 10.893 31.184 1.00 96.19 164 PHE A C 1
ATOM 1314 O O . PHE A 1 164 ? -22.578 12.099 31.283 1.00 96.19 164 PHE A O 1
ATOM 1321 N N . LEU A 1 165 ? -23.965 10.353 31.354 1.00 96.25 165 LEU A N 1
ATOM 1322 C CA . LEU A 1 165 ? -25.103 11.068 31.946 1.00 96.25 165 LEU A CA 1
ATOM 1323 C C . LEU A 1 165 ? -25.162 10.799 33.446 1.00 96.25 165 LEU A C 1
ATOM 1325 O O . LEU A 1 165 ? -24.977 9.652 33.856 1.00 96.25 165 LEU A O 1
ATOM 1329 N N . TYR A 1 166 ? -25.501 11.805 34.250 1.00 97.06 166 TYR A N 1
ATOM 1330 C CA . TYR A 1 166 ? -25.609 11.664 35.701 1.00 97.06 166 TYR A CA 1
ATOM 1331 C C . TYR A 1 166 ? -26.929 12.190 36.271 1.00 97.06 166 TYR A C 1
ATOM 1333 O O . TYR A 1 166 ? -27.376 13.292 35.950 1.00 97.06 166 TYR A O 1
ATOM 1341 N N . ASP A 1 167 ? -27.537 11.387 37.150 1.00 96.44 167 ASP A N 1
ATOM 1342 C CA . ASP A 1 167 ? -28.700 11.743 37.966 1.00 96.44 167 ASP A CA 1
ATOM 1343 C C . ASP A 1 167 ? -28.332 11.635 39.464 1.00 96.44 167 ASP A C 1
ATOM 1345 O O . ASP A 1 167 ? -28.295 10.517 39.999 1.00 96.44 167 ASP A O 1
ATOM 1349 N N . PRO A 1 168 ? -28.085 12.762 40.166 1.00 95.44 168 PRO A N 1
ATOM 1350 C CA . PRO A 1 168 ? -27.680 12.757 41.569 1.00 95.44 168 PRO A CA 1
ATOM 1351 C C . PRO A 1 168 ? -28.790 12.283 42.508 1.00 95.44 168 PRO A C 1
ATOM 1353 O O . PRO A 1 168 ? -28.493 11.711 43.554 1.00 95.44 168 PRO A O 1
ATOM 1356 N N . LYS A 1 169 ? -30.071 12.449 42.141 1.00 95.44 169 LYS A N 1
ATOM 1357 C CA . LYS A 1 169 ? -31.195 11.995 42.979 1.00 95.44 169 LYS A CA 1
ATOM 1358 C C . LYS A 1 169 ? -31.251 10.473 43.039 1.00 95.44 169 LYS A C 1
ATOM 1360 O O . LYS A 1 169 ? -31.581 9.906 44.075 1.00 95.44 169 LYS A O 1
ATOM 1365 N N . LYS A 1 170 ? -30.919 9.818 41.925 1.00 95.50 170 LYS A N 1
ATOM 1366 C CA . LYS A 1 170 ? -30.893 8.352 41.811 1.00 95.50 170 LYS A CA 1
ATOM 1367 C C . LYS A 1 170 ? -29.511 7.749 42.035 1.00 95.50 170 LYS A C 1
ATOM 1369 O O . LYS A 1 170 ? -29.400 6.528 42.004 1.00 95.50 170 LYS A O 1
ATOM 1374 N N . LYS A 1 171 ? -28.474 8.580 42.208 1.00 96.31 171 LYS A N 1
ATOM 1375 C CA . LYS A 1 171 ? -27.063 8.163 42.261 1.00 96.31 171 LYS A CA 1
ATOM 1376 C C . LYS A 1 171 ? -26.697 7.230 41.098 1.00 96.31 171 LYS A C 1
ATOM 1378 O O . LYS A 1 171 ? -26.010 6.223 41.275 1.00 96.31 171 LYS A O 1
ATOM 1383 N N . ARG A 1 172 ? -27.203 7.551 39.899 1.00 96.50 172 ARG A N 1
ATOM 1384 C CA . ARG A 1 172 ? -27.099 6.704 38.702 1.00 96.50 172 ARG A CA 1
ATOM 1385 C C . ARG A 1 172 ? -26.310 7.397 37.601 1.00 96.50 172 ARG A C 1
ATOM 1387 O O . ARG A 1 172 ? -26.623 8.538 37.263 1.00 96.50 172 ARG A O 1
ATOM 1394 N N . ALA A 1 173 ? -25.381 6.667 36.985 1.00 97.19 173 ALA A N 1
ATOM 1395 C CA . ALA A 1 173 ? -24.669 7.103 35.789 1.00 97.19 173 ALA A CA 1
ATOM 1396 C C . ALA A 1 173 ? -24.972 6.214 34.569 1.00 97.19 173 ALA A C 1
ATOM 1398 O O . ALA A 1 173 ? -25.160 5.000 34.694 1.00 97.19 173 ALA A O 1
ATOM 1399 N N . VAL A 1 174 ? -25.016 6.817 33.379 1.00 97.31 174 VAL A N 1
ATOM 1400 C CA . VAL A 1 174 ? -25.034 6.106 32.090 1.00 97.31 174 VAL A CA 1
ATOM 1401 C C . VAL A 1 174 ? -23.735 6.427 31.370 1.00 97.31 174 VAL A C 1
ATOM 1403 O O . VAL A 1 174 ? -23.559 7.555 30.930 1.00 97.31 174 VAL A O 1
ATOM 1406 N N . LEU A 1 175 ? -22.829 5.459 31.300 1.00 96.75 175 LEU A N 1
ATOM 1407 C CA . LEU A 1 175 ? -21.502 5.589 30.708 1.00 96.75 175 LEU A CA 1
ATOM 1408 C C . LEU A 1 175 ? -21.575 5.326 29.206 1.00 96.75 175 LEU A C 1
ATOM 1410 O O . LEU A 1 175 ? -22.205 4.349 28.791 1.00 96.75 175 LEU A O 1
ATOM 1414 N N . PHE A 1 176 ? -20.882 6.140 28.417 1.00 95.62 176 PHE A N 1
ATOM 1415 C CA . PHE A 1 176 ? -20.773 5.968 26.973 1.00 95.62 176 PHE A CA 1
ATOM 1416 C C . PHE A 1 176 ? -19.341 5.697 26.549 1.00 95.62 176 PHE A C 1
ATOM 1418 O O . PHE A 1 176 ? -18.409 6.330 27.039 1.00 95.62 176 PHE A O 1
ATOM 1425 N N . GLN A 1 177 ? -19.184 4.777 25.606 1.00 95.00 177 GLN A N 1
ATOM 1426 C CA . GLN A 1 177 ? -17.916 4.522 24.939 1.00 95.00 177 GLN A CA 1
ATOM 1427 C C . GLN A 1 177 ? -18.144 4.460 23.432 1.00 95.00 177 GLN A C 1
ATOM 1429 O O . GLN A 1 177 ? -18.710 3.482 22.938 1.00 95.00 177 GLN A O 1
ATOM 1434 N N . ALA A 1 178 ? -17.685 5.474 22.710 1.00 93.62 178 ALA A N 1
ATOM 1435 C CA . ALA A 1 178 ? -17.556 5.447 21.267 1.00 93.62 178 ALA A CA 1
ATOM 1436 C C . ALA A 1 178 ? -16.341 4.595 20.887 1.00 93.62 178 ALA A C 1
ATOM 1438 O O . ALA A 1 178 ? -15.216 4.794 21.345 1.00 93.62 178 ALA A O 1
ATOM 1439 N N . THR A 1 179 ? -16.554 3.582 20.051 1.00 93.25 179 THR A N 1
ATOM 1440 C CA . THR A 1 179 ? -15.449 2.765 19.563 1.00 93.25 179 THR A CA 1
ATOM 1441 C C . THR A 1 179 ? -15.709 2.217 18.174 1.00 93.25 179 THR A C 1
ATOM 1443 O O . THR A 1 179 ? -16.768 1.685 17.853 1.00 93.25 179 THR A O 1
ATOM 1446 N N . VAL A 1 180 ? -14.677 2.293 17.344 1.00 91.06 180 VAL A N 1
ATOM 1447 C CA . VAL A 1 180 ? -14.607 1.587 16.061 1.00 91.06 180 VAL A CA 1
ATOM 1448 C C . VAL A 1 180 ? -13.943 0.207 16.219 1.00 91.06 180 VAL A C 1
ATOM 1450 O O . VAL A 1 180 ? -13.884 -0.590 15.280 1.00 91.06 180 VAL A O 1
ATOM 1453 N N . GLY A 1 181 ? -13.395 -0.095 17.404 1.00 91.56 181 GLY A N 1
ATOM 1454 C CA . GLY A 1 181 ? -12.744 -1.360 17.745 1.00 91.56 181 GLY A CA 1
ATOM 1455 C C . GLY A 1 181 ? -13.734 -2.513 17.906 1.00 91.56 181 GLY A C 1
ATOM 1456 O O . GLY A 1 181 ? -14.798 -2.351 18.485 1.00 91.56 181 GLY A O 1
ATOM 1457 N N . SER A 1 182 ? -13.361 -3.712 17.446 1.00 93.06 182 SER A N 1
ATOM 1458 C CA . SER A 1 182 ? -14.143 -4.934 17.697 1.00 93.06 182 SER A CA 1
ATOM 1459 C C . SER A 1 182 ? -13.964 -5.470 19.120 1.00 93.06 182 SER A C 1
ATOM 1461 O O . SER A 1 182 ? -14.721 -6.329 19.566 1.00 93.06 182 SER A O 1
ATOM 1463 N N . THR A 1 183 ? -12.959 -4.981 19.845 1.00 93.50 183 THR A N 1
ATOM 1464 C CA . THR A 1 183 ? -12.662 -5.361 21.225 1.00 93.50 183 THR A CA 1
ATOM 1465 C C . THR A 1 183 ? -12.393 -4.120 22.057 1.00 93.50 183 THR A C 1
ATOM 1467 O O . THR A 1 183 ? -11.580 -3.288 21.651 1.00 93.50 183 THR A O 1
ATOM 1470 N N . HIS A 1 184 ? -13.010 -4.025 23.231 1.00 92.44 184 HIS A N 1
ATOM 1471 C CA . HIS A 1 184 ? -12.776 -2.938 24.174 1.00 92.44 184 HIS A CA 1
ATOM 1472 C C . HIS A 1 184 ? -12.718 -3.457 25.615 1.00 92.44 184 HIS A C 1
ATOM 1474 O O . HIS A 1 184 ? -13.427 -4.398 25.973 1.00 92.44 184 HIS A O 1
ATOM 1480 N N . SER A 1 185 ? -11.882 -2.846 26.455 1.00 92.75 185 SER A N 1
ATOM 1481 C CA . SER A 1 185 ? -11.821 -3.174 27.881 1.00 92.75 185 SER A CA 1
ATOM 1482 C C . SER A 1 185 ? -12.391 -2.028 28.700 1.00 92.75 185 SER A C 1
ATOM 1484 O O . SER A 1 185 ? -11.917 -0.901 28.593 1.00 92.75 185 SER A O 1
ATOM 1486 N N . VAL A 1 186 ? -13.358 -2.325 29.564 1.00 92.81 186 VAL A N 1
ATOM 1487 C CA . VAL A 1 186 ? -13.815 -1.382 30.589 1.00 92.81 186 VAL A CA 1
ATOM 1488 C C . VAL A 1 186 ? -12.782 -1.391 31.708 1.00 92.81 186 VAL A C 1
ATOM 1490 O O . VAL A 1 186 ? -12.488 -2.445 32.276 1.00 92.81 186 VAL A O 1
ATOM 1493 N N . LYS A 1 187 ? -12.185 -0.233 31.985 1.00 90.69 187 LYS A N 1
ATOM 1494 C CA . LYS A 1 187 ? -11.202 -0.081 33.062 1.00 90.69 187 LYS A CA 1
ATOM 1495 C C . LYS A 1 187 ? -11.912 0.249 34.381 1.00 90.69 187 LYS A C 1
ATOM 1497 O O . LYS A 1 187 ? -12.929 0.933 34.394 1.00 90.69 187 LYS A O 1
ATOM 1502 N N . GLU A 1 188 ? -11.355 -0.252 35.482 1.00 91.94 188 GLU A N 1
ATOM 1503 C CA . GLU A 1 188 ? -11.890 -0.090 36.846 1.00 91.94 188 GLU A CA 1
ATOM 1504 C C . GLU A 1 188 ? -11.807 1.334 37.355 1.00 91.94 188 GLU A C 1
ATOM 1506 O O . GLU A 1 188 ? -12.756 1.831 37.952 1.00 91.94 188 GLU A O 1
ATOM 1511 N N . LEU A 1 189 ? -10.699 1.998 37.037 1.00 90.56 189 LEU A N 1
ATOM 1512 C CA . LEU A 1 189 ? -10.338 3.288 37.598 1.00 90.56 189 LEU A CA 1
ATOM 1513 C C . LEU A 1 189 ? -11.470 4.321 37.492 1.00 90.56 189 LEU A C 1
ATOM 1515 O O . LEU A 1 189 ? -11.903 4.840 38.513 1.00 90.56 189 LEU A O 1
ATOM 1519 N N . GLY A 1 190 ? -12.028 4.541 36.295 1.00 89.69 190 GLY A N 1
ATOM 1520 C CA . GLY A 1 190 ? -13.051 5.577 36.104 1.00 89.69 190 GLY A CA 1
ATOM 1521 C C . GLY A 1 190 ? -14.386 5.274 36.794 1.00 89.69 190 GLY A C 1
ATOM 1522 O O . GLY A 1 190 ? -15.120 6.189 37.151 1.00 89.69 190 GLY A O 1
ATOM 1523 N N . ILE A 1 191 ? -14.719 3.997 37.000 1.00 93.75 191 ILE A N 1
ATOM 1524 C CA . ILE A 1 191 ? -15.949 3.602 37.703 1.00 93.75 191 ILE A CA 1
ATOM 1525 C C . ILE A 1 191 ? -15.750 3.736 39.212 1.00 93.75 191 ILE A C 1
ATOM 1527 O O . ILE A 1 191 ? -16.612 4.288 39.893 1.00 93.75 191 ILE A O 1
ATOM 1531 N N . THR A 1 192 ? -14.596 3.300 39.718 1.00 92.31 192 THR A N 1
ATOM 1532 C CA . THR A 1 192 ? -14.225 3.457 41.127 1.00 92.31 192 THR A CA 1
ATOM 1533 C C . THR A 1 192 ? -14.152 4.928 41.522 1.00 92.31 192 THR A C 1
ATOM 1535 O O . THR A 1 192 ? -14.667 5.282 42.577 1.00 92.31 192 THR A O 1
ATOM 1538 N N . GLU A 1 193 ? -13.607 5.795 40.666 1.00 90.88 193 GLU A N 1
ATOM 1539 C CA . GLU A 1 193 ? -13.604 7.249 40.876 1.00 90.88 193 GLU A CA 1
ATOM 1540 C C . GLU A 1 193 ? -15.033 7.808 40.958 1.00 90.88 193 GLU A C 1
ATOM 1542 O O . GLU A 1 193 ? -15.355 8.531 41.899 1.00 90.88 193 GLU A O 1
ATOM 1547 N N . LEU A 1 194 ? -15.934 7.417 40.046 1.00 93.00 194 LEU A N 1
ATOM 1548 C CA . LEU A 1 194 ? -17.337 7.847 40.103 1.00 93.00 194 LEU A CA 1
ATOM 1549 C C . LEU A 1 194 ? -18.057 7.383 41.380 1.00 93.00 194 LEU A C 1
ATOM 1551 O O . LEU A 1 194 ? -18.849 8.132 41.961 1.00 93.00 194 LEU A O 1
ATOM 1555 N N . THR A 1 195 ? -17.781 6.168 41.847 1.00 93.75 195 THR A N 1
ATOM 1556 C CA . THR A 1 195 ? -18.359 5.648 43.091 1.00 93.75 195 THR A CA 1
ATOM 1557 C C . THR A 1 195 ? -17.776 6.328 44.328 1.00 93.75 195 THR A C 1
ATOM 1559 O O . THR A 1 195 ? -18.544 6.755 45.190 1.00 93.75 195 THR A O 1
ATOM 1562 N N . ALA A 1 196 ? -16.451 6.445 44.423 1.00 92.25 196 ALA A N 1
ATOM 1563 C CA . ALA A 1 196 ? -15.768 6.970 45.602 1.00 92.25 196 ALA A CA 1
ATOM 1564 C C . ALA A 1 196 ? -15.967 8.483 45.767 1.00 92.25 196 ALA A C 1
ATOM 1566 O O . ALA A 1 196 ? -16.293 8.940 46.860 1.00 92.25 196 ALA A O 1
ATOM 1567 N N . GLU A 1 197 ? -15.821 9.250 44.685 1.00 89.62 197 GLU A N 1
ATOM 1568 C CA . GLU A 1 197 ? -15.824 10.716 44.748 1.00 89.62 197 GLU A CA 1
ATOM 1569 C C . GLU A 1 197 ? -17.234 11.310 44.646 1.00 89.62 197 GLU A C 1
ATOM 1571 O O . GLU A 1 197 ? -17.524 12.344 45.248 1.00 89.62 197 GLU A O 1
ATOM 1576 N N . PHE A 1 198 ? -18.141 10.654 43.912 1.00 90.25 198 PHE A N 1
ATOM 1577 C CA . PHE A 1 198 ? -19.467 11.213 43.612 1.00 90.25 198 PHE A CA 1
ATOM 1578 C C . PHE A 1 198 ? -20.631 10.359 44.112 1.00 90.25 198 PHE A C 1
ATOM 1580 O O . PHE A 1 198 ? -21.793 10.733 43.937 1.00 90.25 198 PHE A O 1
ATOM 1587 N N . GLY A 1 199 ? -20.340 9.233 44.767 1.00 93.81 199 GLY A N 1
ATOM 1588 C CA . GLY A 1 199 ? -21.350 8.375 45.372 1.00 93.81 199 GLY A CA 1
ATOM 1589 C C . GLY A 1 199 ? -22.263 7.696 44.353 1.00 93.81 199 GLY A C 1
ATOM 1590 O O . GLY A 1 199 ? -23.401 7.375 44.700 1.00 93.81 199 GLY A O 1
ATOM 1591 N N . VAL A 1 200 ? -21.807 7.496 43.110 1.00 95.50 200 VAL A N 1
ATOM 1592 C CA . VAL A 1 200 ? -22.566 6.754 42.094 1.00 95.50 200 VAL A CA 1
ATOM 1593 C C . VAL A 1 200 ? -22.653 5.285 42.507 1.00 95.50 200 VAL A C 1
ATOM 1595 O O . VAL A 1 200 ? -21.632 4.617 42.676 1.00 95.50 200 VAL A O 1
ATOM 1598 N N . THR A 1 201 ? -23.874 4.772 42.655 1.00 95.50 201 THR A N 1
ATOM 1599 C CA . THR A 1 201 ? -24.129 3.395 43.106 1.00 95.50 201 THR A CA 1
ATOM 1600 C C . THR A 1 201 ? -24.617 2.477 41.992 1.00 95.50 201 THR A C 1
ATOM 1602 O O . THR A 1 201 ? -24.528 1.260 42.132 1.00 95.50 201 THR A O 1
ATOM 1605 N N . VAL A 1 202 ? -25.131 3.033 40.889 1.00 93.44 202 VAL A N 1
ATOM 1606 C CA . VAL A 1 202 ? -25.703 2.260 39.778 1.00 93.44 202 VAL A CA 1
ATOM 1607 C C . VAL A 1 202 ? -25.174 2.765 38.442 1.00 93.44 202 VAL A C 1
ATOM 1609 O O . VAL A 1 202 ? -25.306 3.949 38.120 1.00 93.44 202 VAL A O 1
ATOM 1612 N N . PHE A 1 203 ? -24.654 1.849 37.623 1.00 97.00 203 PHE A N 1
ATOM 1613 C CA . PHE A 1 203 ? -24.136 2.162 36.295 1.00 97.00 203 PHE A CA 1
ATOM 1614 C C . PHE A 1 203 ? -24.910 1.436 35.196 1.00 97.00 203 PHE A C 1
ATOM 1616 O O . PHE A 1 203 ? -25.213 0.246 35.281 1.00 97.00 203 PHE A O 1
ATOM 1623 N N . THR A 1 204 ? -25.197 2.154 34.115 1.00 97.50 204 THR A N 1
ATOM 1624 C CA . THR A 1 204 ? -25.565 1.566 32.824 1.00 97.50 204 THR A CA 1
ATOM 1625 C C . THR A 1 204 ? -24.449 1.853 31.835 1.00 97.50 204 THR A C 1
ATOM 1627 O O . THR A 1 204 ? -24.030 2.996 31.722 1.00 97.50 204 THR A O 1
ATOM 1630 N N . TYR A 1 205 ? -23.974 0.844 31.116 1.00 97.38 205 TYR A N 1
ATOM 1631 C CA . TYR A 1 205 ? -22.926 1.007 30.110 1.00 97.38 205 TYR A CA 1
ATOM 1632 C C . TYR A 1 205 ? -23.519 0.927 28.704 1.00 97.38 205 TYR A C 1
ATOM 1634 O O . TYR A 1 205 ? -24.273 -0.005 28.416 1.00 97.38 205 TYR A O 1
ATOM 1642 N N . ILE A 1 206 ? -23.184 1.880 27.836 1.00 96.94 206 ILE A N 1
ATOM 1643 C CA . ILE A 1 206 ? -23.623 1.937 26.440 1.00 96.94 206 ILE A CA 1
ATOM 1644 C C . ILE A 1 206 ? -22.393 2.069 25.542 1.00 96.94 206 ILE A C 1
ATOM 1646 O O . ILE A 1 206 ? -21.721 3.097 25.537 1.00 96.94 206 ILE A O 1
ATOM 1650 N N . ALA A 1 207 ? -22.110 1.036 24.753 1.00 96.12 207 ALA A N 1
ATOM 1651 C CA . ALA A 1 207 ? -21.122 1.143 23.685 1.00 96.12 207 ALA A CA 1
ATOM 1652 C C . ALA A 1 207 ? -21.759 1.694 22.409 1.00 96.12 207 ALA A C 1
ATOM 1654 O O . ALA A 1 207 ? -22.818 1.223 22.003 1.00 96.12 207 ALA A O 1
ATOM 1655 N N . VAL A 1 208 ? -21.099 2.642 21.758 1.00 95.06 208 VAL A N 1
ATOM 1656 C CA . VAL A 1 208 ? -21.524 3.240 20.493 1.00 95.06 208 VAL A CA 1
ATOM 1657 C C . VAL A 1 208 ? -20.548 2.795 19.416 1.00 95.06 208 VAL A C 1
ATOM 1659 O O . VAL A 1 208 ? -19.346 3.034 19.527 1.00 95.06 208 VAL A O 1
ATOM 1662 N N . THR A 1 209 ? -21.050 2.102 18.396 1.00 92.94 209 THR A N 1
ATOM 1663 C CA . THR A 1 209 ? -20.206 1.514 17.348 1.00 92.94 209 THR A CA 1
ATOM 1664 C C . THR A 1 209 ? -20.757 1.787 15.955 1.00 92.94 209 THR A C 1
ATOM 1666 O O . THR A 1 209 ? -21.981 1.864 15.800 1.00 92.94 209 THR A O 1
ATOM 1669 N N . PRO A 1 210 ? -19.893 1.799 14.920 1.00 89.00 210 PRO A N 1
ATOM 1670 C CA . PRO A 1 210 ? -20.345 1.752 13.535 1.00 89.00 210 PRO A CA 1
ATOM 1671 C C . PRO A 1 210 ? -21.222 0.512 13.262 1.00 89.00 210 PRO A C 1
ATOM 1673 O O . PRO A 1 210 ? -21.064 -0.508 13.949 1.00 89.00 210 PRO A O 1
ATOM 1676 N N . PRO A 1 211 ? -22.099 0.543 12.239 1.00 81.50 211 PRO A N 1
ATOM 1677 C CA . PRO A 1 211 ? -23.047 -0.538 11.937 1.00 81.50 211 PRO A CA 1
ATOM 1678 C C . PRO A 1 211 ? -22.426 -1.933 11.767 1.00 81.50 211 PRO A C 1
ATOM 1680 O O . PRO A 1 211 ? -23.036 -2.936 12.138 1.00 81.50 211 PRO A O 1
ATOM 1683 N N . SER A 1 212 ? -21.213 -2.000 11.220 1.00 82.00 212 SER A N 1
ATOM 1684 C CA . SER A 1 212 ? -20.511 -3.237 10.847 1.00 82.00 212 SER A CA 1
ATOM 1685 C C . SER A 1 212 ? -19.644 -3.834 11.955 1.00 82.00 212 SER A C 1
ATOM 1687 O O . SER A 1 212 ? -19.117 -4.940 11.811 1.00 82.00 212 SER A O 1
ATOM 1689 N N . VAL A 1 213 ? -19.465 -3.123 13.068 1.00 88.25 213 VAL A N 1
ATOM 1690 C CA . VAL A 1 213 ? -18.555 -3.562 14.122 1.00 88.25 213 VAL A CA 1
ATOM 1691 C C . VAL A 1 213 ? -19.284 -4.519 15.061 1.00 88.25 213 VAL A C 1
ATOM 1693 O O . VAL A 1 213 ? -20.201 -4.152 15.792 1.00 88.25 213 VAL A O 1
ATOM 1696 N N . THR A 1 214 ? -18.833 -5.775 15.069 1.00 91.50 214 THR A N 1
ATOM 1697 C CA . THR A 1 214 ? -19.160 -6.722 16.141 1.00 91.50 214 THR A CA 1
ATOM 1698 C C . THR A 1 214 ? -18.278 -6.396 17.335 1.00 91.50 214 THR A C 1
ATOM 1700 O O . THR A 1 214 ? -17.055 -6.539 17.265 1.00 91.50 214 THR A O 1
ATOM 1703 N N . LEU A 1 215 ? -18.892 -5.952 18.427 1.00 94.75 215 LEU A N 1
ATOM 1704 C CA . LEU A 1 215 ? -18.170 -5.526 19.616 1.00 94.75 215 LEU A CA 1
ATOM 1705 C C . LEU A 1 215 ? -18.103 -6.645 20.653 1.00 94.75 215 LEU A C 1
ATOM 1707 O O . LEU A 1 215 ? -19.110 -7.265 20.995 1.00 94.75 215 LEU A O 1
ATOM 1711 N N . LYS A 1 216 ? -16.906 -6.849 21.199 1.00 95.88 216 LYS A N 1
ATOM 1712 C CA . LYS A 1 216 ? -16.633 -7.645 22.392 1.00 95.88 216 LYS A CA 1
ATOM 1713 C C . LYS A 1 216 ? -16.076 -6.736 23.476 1.00 95.88 216 LYS A C 1
ATOM 1715 O O . LYS A 1 216 ? -15.070 -6.063 23.278 1.00 95.88 216 LYS A O 1
ATOM 1720 N N . ILE A 1 217 ? -16.710 -6.746 24.633 1.00 95.12 217 ILE A N 1
ATOM 1721 C CA . ILE A 1 217 ? -16.303 -5.963 25.791 1.00 95.12 217 ILE A CA 1
ATOM 1722 C C . ILE A 1 217 ? -15.799 -6.912 26.868 1.00 95.12 217 ILE A C 1
ATOM 1724 O O . ILE A 1 217 ? -16.393 -7.964 27.089 1.00 95.12 217 ILE A O 1
ATOM 1728 N N . SER A 1 218 ? -14.716 -6.554 27.546 1.00 95.19 218 SER A N 1
ATOM 1729 C CA . SER A 1 218 ? -14.253 -7.251 28.746 1.00 95.19 218 SER A CA 1
ATOM 1730 C C . SER A 1 218 ? -14.137 -6.296 29.921 1.00 95.19 218 SER A C 1
ATOM 1732 O O . SER A 1 218 ? -13.722 -5.154 29.745 1.00 95.19 218 SER A O 1
ATOM 1734 N N . GLY A 1 219 ? -14.456 -6.767 31.119 1.00 93.31 219 GLY A N 1
ATOM 1735 C CA . GLY A 1 219 ? -14.315 -5.984 32.341 1.00 93.31 219 GLY A CA 1
ATOM 1736 C C . GLY A 1 219 ? -14.037 -6.882 33.546 1.00 93.31 219 GLY A C 1
ATOM 1737 O O . GLY A 1 219 ? -14.543 -8.010 33.577 1.00 93.31 219 GLY A O 1
ATOM 1738 N N . PRO A 1 220 ? -13.244 -6.414 34.524 1.00 94.38 220 PRO A N 1
ATOM 1739 C CA . PRO A 1 220 ? -13.070 -7.087 35.806 1.00 94.38 220 PRO A CA 1
ATOM 1740 C C . PRO A 1 220 ? -14.400 -7.461 36.471 1.00 94.38 220 PRO A C 1
ATOM 1742 O O . PRO A 1 220 ? -15.357 -6.684 36.455 1.00 94.38 220 PRO A O 1
ATOM 1745 N N . HIS A 1 221 ? -14.449 -8.630 37.118 1.00 93.88 221 HIS A N 1
ATOM 1746 C CA . HIS A 1 221 ? -15.646 -9.108 37.837 1.00 93.88 221 HIS A CA 1
ATOM 1747 C C . HIS A 1 221 ? -16.135 -8.142 38.927 1.00 93.88 221 HIS A C 1
ATOM 1749 O O . HIS A 1 221 ? -17.331 -8.096 39.208 1.00 93.88 221 HIS A O 1
ATOM 1755 N N . ALA A 1 222 ? -15.228 -7.372 39.538 1.00 91.06 222 ALA A N 1
ATOM 1756 C CA . ALA A 1 222 ? -15.569 -6.369 40.547 1.00 91.06 222 ALA A CA 1
ATOM 1757 C C . ALA A 1 222 ? -16.471 -5.264 39.969 1.00 91.06 222 ALA A C 1
ATOM 1759 O O . ALA A 1 222 ? -17.505 -4.940 40.549 1.00 91.06 222 ALA A O 1
ATOM 1760 N N . ILE A 1 223 ? -16.132 -4.767 38.776 1.00 90.19 223 ILE A N 1
ATOM 1761 C CA . ILE A 1 223 ? -16.899 -3.743 38.062 1.00 90.19 223 ILE A CA 1
ATOM 1762 C C . ILE A 1 223 ? -18.203 -4.307 37.504 1.00 90.19 223 ILE A C 1
ATOM 1764 O O . ILE A 1 223 ? -19.221 -3.620 37.504 1.00 90.19 223 ILE A O 1
ATOM 1768 N N . ASP A 1 224 ? -18.189 -5.544 36.998 1.00 92.25 224 ASP A N 1
ATOM 1769 C CA . ASP A 1 224 ? -19.367 -6.153 36.367 1.00 92.25 224 ASP A CA 1
ATOM 1770 C C . ASP A 1 224 ? -20.610 -6.094 37.271 1.00 92.25 224 ASP A C 1
ATOM 1772 O O . ASP A 1 224 ? -21.718 -5.830 36.800 1.00 92.25 224 ASP A O 1
ATOM 1776 N N . ARG A 1 225 ? -20.401 -6.263 38.583 1.00 90.06 225 ARG A N 1
ATOM 1777 C CA . ARG A 1 225 ? -21.447 -6.177 39.613 1.00 90.06 225 ARG A CA 1
ATOM 1778 C C . ARG A 1 225 ? -22.054 -4.778 39.749 1.00 90.06 225 ARG A C 1
ATOM 1780 O O . ARG A 1 225 ? -23.206 -4.669 40.151 1.00 90.06 225 ARG A O 1
ATOM 1787 N N . LEU A 1 226 ? -21.298 -3.730 39.418 1.00 92.44 226 LEU A N 1
ATOM 1788 C CA . LEU A 1 226 ? -21.742 -2.331 39.451 1.00 92.44 226 LEU A CA 1
ATOM 1789 C C . LEU A 1 226 ? -22.472 -1.922 38.161 1.00 92.44 226 LEU A C 1
ATOM 1791 O O . LEU A 1 226 ? -23.340 -1.046 38.176 1.00 92.44 226 LEU A O 1
ATOM 1795 N N . LEU A 1 227 ? -22.137 -2.563 37.038 1.00 93.81 227 LEU A N 1
ATOM 1796 C CA . LEU A 1 227 ? -22.785 -2.350 35.747 1.00 93.81 227 LEU A CA 1
ATOM 1797 C C . LEU A 1 227 ? -24.124 -3.099 35.697 1.00 93.81 227 LEU A C 1
ATOM 1799 O O . LEU A 1 227 ? -24.208 -4.184 35.136 1.00 93.81 227 LEU A O 1
ATOM 1803 N N . GLU A 1 228 ? -25.202 -2.537 36.237 1.00 94.56 228 GLU A N 1
ATOM 1804 C CA . GLU A 1 228 ? -26.524 -3.188 36.253 1.00 94.56 228 GLU A CA 1
ATOM 1805 C C . GLU A 1 228 ? -26.962 -3.640 34.847 1.00 94.56 228 GLU A C 1
ATOM 1807 O O . GLU A 1 228 ? -27.485 -4.740 34.651 1.00 94.56 228 GLU A O 1
ATOM 1812 N N . LYS A 1 229 ? -26.724 -2.788 33.845 1.00 96.75 229 LYS A N 1
ATOM 1813 C CA . LYS A 1 229 ? -27.153 -2.995 32.459 1.00 96.75 229 LYS A CA 1
ATOM 1814 C C . LYS A 1 229 ? -26.038 -2.649 31.481 1.00 96.75 229 LYS A C 1
ATOM 1816 O O . LYS A 1 229 ? -25.331 -1.659 31.661 1.00 96.75 229 LYS A O 1
ATOM 1821 N N . LYS A 1 230 ? -25.912 -3.459 30.428 1.00 96.94 230 LYS A N 1
ATOM 1822 C CA . LYS A 1 230 ? -24.955 -3.264 29.337 1.00 96.94 230 LYS A CA 1
ATOM 1823 C C . LYS A 1 230 ? -25.705 -3.280 28.013 1.00 96.94 230 LYS A C 1
ATOM 1825 O O . LYS A 1 230 ? -26.365 -4.266 27.682 1.00 96.94 230 LYS A O 1
ATOM 1830 N N . TYR A 1 231 ? -25.593 -2.196 27.269 1.00 97.19 231 TYR A N 1
ATOM 1831 C CA . TYR A 1 231 ? -26.180 -2.042 25.953 1.00 97.19 231 TYR A CA 1
ATOM 1832 C C . TYR A 1 231 ? -25.097 -1.717 24.937 1.00 97.19 231 TYR A C 1
ATOM 1834 O O . TYR A 1 231 ? -24.010 -1.244 25.271 1.00 97.19 231 TYR A O 1
ATOM 1842 N N . TYR A 1 232 ? -25.426 -1.942 23.680 1.00 94.56 232 TYR A N 1
ATOM 1843 C CA . TYR A 1 232 ? -24.759 -1.307 22.570 1.00 94.56 232 TYR A CA 1
ATOM 1844 C C . TYR A 1 232 ? -25.801 -0.580 21.727 1.00 94.56 232 TYR A C 1
ATOM 1846 O O . TYR A 1 232 ? -26.943 -1.021 21.569 1.00 94.56 232 TYR A O 1
ATOM 1854 N N . GLN A 1 233 ? -25.384 0.556 21.206 1.00 92.75 233 GLN A N 1
ATOM 1855 C CA . GLN A 1 233 ? -26.049 1.293 20.163 1.00 92.75 233 GLN A CA 1
ATOM 1856 C C . GLN A 1 233 ? -25.190 1.099 18.921 1.00 92.75 233 GLN A C 1
ATOM 1858 O O . GLN A 1 233 ? -24.098 1.659 18.817 1.00 92.75 233 GLN A O 1
ATOM 1863 N N . ARG A 1 234 ? -25.684 0.315 17.962 1.00 87.19 234 ARG A N 1
ATOM 1864 C CA . ARG A 1 234 ? -25.231 0.528 16.588 1.00 87.19 234 ARG A CA 1
ATOM 1865 C C . ARG A 1 234 ? -25.738 1.899 16.208 1.00 87.19 234 ARG A C 1
ATOM 1867 O O . ARG A 1 234 ? -26.931 2.165 16.370 1.00 87.19 234 ARG A O 1
ATOM 1874 N N . THR A 1 235 ? -24.857 2.781 15.770 1.00 76.75 235 THR A N 1
ATOM 1875 C CA . THR A 1 235 ? -25.315 4.016 15.151 1.00 76.75 235 THR A CA 1
ATOM 1876 C C . THR A 1 235 ? -26.050 3.612 13.876 1.00 76.75 235 THR A C 1
ATOM 1878 O O . THR A 1 235 ? -25.431 3.385 12.848 1.00 76.75 235 THR A O 1
ATOM 1881 N N . GLU A 1 236 ? -27.378 3.470 13.974 1.00 58.12 236 GLU A N 1
ATOM 1882 C CA . GLU A 1 236 ? -28.310 3.464 12.839 1.00 58.12 236 GLU A CA 1
ATOM 1883 C C . GLU A 1 236 ? -28.414 4.871 12.230 1.00 58.12 236 GLU A C 1
ATOM 1885 O O . GLU A 1 236 ? -29.261 5.077 11.372 1.00 58.12 236 GLU A O 1
ATOM 1890 N N . ILE A 1 237 ? -27.558 5.826 12.645 1.00 50.25 237 ILE A N 1
ATOM 1891 C CA . ILE A 1 237 ? -27.173 6.955 11.794 1.00 50.25 237 ILE A CA 1
ATOM 1892 C C . ILE A 1 237 ? -26.756 6.303 10.487 1.00 50.25 237 ILE A C 1
ATOM 1894 O O . ILE A 1 237 ? -25.711 5.649 10.405 1.00 50.25 237 ILE A O 1
ATOM 1898 N N . THR A 1 238 ? -27.677 6.311 9.538 1.00 42.09 238 THR A N 1
ATOM 1899 C CA . THR A 1 238 ? -27.568 5.493 8.361 1.00 42.09 238 THR A CA 1
ATOM 1900 C C . THR A 1 238 ? -26.349 5.995 7.639 1.00 42.09 238 THR A C 1
ATOM 1902 O O . THR A 1 238 ? -26.333 7.121 7.155 1.00 42.09 238 THR A O 1
ATOM 1905 N N . SER A 1 239 ? -25.381 5.105 7.459 1.00 41.72 239 SER A N 1
ATOM 1906 C CA . SER A 1 239 ? -24.507 5.217 6.310 1.00 41.72 239 SER A CA 1
ATOM 1907 C C . SER A 1 239 ? -25.385 5.469 5.084 1.00 41.72 239 SER A C 1
ATOM 1909 O O . SER A 1 239 ? -25.024 6.260 4.273 1.00 41.72 239 SER A O 1
ATOM 1911 N N . GLN A 1 240 ? -26.621 4.977 4.980 1.00 33.25 240 GLN A N 1
ATOM 1912 C CA . GLN A 1 240 ? -27.598 5.327 3.936 1.00 33.25 240 GLN A CA 1
ATOM 1913 C C . GLN A 1 240 ? -28.160 6.783 3.854 1.00 33.25 240 GLN A C 1
ATOM 1915 O O . GLN A 1 240 ? -28.751 7.091 2.832 1.00 33.25 240 GLN A O 1
ATOM 1920 N N . GLU A 1 241 ? -27.934 7.731 4.771 1.00 46.28 241 GLU A N 1
ATOM 1921 C CA . GLU A 1 241 ? -28.116 9.173 4.417 1.00 46.28 241 GLU A CA 1
ATOM 1922 C C . GLU A 1 241 ? -26.889 9.726 3.660 1.00 46.28 241 GLU A C 1
ATOM 1924 O O . GLU A 1 241 ? -26.864 10.861 3.203 1.00 46.28 241 GLU A O 1
ATOM 1929 N N . LEU A 1 242 ? -25.879 8.874 3.494 1.00 35.34 242 LEU A N 1
ATOM 1930 C CA . LEU A 1 242 ? -24.491 9.230 3.227 1.00 35.34 242 LEU A CA 1
ATOM 1931 C C . LEU A 1 242 ? -23.822 8.179 2.249 1.00 35.34 242 LEU A C 1
ATOM 1933 O O . LEU A 1 242 ? -22.794 8.416 1.629 1.00 35.34 242 LEU A O 1
ATOM 1937 N N . ILE A 1 243 ? -24.509 7.054 1.950 1.00 37.81 243 ILE A N 1
ATOM 1938 C CA . ILE A 1 243 ? -24.125 5.839 1.181 1.00 37.81 243 ILE A CA 1
ATOM 1939 C C . ILE A 1 243 ? -25.290 5.324 0.304 1.00 37.81 243 ILE A C 1
ATOM 1941 O O . ILE A 1 243 ? -25.040 4.597 -0.657 1.00 37.81 243 ILE A O 1
ATOM 1945 N N . LEU A 1 244 ? -26.560 5.707 0.517 1.00 36.47 244 LEU A N 1
ATOM 1946 C CA . LEU A 1 244 ? -27.674 5.306 -0.379 1.00 36.47 244 LEU A CA 1
ATOM 1947 C C . LEU A 1 244 ? -27.528 5.914 -1.794 1.00 36.47 244 LEU A C 1
ATOM 1949 O O . LEU A 1 244 ? -28.150 5.437 -2.735 1.00 36.47 244 LEU A O 1
ATOM 1953 N N . VAL A 1 245 ? -26.607 6.871 -1.959 1.00 37.56 245 VAL A N 1
ATOM 1954 C CA . VAL A 1 245 ? -26.133 7.430 -3.239 1.00 37.56 245 VAL A CA 1
ATOM 1955 C C . VAL A 1 245 ? -25.007 6.599 -3.886 1.00 37.56 245 VAL A C 1
ATOM 1957 O O . VAL A 1 245 ? -24.771 6.710 -5.083 1.00 37.56 245 VAL A O 1
ATOM 1960 N N . ILE A 1 246 ? -24.299 5.746 -3.138 1.00 35.28 246 ILE A N 1
ATOM 1961 C CA . ILE A 1 246 ? -23.019 5.168 -3.589 1.00 35.28 246 ILE A CA 1
ATOM 1962 C C . ILE A 1 246 ? -23.140 3.726 -4.097 1.00 35.28 246 ILE A C 1
ATOM 1964 O O . ILE A 1 246 ? -22.388 3.346 -4.989 1.00 35.28 246 ILE A O 1
ATOM 1968 N N . CYS A 1 247 ? -24.048 2.891 -3.584 1.00 34.56 247 CYS A N 1
ATOM 1969 C CA . CYS A 1 247 ? -23.884 1.438 -3.789 1.00 34.56 247 CYS A CA 1
ATOM 1970 C C . CYS A 1 247 ? -25.007 0.688 -4.514 1.00 34.56 247 CYS A C 1
ATOM 1972 O O . CYS A 1 247 ? -24.828 -0.495 -4.790 1.00 34.56 247 CYS A O 1
ATOM 1974 N N . MET A 1 248 ? -26.122 1.312 -4.896 1.00 36.16 248 MET A N 1
ATOM 1975 C CA . MET A 1 248 ? -27.209 0.567 -5.558 1.00 36.16 248 MET A CA 1
ATOM 1976 C C . MET A 1 248 ? -27.083 0.389 -7.081 1.00 36.16 248 MET A C 1
ATOM 1978 O O . MET A 1 248 ? -27.911 -0.303 -7.663 1.00 36.16 248 MET A O 1
ATOM 1982 N N . GLN A 1 249 ? -26.032 0.904 -7.725 1.00 38.00 249 GLN A N 1
ATOM 1983 C CA . GLN A 1 249 ? -25.792 0.682 -9.163 1.00 38.00 249 GLN A CA 1
ATOM 1984 C C . GLN A 1 249 ? -24.587 -0.205 -9.497 1.00 38.00 249 GLN A C 1
ATOM 1986 O O . GLN A 1 249 ? -24.375 -0.499 -10.667 1.00 38.00 249 GLN A O 1
ATOM 1991 N N . LEU A 1 250 ? -23.824 -0.682 -8.508 1.00 32.25 250 LEU A N 1
ATOM 1992 C CA . LEU A 1 250 ? -22.594 -1.453 -8.760 1.00 32.25 250 LEU A CA 1
ATOM 1993 C C . LEU A 1 250 ? -22.638 -2.898 -8.252 1.00 32.25 250 LEU A C 1
ATOM 1995 O O . LEU A 1 250 ? -21.600 -3.531 -8.075 1.00 32.25 250 LEU A O 1
ATOM 1999 N N . MET A 1 251 ? -23.835 -3.456 -8.058 1.00 32.03 251 MET A N 1
ATOM 2000 C CA . MET A 1 251 ? -23.966 -4.907 -7.970 1.00 32.03 251 MET A CA 1
ATOM 2001 C C . MET A 1 251 ? -24.129 -5.515 -9.359 1.00 32.03 251 MET A C 1
ATOM 2003 O O . MET A 1 251 ? -25.132 -5.294 -10.032 1.00 32.03 251 MET A O 1
ATOM 2007 N N . GLY A 1 252 ? -23.189 -6.384 -9.711 1.00 30.16 252 GLY A N 1
ATOM 2008 C CA . GLY A 1 252 ? -23.456 -7.496 -10.607 1.00 30.16 252 GLY A CA 1
ATOM 2009 C C . GLY A 1 252 ? -22.206 -8.307 -10.913 1.00 30.16 252 GLY A C 1
ATOM 2010 O O . GLY A 1 252 ? -21.420 -7.878 -11.746 1.00 30.16 252 GLY A O 1
ATOM 2011 N N . GLN A 1 253 ? -22.057 -9.484 -10.289 1.00 30.33 253 GLN A N 1
ATOM 2012 C CA . GLN A 1 253 ? -21.951 -10.796 -10.967 1.00 30.33 253 GLN A CA 1
ATOM 2013 C C . GLN A 1 253 ? -21.371 -11.899 -10.055 1.00 30.33 253 GLN A C 1
ATOM 2015 O O . GLN A 1 253 ? -20.706 -11.642 -9.055 1.00 30.33 253 GLN A O 1
ATOM 2020 N N . ASN A 1 254 ? -21.746 -13.131 -10.406 1.00 30.95 254 ASN A N 1
ATOM 2021 C CA . ASN A 1 254 ? -21.799 -14.350 -9.600 1.00 30.95 254 ASN A CA 1
ATOM 2022 C C . ASN A 1 254 ? -20.548 -15.249 -9.682 1.00 30.95 254 ASN A C 1
ATOM 2024 O O . ASN A 1 254 ? -19.730 -15.145 -10.588 1.00 30.95 254 ASN A O 1
ATOM 2028 N N . TYR A 1 255 ? -20.495 -16.190 -8.733 1.00 30.27 255 TYR A N 1
ATOM 2029 C CA . TYR A 1 255 ? -19.567 -17.319 -8.595 1.00 30.27 255 TYR A CA 1
ATOM 2030 C C . TYR A 1 255 ? -19.578 -18.306 -9.784 1.00 30.27 255 TYR A C 1
ATOM 2032 O O . TYR A 1 255 ? -20.646 -18.735 -10.219 1.00 30.27 255 TYR A O 1
ATOM 2040 N N . PHE A 1 256 ? -18.386 -18.763 -10.194 1.00 32.62 256 PHE A N 1
ATOM 2041 C CA . PHE A 1 256 ? -18.135 -19.972 -10.996 1.00 32.62 256 PHE A CA 1
ATOM 2042 C C . PHE A 1 256 ? -16.916 -20.725 -10.417 1.00 32.62 256 PHE A C 1
ATOM 2044 O O . PHE A 1 256 ? -16.000 -20.093 -9.898 1.00 32.62 256 PHE A O 1
ATOM 2051 N N . ASP A 1 257 ? -16.919 -22.060 -10.473 1.00 43.53 257 ASP A N 1
ATOM 2052 C CA . ASP A 1 257 ? -15.839 -22.948 -9.995 1.00 43.53 257 ASP A CA 1
ATOM 2053 C C . ASP A 1 257 ? -14.784 -23.165 -11.115 1.00 43.53 257 ASP A C 1
ATOM 2055 O O . ASP A 1 257 ? -15.138 -23.757 -12.138 1.00 43.53 257 ASP A O 1
ATOM 2059 N N . PRO A 1 258 ? -13.523 -22.685 -10.976 1.00 40.78 258 PRO A N 1
ATOM 2060 C CA . PRO A 1 258 ? -12.563 -22.557 -12.086 1.00 40.78 258 PRO A CA 1
ATOM 2061 C C . PRO A 1 258 ? -11.511 -23.680 -12.195 1.00 40.78 258 PRO A C 1
ATOM 2063 O O . PRO A 1 258 ? -10.586 -23.584 -13.003 1.00 40.78 258 PRO A O 1
ATOM 2066 N N . ARG A 1 259 ? -11.619 -24.752 -11.405 1.00 48.66 259 ARG A N 1
ATOM 2067 C CA . ARG A 1 259 ? -10.526 -25.730 -11.223 1.00 48.66 259 ARG A CA 1
ATOM 2068 C C . ARG A 1 259 ? -9.935 -26.370 -12.504 1.00 48.66 259 ARG A C 1
ATOM 2070 O O . ARG A 1 259 ? -8.732 -26.602 -12.500 1.00 48.66 259 ARG A O 1
ATOM 2077 N N . PRO A 1 260 ? -10.676 -26.614 -13.606 1.00 51.94 260 PRO A N 1
ATOM 2078 C CA . PRO A 1 260 ? -10.084 -27.167 -14.834 1.00 51.94 260 PRO A CA 1
ATOM 2079 C C . PRO A 1 260 ? -9.289 -26.155 -15.679 1.00 51.94 260 PRO A C 1
ATOM 2081 O O . PRO A 1 260 ? -8.453 -26.562 -16.482 1.00 51.94 260 PRO A O 1
ATOM 2084 N N . LEU A 1 261 ? -9.551 -24.850 -15.533 1.00 59.69 261 LEU A N 1
ATOM 2085 C CA . LEU A 1 261 ? -8.842 -23.799 -16.277 1.00 59.69 261 LEU A CA 1
ATOM 2086 C C . LEU A 1 261 ? -7.488 -23.472 -15.634 1.00 59.69 261 LEU A C 1
ATOM 2088 O O . LEU A 1 261 ? -6.512 -23.215 -16.335 1.00 59.69 261 LEU A O 1
ATOM 2092 N N . GLU A 1 262 ? -7.429 -23.527 -14.301 1.00 70.38 262 GLU A N 1
ATOM 2093 C CA . GLU A 1 262 ? -6.244 -23.164 -13.517 1.00 70.38 262 GLU A CA 1
ATOM 2094 C C . GLU A 1 262 ? -5.034 -24.044 -13.880 1.00 70.38 262 GLU A C 1
ATOM 2096 O O . GLU A 1 262 ? -3.943 -23.527 -14.095 1.00 70.38 262 GLU A O 1
ATOM 2101 N N . GLU A 1 263 ? -5.225 -25.357 -14.054 1.00 75.56 263 GLU A N 1
ATOM 2102 C CA . GLU A 1 263 ? -4.131 -26.285 -14.389 1.00 75.56 263 GLU A CA 1
ATOM 2103 C C . GLU A 1 263 ? -3.552 -26.051 -15.797 1.00 75.56 263 GLU A C 1
ATOM 2105 O O . GLU A 1 263 ? -2.332 -26.097 -15.987 1.00 75.56 263 GLU A O 1
ATOM 2110 N N . ALA A 1 264 ? -4.408 -25.757 -16.782 1.00 74.81 264 ALA A N 1
ATOM 2111 C CA . ALA A 1 264 ? -3.977 -25.461 -18.148 1.00 74.81 264 ALA A CA 1
ATOM 2112 C C . ALA A 1 264 ? -3.228 -24.121 -18.228 1.00 74.81 264 ALA A C 1
ATOM 2114 O O . ALA A 1 264 ? -2.204 -24.015 -18.909 1.00 74.81 264 ALA A O 1
ATOM 2115 N N . GLU A 1 265 ? -3.700 -23.111 -17.492 1.00 81.25 265 GLU A N 1
ATOM 2116 C CA . GLU A 1 265 ? -3.020 -21.822 -17.386 1.00 81.25 265 GLU A CA 1
ATOM 2117 C C . GLU A 1 265 ? -1.672 -21.940 -16.672 1.00 81.25 265 GLU A C 1
ATOM 2119 O O . GLU A 1 265 ? -0.687 -21.382 -17.155 1.00 81.25 265 GLU A O 1
ATOM 2124 N N . THR A 1 266 ? -1.587 -22.694 -15.570 1.00 82.06 266 THR A N 1
ATOM 2125 C CA . THR A 1 266 ? -0.313 -22.934 -14.875 1.00 82.06 266 THR A CA 1
ATOM 2126 C C . THR A 1 266 ? 0.705 -23.597 -15.804 1.00 82.06 266 THR A C 1
ATOM 2128 O O . THR A 1 266 ? 1.866 -23.186 -15.824 1.00 82.06 266 THR A O 1
ATOM 2131 N N . HIS A 1 267 ? 0.291 -24.573 -16.622 1.00 83.38 267 HIS A N 1
ATOM 2132 C CA . HIS A 1 267 ? 1.202 -25.233 -17.559 1.00 83.38 267 HIS A CA 1
ATOM 2133 C C . HIS A 1 267 ? 1.711 -24.289 -18.659 1.00 83.38 267 HIS A C 1
ATOM 2135 O O . HIS A 1 267 ? 2.914 -24.250 -18.918 1.00 83.38 267 HIS A O 1
ATOM 2141 N N . MET A 1 268 ? 0.822 -23.505 -19.281 1.00 84.19 268 MET A N 1
ATOM 2142 C CA . MET A 1 268 ? 1.211 -22.528 -20.309 1.00 84.19 268 MET A CA 1
ATOM 2143 C C . MET A 1 268 ? 2.151 -21.455 -19.756 1.00 84.19 268 MET A C 1
ATOM 2145 O O . MET A 1 268 ? 3.124 -21.087 -20.412 1.00 84.19 268 MET A O 1
ATOM 2149 N N . ARG A 1 269 ? 1.903 -20.985 -18.530 1.00 85.12 269 ARG A N 1
ATOM 2150 C CA . ARG A 1 269 ? 2.780 -20.015 -17.868 1.00 85.12 269 ARG A CA 1
ATOM 2151 C C . ARG A 1 269 ? 4.174 -20.607 -17.651 1.00 85.12 269 ARG A C 1
ATOM 2153 O O . ARG A 1 269 ? 5.134 -20.030 -18.156 1.00 85.12 269 ARG A O 1
ATOM 2160 N N . LEU A 1 270 ? 4.273 -21.803 -17.055 1.00 87.25 270 LEU A N 1
ATOM 2161 C CA . LEU A 1 270 ? 5.565 -22.450 -16.780 1.00 87.25 270 LEU A CA 1
ATOM 2162 C C . LEU A 1 270 ? 6.408 -22.660 -18.046 1.00 87.25 270 LEU A C 1
ATOM 2164 O O . LEU A 1 270 ? 7.630 -22.527 -18.002 1.00 87.25 270 LEU A O 1
ATOM 2168 N N . GLN A 1 271 ? 5.773 -22.930 -19.193 1.00 88.62 271 GLN A N 1
ATOM 2169 C CA . GLN A 1 271 ? 6.470 -22.989 -20.482 1.00 88.62 271 GLN A CA 1
ATOM 2170 C C . GLN A 1 271 ? 7.104 -21.644 -20.873 1.00 88.62 271 GLN A C 1
ATOM 2172 O O . GLN A 1 271 ? 8.236 -21.621 -21.360 1.00 88.62 271 GLN A O 1
ATOM 2177 N N . HIS A 1 272 ? 6.429 -20.519 -20.625 1.00 87.00 272 HIS A N 1
ATOM 2178 C CA . HIS A 1 272 ? 7.012 -19.194 -20.848 1.00 87.00 272 HIS A CA 1
ATOM 2179 C C . HIS A 1 272 ? 8.195 -18.931 -19.911 1.00 87.00 272 HIS A C 1
ATOM 2181 O O . HIS A 1 272 ? 9.239 -18.447 -20.357 1.00 87.00 272 HIS A O 1
ATOM 2187 N N . GLU A 1 273 ? 8.093 -19.287 -18.626 1.00 89.62 273 GLU A N 1
ATOM 2188 C CA . GLU A 1 273 ? 9.234 -19.157 -17.713 1.00 89.62 273 GLU A CA 1
ATOM 2189 C C . GLU A 1 273 ? 10.403 -20.061 -18.121 1.00 89.62 273 GLU A C 1
ATOM 2191 O O . GLU A 1 273 ? 11.563 -19.649 -18.019 1.00 89.62 273 GLU A O 1
ATOM 2196 N N . GLN A 1 274 ? 10.121 -21.261 -18.638 1.00 93.00 274 GLN A N 1
ATOM 2197 C CA . GLN A 1 274 ? 11.134 -22.168 -19.181 1.00 93.00 274 GLN A CA 1
ATOM 2198 C C . GLN A 1 274 ? 11.862 -21.530 -20.367 1.00 93.00 274 GLN A C 1
ATOM 2200 O O . GLN A 1 274 ? 13.081 -21.666 -20.483 1.00 93.00 274 GLN A O 1
ATOM 2205 N N . GLN A 1 275 ? 11.146 -20.794 -21.219 1.00 89.88 275 GLN A N 1
ATOM 2206 C CA . GLN A 1 275 ? 11.737 -20.067 -22.338 1.00 89.88 275 GLN A CA 1
ATOM 2207 C C . GLN A 1 275 ? 12.603 -18.887 -21.872 1.00 89.88 275 GLN A C 1
ATOM 2209 O O . GLN A 1 275 ? 13.706 -18.721 -22.402 1.00 89.88 275 GLN A O 1
ATOM 2214 N N . ILE A 1 276 ? 12.163 -18.103 -20.872 1.00 88.94 276 ILE A N 1
ATOM 2215 C CA . ILE A 1 276 ? 12.995 -17.063 -20.227 1.00 88.94 276 ILE A CA 1
ATOM 2216 C C . ILE A 1 276 ? 14.295 -17.685 -19.753 1.00 88.94 276 ILE A C 1
ATOM 2218 O O . ILE A 1 276 ? 15.387 -17.237 -20.112 1.00 88.94 276 ILE A O 1
ATOM 2222 N N . TRP A 1 277 ? 14.158 -18.725 -18.937 1.00 93.81 277 TRP A N 1
ATOM 2223 C CA . TRP A 1 277 ? 15.280 -19.396 -18.326 1.00 93.81 277 TRP A CA 1
ATOM 2224 C C . TRP A 1 277 ? 16.239 -19.918 -19.392 1.00 93.81 277 TRP A C 1
ATOM 2226 O O . TRP A 1 277 ? 17.406 -19.551 -19.369 1.00 93.81 277 TRP A O 1
ATOM 2236 N N . ALA A 1 278 ? 15.758 -20.668 -20.384 1.00 92.44 278 ALA A N 1
ATOM 2237 C CA . ALA A 1 278 ? 16.609 -21.226 -21.430 1.00 92.44 278 ALA A CA 1
ATOM 2238 C C . ALA A 1 278 ? 17.328 -20.133 -22.238 1.00 92.44 278 ALA A C 1
ATOM 2240 O O . ALA A 1 278 ? 18.517 -20.263 -22.529 1.00 92.44 278 ALA A O 1
ATOM 2241 N N . THR A 1 279 ? 16.628 -19.036 -22.550 1.00 90.19 279 THR A N 1
ATOM 2242 C CA . THR A 1 279 ? 17.182 -17.911 -23.316 1.00 90.19 279 THR A CA 1
ATOM 2243 C C . THR A 1 279 ? 18.324 -17.234 -22.567 1.00 90.19 279 THR A C 1
ATOM 2245 O O . THR A 1 279 ? 19.382 -16.992 -23.144 1.00 90.19 279 THR A O 1
ATOM 2248 N N . PHE A 1 280 ? 18.135 -16.930 -21.282 1.00 91.81 280 PHE A N 1
ATOM 2249 C CA . PHE A 1 280 ? 19.126 -16.174 -20.517 1.00 91.81 280 PHE A CA 1
ATOM 2250 C C . PHE A 1 280 ? 20.183 -17.057 -19.856 1.00 91.81 280 PHE A C 1
ATOM 2252 O O . PHE A 1 280 ? 21.329 -16.647 -19.760 1.00 91.81 280 PHE A O 1
ATOM 2259 N N . TRP A 1 281 ? 19.849 -18.269 -19.420 1.00 93.62 281 TRP A N 1
ATOM 2260 C CA . TRP A 1 281 ? 20.768 -19.158 -18.702 1.00 93.62 281 TRP A CA 1
ATOM 2261 C C . TRP A 1 281 ? 21.831 -19.784 -19.613 1.00 93.62 281 TRP A C 1
ATOM 2263 O O . TRP A 1 281 ? 22.994 -19.961 -19.222 1.00 93.62 281 TRP A O 1
ATOM 2273 N N . HIS A 1 282 ? 21.441 -20.119 -20.848 1.00 91.75 282 HIS A N 1
ATOM 2274 C CA . HIS A 1 282 ? 22.333 -20.707 -21.851 1.00 91.75 282 HIS A CA 1
ATOM 2275 C C . HIS A 1 282 ? 23.013 -19.675 -22.751 1.00 91.75 282 HIS A C 1
ATOM 2277 O O . HIS A 1 282 ? 23.893 -20.045 -23.530 1.00 91.75 282 HIS A O 1
ATOM 2283 N N . ALA A 1 283 ? 22.663 -18.398 -22.603 1.00 89.12 283 ALA A N 1
ATOM 2284 C CA . ALA A 1 283 ? 23.366 -17.284 -23.213 1.00 89.12 283 ALA A CA 1
ATOM 2285 C C . ALA A 1 283 ? 24.895 -17.410 -23.010 1.00 89.12 283 ALA A C 1
ATOM 2287 O O . ALA A 1 283 ? 25.346 -17.668 -21.885 1.00 89.12 283 ALA A O 1
ATOM 2288 N N . PRO A 1 284 ? 25.723 -17.269 -24.065 1.00 86.62 284 PRO A N 1
ATOM 2289 C CA . PRO A 1 284 ? 27.172 -17.240 -23.907 1.00 86.62 284 PRO A CA 1
ATOM 2290 C C . PRO A 1 284 ? 27.597 -16.086 -22.994 1.00 86.62 284 PRO A C 1
ATOM 2292 O O . PRO A 1 284 ? 27.213 -14.938 -23.199 1.00 86.62 284 PRO A O 1
ATOM 2295 N N . ALA A 1 285 ? 28.437 -16.396 -22.007 1.00 75.88 285 ALA A N 1
ATOM 2296 C CA . ALA A 1 285 ? 29.043 -15.396 -21.141 1.00 75.88 285 ALA A CA 1
ATOM 2297 C C . ALA A 1 285 ? 30.066 -14.576 -21.946 1.00 75.88 285 ALA A C 1
ATOM 2299 O O . ALA A 1 285 ? 31.184 -15.033 -22.175 1.00 75.88 285 ALA A O 1
ATOM 2300 N N . GLY A 1 286 ? 29.680 -13.387 -22.409 1.00 67.31 286 GLY A N 1
ATOM 2301 C CA . GLY A 1 286 ? 30.582 -12.460 -23.091 1.00 67.31 286 GLY A CA 1
ATOM 2302 C C . GLY A 1 286 ? 29.868 -11.353 -23.866 1.00 67.31 286 GLY A C 1
ATOM 2303 O O . GLY A 1 286 ? 28.654 -11.376 -24.057 1.00 67.31 286 GLY A O 1
ATOM 2304 N N . ASP A 1 287 ? 30.662 -10.399 -24.345 1.00 55.28 287 ASP A N 1
ATOM 2305 C CA . ASP A 1 287 ? 30.238 -9.109 -24.917 1.00 55.28 287 ASP A CA 1
ATOM 2306 C C . ASP A 1 287 ? 29.436 -9.192 -26.230 1.00 55.28 287 ASP A C 1
ATOM 2308 O O . ASP A 1 287 ? 29.039 -8.171 -26.782 1.00 55.28 287 ASP A O 1
ATOM 2312 N N . GLY A 1 288 ? 29.242 -10.395 -26.772 1.00 62.41 288 GLY A N 1
ATOM 2313 C CA . GLY A 1 288 ? 28.573 -10.627 -28.053 1.00 62.41 288 GLY A CA 1
ATOM 2314 C C . GLY A 1 288 ? 27.098 -10.992 -27.934 1.00 62.41 288 GLY A C 1
ATOM 2315 O O . GLY A 1 288 ? 26.482 -11.324 -28.946 1.00 62.41 288 GLY A O 1
ATOM 2316 N N . HIS A 1 289 ? 26.527 -10.999 -26.726 1.00 70.56 289 HIS A N 1
ATOM 2317 C CA . HIS A 1 289 ? 25.140 -11.412 -26.591 1.00 70.56 289 HIS A CA 1
ATOM 2318 C C . HIS A 1 289 ? 24.191 -10.337 -27.150 1.00 70.56 289 HIS A C 1
ATOM 2320 O O . HIS A 1 289 ? 24.202 -9.211 -26.652 1.00 70.56 289 HIS A O 1
ATOM 2326 N N . PRO A 1 290 ? 23.282 -10.666 -28.089 1.00 76.38 290 PRO A N 1
ATOM 2327 C CA . PRO A 1 290 ? 22.370 -9.705 -28.729 1.00 76.38 290 PRO A CA 1
ATOM 2328 C C . PRO A 1 290 ? 21.344 -9.047 -27.788 1.00 76.38 290 PRO A C 1
ATOM 2330 O O . PRO A 1 290 ? 20.479 -8.306 -28.255 1.00 76.38 290 PRO A O 1
ATOM 2333 N N . LEU A 1 291 ? 21.405 -9.333 -26.485 1.00 79.38 291 LEU A N 1
ATOM 2334 C CA . LEU A 1 291 ? 20.466 -8.823 -25.488 1.00 79.38 291 LEU A CA 1
ATOM 2335 C C . LEU A 1 291 ? 20.802 -7.399 -25.066 1.00 79.38 291 LEU A C 1
ATOM 2337 O O . LEU A 1 291 ? 19.891 -6.589 -24.946 1.00 79.38 291 LEU A O 1
ATOM 2341 N N . PHE A 1 292 ? 22.087 -7.099 -24.871 1.00 85.00 292 PHE A N 1
ATOM 2342 C CA . PHE A 1 292 ? 22.553 -5.758 -24.541 1.00 85.00 292 PHE A CA 1
ATOM 2343 C C . PHE A 1 292 ? 22.990 -5.097 -25.835 1.00 85.00 292 PHE A C 1
ATOM 2345 O O . PHE A 1 292 ? 24.022 -5.444 -26.407 1.00 85.00 292 PHE A O 1
ATOM 2352 N N . GLN A 1 293 ? 22.165 -4.187 -26.332 1.00 87.50 293 GLN A N 1
ATOM 2353 C CA . GLN A 1 293 ? 22.437 -3.487 -27.574 1.00 87.50 293 GLN A CA 1
ATOM 2354 C C . GLN A 1 293 ? 22.781 -2.043 -27.289 1.00 87.50 293 GLN A C 1
ATOM 2356 O O . GLN A 1 293 ? 22.097 -1.356 -26.528 1.00 87.50 293 GLN A O 1
ATOM 2361 N N . HIS A 1 294 ? 23.840 -1.596 -27.948 1.00 85.81 294 HIS A N 1
ATOM 2362 C CA . HIS A 1 294 ? 24.167 -0.191 -28.032 1.00 85.81 294 HIS A CA 1
ATOM 2363 C C . HIS A 1 294 ? 23.254 0.443 -29.086 1.00 85.81 294 HIS A C 1
ATOM 2365 O O . HIS A 1 294 ? 23.238 0.001 -30.237 1.00 85.81 294 HIS A O 1
ATOM 2371 N N . HIS A 1 295 ? 22.447 1.423 -28.689 1.00 87.62 295 HIS A N 1
ATOM 2372 C CA . HIS A 1 295 ? 21.578 2.155 -29.599 1.00 87.62 295 HIS A CA 1
ATOM 2373 C C . HIS A 1 295 ? 22.103 3.578 -29.781 1.00 87.62 295 HIS A C 1
ATOM 2375 O O . HIS A 1 295 ? 22.296 4.311 -28.807 1.00 87.62 295 HIS A O 1
ATOM 2381 N N . ILE A 1 296 ? 22.332 3.960 -31.038 1.00 86.44 296 ILE A N 1
ATOM 2382 C CA . ILE A 1 296 ? 22.735 5.317 -31.408 1.00 86.44 296 ILE A CA 1
ATOM 2383 C C . ILE A 1 296 ? 21.486 6.188 -31.403 1.00 86.44 296 ILE A C 1
ATOM 2385 O O . ILE A 1 296 ? 20.516 5.902 -32.104 1.00 86.44 296 ILE A O 1
ATOM 2389 N N . ILE A 1 297 ? 21.517 7.251 -30.610 1.00 85.00 297 ILE A N 1
ATOM 2390 C CA . ILE A 1 297 ? 20.398 8.175 -30.476 1.00 85.00 297 ILE A CA 1
ATOM 2391 C C . ILE A 1 297 ? 20.543 9.240 -31.556 1.00 85.00 297 ILE A C 1
ATOM 2393 O O . ILE A 1 297 ? 21.526 9.976 -31.591 1.00 85.00 297 ILE A O 1
ATOM 2397 N N . THR A 1 298 ? 19.552 9.321 -32.441 1.00 83.00 298 THR A N 1
ATOM 2398 C CA . THR A 1 298 ? 19.440 10.418 -33.408 1.00 83.00 298 THR A CA 1
ATOM 2399 C C . THR A 1 298 ? 18.393 11.391 -32.882 1.00 83.00 298 THR A C 1
ATOM 2401 O O . THR A 1 298 ? 17.207 11.066 -32.867 1.00 83.00 298 THR A O 1
ATOM 2404 N N . LEU A 1 299 ? 18.829 12.552 -32.389 1.00 78.44 299 LEU A N 1
ATOM 2405 C CA . LEU A 1 299 ? 17.918 13.592 -31.908 1.00 78.44 299 LEU A CA 1
ATOM 2406 C C . LEU A 1 299 ? 17.249 14.296 -33.095 1.00 78.44 299 LEU A C 1
ATOM 2408 O O . LEU A 1 299 ? 17.896 14.590 -34.100 1.00 78.44 299 LEU A O 1
ATOM 2412 N N . GLU A 1 300 ? 15.954 14.582 -32.968 1.00 79.75 300 GLU A N 1
ATOM 2413 C CA . GLU A 1 300 ? 15.238 15.440 -33.915 1.00 79.75 300 GLU A CA 1
ATOM 2414 C C . GLU A 1 300 ? 15.847 16.849 -33.904 1.00 79.75 300 GLU A C 1
ATOM 2416 O O . GLU A 1 300 ? 16.223 17.367 -32.851 1.00 79.75 300 GLU A O 1
ATOM 2421 N N . THR A 1 301 ? 15.923 17.492 -35.071 1.00 71.44 301 THR A N 1
ATOM 2422 C CA . THR A 1 301 ? 16.554 18.814 -35.235 1.00 71.44 301 THR A CA 1
ATOM 2423 C C . THR A 1 301 ? 15.919 19.868 -34.325 1.00 71.44 301 THR A C 1
ATOM 2425 O O . THR A 1 301 ? 16.619 20.686 -33.745 1.00 71.44 301 THR A O 1
ATOM 2428 N N . THR A 1 302 ? 14.604 19.782 -34.121 1.00 66.06 302 THR A N 1
ATOM 2429 C CA . THR A 1 302 ? 13.825 20.665 -33.241 1.00 66.06 302 THR A CA 1
ATOM 2430 C C . THR A 1 302 ? 14.180 20.530 -31.758 1.00 66.06 302 THR A C 1
ATOM 2432 O O . THR A 1 302 ? 14.006 21.479 -31.001 1.00 66.06 302 THR A O 1
ATOM 2435 N N . LEU A 1 303 ? 14.685 19.371 -31.323 1.00 68.12 303 LEU A N 1
ATOM 2436 C CA . LEU A 1 303 ? 15.141 19.144 -29.947 1.00 68.12 303 LEU A CA 1
ATOM 2437 C C . LEU A 1 303 ? 16.608 19.527 -29.755 1.00 68.12 303 LEU A C 1
ATOM 2439 O O . LEU A 1 303 ? 17.004 19.857 -28.638 1.00 68.12 303 LEU A O 1
ATOM 2443 N N . ALA A 1 304 ? 17.404 19.498 -30.827 1.00 72.62 304 ALA A N 1
ATOM 2444 C CA . ALA A 1 304 ? 18.788 19.962 -30.791 1.00 72.62 304 ALA A CA 1
ATOM 2445 C C . ALA A 1 304 ? 18.864 21.451 -30.404 1.00 72.62 304 ALA A C 1
ATOM 2447 O O . ALA A 1 304 ? 19.737 21.840 -29.631 1.00 72.62 304 ALA A O 1
ATOM 2448 N N . ASP A 1 305 ? 17.886 22.251 -30.842 1.00 68.38 305 ASP A N 1
ATOM 2449 C CA . ASP A 1 305 ? 17.785 23.679 -30.518 1.00 68.38 305 ASP A CA 1
ATOM 2450 C C . ASP A 1 305 ? 17.472 23.951 -29.035 1.00 68.38 305 ASP A C 1
ATOM 2452 O O . ASP A 1 305 ? 17.765 25.030 -28.519 1.00 68.38 305 ASP A O 1
ATOM 2456 N N . ALA A 1 306 ? 16.919 22.970 -28.311 1.00 74.38 306 ALA A N 1
ATOM 2457 C CA . ALA A 1 306 ? 16.611 23.094 -26.887 1.00 74.38 306 ALA A CA 1
ATOM 2458 C C . ALA A 1 306 ? 17.842 22.917 -25.970 1.00 74.38 306 ALA A C 1
ATOM 2460 O O . ALA A 1 306 ? 17.682 22.906 -24.749 1.00 74.38 306 ALA A O 1
ATOM 2461 N N . ASN A 1 307 ? 19.057 22.775 -26.528 1.00 81.19 307 ASN A N 1
ATOM 2462 C CA . ASN A 1 307 ? 20.296 22.472 -25.793 1.00 81.19 307 ASN A CA 1
ATOM 2463 C C . ASN A 1 307 ? 20.143 21.265 -24.852 1.00 81.19 307 ASN A C 1
ATOM 2465 O O . ASN A 1 307 ? 20.603 21.275 -23.708 1.00 81.19 307 ASN A O 1
ATOM 2469 N N . LEU A 1 308 ? 19.449 20.228 -25.321 1.00 82.75 308 LEU A N 1
ATOM 2470 C CA . LEU A 1 308 ? 19.219 19.029 -24.534 1.00 82.75 308 LEU A CA 1
ATOM 2471 C C . LEU A 1 308 ? 20.514 18.213 -24.453 1.00 82.75 308 LEU A C 1
ATOM 2473 O O . LEU A 1 308 ? 20.979 17.686 -25.463 1.00 82.75 308 LEU A O 1
ATOM 2477 N N . ASP A 1 309 ? 21.075 18.081 -23.253 1.00 84.31 309 ASP A N 1
ATOM 2478 C CA . ASP A 1 309 ? 22.238 17.225 -22.995 1.00 84.31 309 ASP A CA 1
ATOM 2479 C C . ASP A 1 309 ? 21.809 15.748 -22.951 1.00 84.31 309 ASP A C 1
ATOM 2481 O O . ASP A 1 309 ? 21.695 15.125 -21.893 1.00 84.31 309 ASP A O 1
ATOM 2485 N N . ALA A 1 310 ? 21.439 15.206 -24.114 1.00 84.62 310 ALA A N 1
ATOM 2486 C CA . ALA A 1 310 ? 21.167 13.787 -24.281 1.00 84.62 310 ALA A CA 1
ATOM 2487 C C . ALA A 1 310 ? 22.425 13.070 -24.788 1.00 84.62 310 ALA A C 1
ATOM 2489 O O . ALA A 1 310 ? 23.062 13.539 -25.736 1.00 84.62 310 ALA A O 1
ATOM 2490 N N . PRO A 1 311 ? 22.770 11.900 -24.222 1.00 85.56 311 PRO A N 1
ATOM 2491 C CA . PRO A 1 311 ? 23.883 11.119 -24.731 1.00 85.56 311 PRO A CA 1
ATOM 2492 C C . PRO A 1 311 ? 23.622 10.713 -26.187 1.00 85.56 311 PRO A C 1
ATOM 2494 O O . PRO A 1 311 ? 22.503 10.376 -26.566 1.00 85.56 311 PRO A O 1
ATOM 2497 N N . SER A 1 312 ? 24.673 10.656 -27.007 1.00 85.62 312 SER A N 1
ATOM 2498 C CA . SER A 1 312 ? 24.594 10.198 -28.409 1.00 85.62 312 SER A CA 1
ATOM 2499 C C . SER A 1 312 ? 24.248 8.708 -28.550 1.00 85.62 312 SER A C 1
ATOM 2501 O O . SER A 1 312 ? 24.112 8.172 -29.652 1.00 85.62 312 SER A O 1
ATOM 2503 N N . LYS A 1 313 ? 24.170 8.009 -27.419 1.00 87.94 313 LYS A N 1
ATOM 2504 C CA . LYS A 1 313 ? 24.375 6.579 -27.296 1.00 87.94 313 LYS A CA 1
ATOM 2505 C C . LYS A 1 313 ? 23.748 6.081 -25.988 1.00 87.94 313 LYS A C 1
ATOM 2507 O O . LYS A 1 313 ? 24.041 6.627 -24.931 1.00 87.94 313 LYS A O 1
ATOM 2512 N N . CYS A 1 314 ? 22.923 5.035 -26.036 1.00 90.31 314 CYS A N 1
ATOM 2513 C CA . CYS A 1 314 ? 22.355 4.406 -24.838 1.00 90.31 314 CYS A CA 1
ATOM 2514 C C . CYS A 1 314 ? 22.386 2.878 -24.904 1.00 90.31 314 CYS A C 1
ATOM 2516 O O . CYS A 1 314 ? 22.518 2.284 -25.976 1.00 90.31 314 CYS A O 1
ATOM 2518 N N . TRP A 1 315 ? 22.246 2.242 -23.742 1.00 90.19 315 TRP A N 1
ATOM 2519 C CA . TRP A 1 315 ? 22.138 0.794 -23.633 1.00 90.19 315 TRP A CA 1
ATOM 2520 C C . TRP A 1 315 ? 20.679 0.366 -23.539 1.00 90.19 315 TRP A C 1
ATOM 2522 O O . TRP A 1 315 ? 19.920 0.852 -22.700 1.00 90.19 315 TRP A O 1
ATOM 2532 N N . LEU A 1 316 ? 20.311 -0.592 -24.384 1.00 92.44 316 LEU A N 1
ATOM 2533 C CA . LEU A 1 316 ? 19.012 -1.241 -24.370 1.00 92.44 316 LEU A CA 1
ATOM 2534 C C . LEU A 1 316 ? 19.171 -2.715 -24.029 1.00 92.44 316 LEU A C 1
ATOM 2536 O O . LEU A 1 316 ? 19.965 -3.423 -24.648 1.00 92.44 316 LEU A O 1
ATOM 2540 N N . LEU A 1 317 ? 18.361 -3.190 -23.092 1.00 91.62 317 LEU A N 1
ATOM 2541 C CA . LEU A 1 317 ? 18.148 -4.610 -22.873 1.00 91.62 317 LEU A CA 1
ATOM 2542 C C . LEU A 1 317 ? 16.938 -5.050 -23.688 1.00 91.62 317 LEU A C 1
ATOM 2544 O O . LEU A 1 317 ? 15.801 -4.795 -23.293 1.00 91.62 317 LEU A O 1
ATOM 2548 N N . ARG A 1 318 ? 17.167 -5.691 -24.836 1.00 89.94 318 ARG A N 1
ATOM 2549 C CA . ARG A 1 318 ? 16.071 -6.214 -25.656 1.00 89.94 318 ARG A CA 1
ATOM 2550 C C . ARG A 1 318 ? 15.363 -7.351 -24.941 1.00 89.94 318 ARG A C 1
ATOM 2552 O O . ARG A 1 318 ? 15.996 -8.293 -24.468 1.00 89.94 318 ARG A O 1
ATOM 2559 N N . ILE A 1 319 ? 14.040 -7.274 -24.939 1.00 86.44 319 ILE A N 1
ATOM 2560 C CA . ILE A 1 319 ? 13.165 -8.324 -24.445 1.00 86.44 319 ILE A CA 1
ATOM 2561 C C . ILE A 1 319 ? 12.704 -9.142 -25.661 1.00 86.44 319 ILE A C 1
ATOM 2563 O O . ILE A 1 319 ? 12.004 -8.600 -26.522 1.00 86.44 319 ILE A O 1
ATOM 2567 N N . PRO A 1 320 ? 13.083 -10.429 -25.771 1.00 83.12 320 PRO A N 1
ATOM 2568 C CA . PRO A 1 320 ? 12.537 -11.309 -26.797 1.00 83.12 320 PRO A CA 1
ATOM 2569 C C . PRO A 1 320 ? 11.007 -11.336 -26.732 1.00 83.12 320 PRO A C 1
ATOM 2571 O O . PRO A 1 320 ? 10.426 -11.324 -25.650 1.00 83.12 320 PRO A O 1
ATOM 2574 N N . GLU A 1 321 ? 10.354 -11.381 -27.891 1.00 81.25 321 GLU A N 1
ATOM 2575 C CA . GLU A 1 321 ? 8.900 -11.215 -28.017 1.00 81.25 321 GLU A CA 1
ATOM 2576 C C . GLU A 1 321 ? 8.100 -12.196 -27.148 1.00 81.25 321 GLU A C 1
ATOM 2578 O O . GLU A 1 321 ? 7.173 -11.783 -26.453 1.00 81.25 321 GLU A O 1
ATOM 2583 N N . GLY A 1 322 ? 8.544 -13.456 -27.070 1.00 74.69 322 GLY A N 1
ATOM 2584 C CA . GLY A 1 322 ? 7.931 -14.480 -26.215 1.00 74.69 322 GLY A CA 1
ATOM 2585 C C . GLY A 1 322 ? 7.999 -14.194 -24.709 1.00 74.69 322 GLY A C 1
ATOM 2586 O O . GLY A 1 322 ? 7.300 -14.837 -23.938 1.00 74.69 322 GLY A O 1
ATOM 2587 N N . LEU A 1 323 ? 8.809 -13.224 -24.268 1.00 72.94 323 LEU A N 1
ATOM 2588 C CA . LEU A 1 323 ? 8.966 -12.888 -22.849 1.00 72.94 323 LEU A CA 1
ATOM 2589 C C . LEU A 1 323 ? 8.108 -11.695 -22.420 1.00 72.94 323 LEU A C 1
ATOM 2591 O O . LEU A 1 323 ? 7.994 -11.443 -21.223 1.00 72.94 323 LEU A O 1
ATOM 2595 N N . ARG A 1 324 ? 7.472 -10.981 -23.362 1.00 79.12 324 ARG A N 1
ATOM 2596 C CA . ARG A 1 324 ? 6.658 -9.788 -23.060 1.00 79.12 324 ARG A CA 1
ATOM 2597 C C . ARG A 1 324 ? 5.546 -10.082 -22.048 1.00 79.12 324 ARG A C 1
ATOM 2599 O O . ARG A 1 324 ? 5.357 -9.305 -21.121 1.00 79.12 324 ARG A O 1
ATOM 2606 N N . GLY A 1 325 ? 4.897 -11.246 -22.149 1.00 71.94 325 GLY A N 1
ATOM 2607 C CA . GLY A 1 325 ? 3.789 -11.633 -21.265 1.00 71.94 325 GLY A CA 1
ATOM 2608 C C . GLY A 1 325 ? 4.155 -11.750 -19.779 1.00 71.94 325 GLY A C 1
ATOM 2609 O O . GLY A 1 325 ? 3.293 -11.583 -18.920 1.00 71.94 325 GLY A O 1
ATOM 2610 N N . ILE A 1 326 ? 5.429 -11.973 -19.443 1.00 67.69 326 ILE A N 1
ATOM 2611 C CA . ILE A 1 326 ? 5.881 -12.078 -18.043 1.00 67.69 326 ILE A CA 1
ATOM 2612 C C . ILE A 1 326 ? 6.029 -10.693 -17.395 1.00 67.69 326 ILE A C 1
ATOM 2614 O O . ILE A 1 326 ? 5.901 -10.541 -16.176 1.00 67.69 326 ILE A O 1
ATOM 2618 N N . PHE A 1 327 ? 6.198 -9.651 -18.208 1.00 68.81 327 PHE A N 1
ATOM 2619 C CA . PHE A 1 327 ? 6.275 -8.267 -17.746 1.00 68.81 327 PHE A CA 1
ATOM 2620 C C . PHE A 1 327 ? 4.882 -7.634 -17.560 1.00 68.81 327 PHE A C 1
ATOM 2622 O O . PHE A 1 327 ? 4.766 -6.494 -17.104 1.00 68.81 327 PHE A O 1
ATOM 2629 N N . GLY A 1 328 ? 3.810 -8.410 -17.764 1.00 70.25 328 GLY A N 1
ATOM 2630 C CA . GLY A 1 328 ? 2.423 -7.940 -17.775 1.00 70.25 328 GLY A CA 1
ATOM 2631 C C . GLY A 1 328 ? 2.123 -7.136 -19.040 1.00 70.25 328 GLY A C 1
ATOM 2632 O O . GLY A 1 328 ? 2.870 -7.216 -20.009 1.00 70.25 328 GLY A O 1
ATOM 2633 N N . ASP A 1 329 ? 1.087 -6.299 -19.010 1.00 65.19 329 ASP A N 1
ATOM 2634 C CA . ASP A 1 329 ? 0.674 -5.442 -20.140 1.00 65.19 329 ASP A CA 1
ATOM 2635 C C . ASP A 1 329 ? 1.689 -4.335 -20.505 1.00 65.19 329 ASP A C 1
ATOM 2637 O O . ASP A 1 329 ? 1.370 -3.378 -21.211 1.00 65.19 329 ASP A O 1
ATOM 2641 N N . THR A 1 330 ? 2.928 -4.415 -20.013 1.00 63.41 330 THR A N 1
ATOM 2642 C CA . THR A 1 330 ? 3.974 -3.466 -20.386 1.00 63.41 330 THR A CA 1
ATOM 2643 C C . THR A 1 330 ? 4.473 -3.806 -21.793 1.00 63.41 330 THR A C 1
ATOM 2645 O O . THR A 1 330 ? 5.315 -4.675 -21.997 1.00 63.41 330 THR A O 1
ATOM 2648 N N . CYS A 1 331 ? 3.929 -3.105 -22.792 1.00 59.69 331 CYS A N 1
ATOM 2649 C CA . CYS A 1 331 ? 4.212 -3.267 -24.226 1.00 59.69 331 CYS A CA 1
ATOM 2650 C C . CYS A 1 331 ? 5.653 -2.910 -24.659 1.00 59.69 331 CYS A C 1
ATOM 2652 O O . CYS A 1 331 ? 5.877 -2.573 -25.818 1.00 59.69 331 CYS A O 1
ATOM 2654 N N . THR A 1 332 ? 6.648 -2.938 -23.770 1.00 80.62 332 THR A N 1
ATOM 2655 C CA . THR A 1 332 ? 8.007 -2.492 -24.102 1.00 80.62 332 THR A CA 1
ATOM 2656 C C . THR A 1 332 ? 8.829 -3.628 -24.710 1.00 80.62 332 THR A C 1
ATOM 2658 O O . THR A 1 332 ? 9.022 -4.674 -24.091 1.00 80.62 332 THR A O 1
ATOM 2661 N N . SER A 1 333 ? 9.369 -3.419 -25.912 1.00 86.62 333 SER A N 1
ATOM 2662 C CA . SER A 1 333 ? 10.255 -4.377 -26.596 1.00 86.62 333 SER A CA 1
ATOM 2663 C C . SER A 1 333 ? 11.681 -4.409 -26.034 1.00 86.62 333 SER A C 1
ATOM 2665 O O . SER A 1 333 ? 12.478 -5.281 -26.388 1.00 86.62 333 SER A O 1
ATOM 2667 N N . ALA A 1 334 ? 12.032 -3.434 -25.198 1.00 92.38 334 ALA A N 1
ATOM 2668 C CA . ALA A 1 334 ? 13.328 -3.324 -24.550 1.00 92.38 334 ALA A CA 1
ATOM 2669 C C . ALA A 1 334 ? 13.229 -2.506 -23.252 1.00 92.38 334 ALA A C 1
ATOM 2671 O O . ALA A 1 334 ? 12.253 -1.793 -23.031 1.00 92.38 334 ALA A O 1
ATOM 2672 N N . ILE A 1 335 ? 14.260 -2.595 -22.413 1.00 93.38 335 ILE A N 1
ATOM 2673 C CA . ILE A 1 335 ? 14.432 -1.790 -21.199 1.00 93.38 335 ILE A CA 1
ATOM 2674 C C . ILE A 1 335 ? 15.618 -0.849 -21.411 1.00 93.38 335 ILE A C 1
ATOM 2676 O O . ILE A 1 335 ? 16.708 -1.301 -21.766 1.00 93.38 335 ILE A O 1
ATOM 2680 N N . LEU A 1 336 ? 15.423 0.449 -21.174 1.00 94.00 336 LEU A N 1
ATOM 2681 C CA . LEU A 1 336 ? 16.509 1.429 -21.157 1.00 94.00 336 LEU A CA 1
ATOM 2682 C C . LEU A 1 336 ? 17.360 1.244 -19.894 1.00 94.00 336 LEU A C 1
ATOM 2684 O O . LEU A 1 336 ? 16.847 1.313 -18.776 1.00 94.00 336 LEU A O 1
ATOM 2688 N N . PHE A 1 337 ? 18.665 1.037 -20.066 1.00 91.19 337 PHE A N 1
ATOM 2689 C CA . PHE A 1 337 ? 19.620 1.022 -18.961 1.00 91.19 337 PHE A CA 1
ATOM 2690 C C . PHE A 1 337 ? 19.935 2.454 -18.531 1.00 91.19 337 PHE A C 1
ATOM 2692 O O . PHE A 1 337 ? 20.716 3.158 -19.168 1.00 91.19 337 PHE A O 1
ATOM 2699 N N . ARG A 1 338 ? 19.289 2.879 -17.448 1.00 92.56 338 ARG A N 1
ATOM 2700 C CA . ARG A 1 338 ? 19.469 4.199 -16.839 1.00 92.56 338 ARG A CA 1
ATOM 2701 C C . ARG A 1 338 ? 20.710 4.222 -15.953 1.00 92.56 338 ARG A C 1
ATOM 2703 O O . ARG A 1 338 ? 21.035 3.209 -15.334 1.00 92.56 338 ARG A O 1
ATOM 2710 N N . GLU A 1 339 ? 21.330 5.386 -15.783 1.00 91.06 339 GLU A N 1
ATOM 2711 C CA . GLU A 1 339 ? 22.409 5.535 -14.792 1.00 91.06 339 GLU A CA 1
ATOM 2712 C C . GLU A 1 339 ? 21.899 5.213 -13.378 1.00 91.06 339 GLU A C 1
ATOM 2714 O O . GLU A 1 339 ? 22.544 4.517 -12.601 1.00 91.06 339 GLU A O 1
ATOM 2719 N N . ASP A 1 340 ? 20.659 5.602 -13.084 1.00 93.69 340 ASP A N 1
ATOM 2720 C CA . ASP A 1 340 ? 19.998 5.322 -11.810 1.00 93.69 340 ASP A C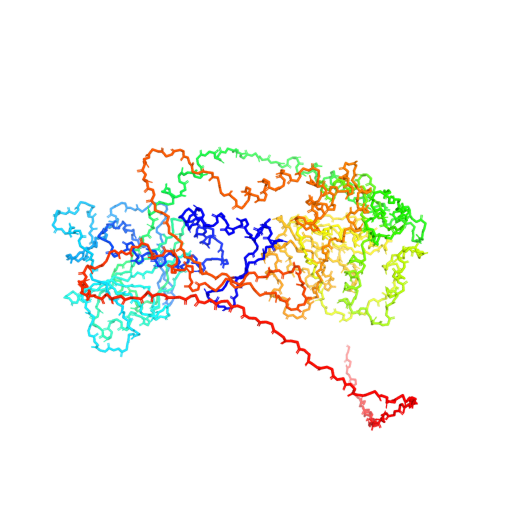A 1
ATOM 2721 C C . ASP A 1 340 ? 19.786 3.811 -11.563 1.00 93.69 340 ASP A C 1
ATOM 2723 O O . ASP A 1 340 ? 19.812 3.337 -10.427 1.00 93.69 340 ASP A O 1
ATOM 2727 N N . TYR A 1 341 ? 19.646 3.011 -12.629 1.00 94.94 341 TYR A N 1
ATOM 2728 C CA . TYR A 1 341 ? 19.603 1.548 -12.520 1.00 94.94 341 TYR A CA 1
ATOM 2729 C C . TYR A 1 341 ? 20.963 0.965 -12.141 1.00 94.94 341 TYR A C 1
ATOM 2731 O O . TYR A 1 341 ? 21.019 -0.009 -11.380 1.00 94.94 341 TYR A O 1
ATOM 2739 N N . LEU A 1 342 ? 22.044 1.551 -12.658 1.00 91.31 342 LEU A N 1
ATOM 2740 C CA . LEU A 1 342 ? 23.406 1.174 -12.301 1.00 91.31 342 LEU A CA 1
ATOM 2741 C C . LEU A 1 342 ? 23.718 1.576 -10.863 1.00 91.31 342 LEU A C 1
ATOM 2743 O O . LEU A 1 342 ? 24.245 0.756 -10.116 1.00 91.31 342 LEU A O 1
ATOM 2747 N N . GLU A 1 343 ? 23.308 2.766 -10.429 1.00 92.88 343 GLU A N 1
ATOM 2748 C CA . GLU A 1 343 ? 23.447 3.199 -9.037 1.00 92.88 343 GLU A CA 1
ATOM 2749 C C . GLU A 1 343 ? 22.650 2.329 -8.059 1.00 92.88 343 GLU A C 1
ATOM 2751 O O . GLU A 1 343 ? 23.176 1.913 -7.021 1.00 92.88 343 GLU A O 1
ATOM 2756 N N . ALA A 1 344 ? 21.416 1.958 -8.408 1.00 94.81 344 ALA A N 1
ATOM 2757 C CA . ALA A 1 344 ? 20.630 1.015 -7.617 1.00 94.81 344 ALA A CA 1
ATOM 2758 C C . ALA A 1 344 ? 21.321 -0.358 -7.523 1.00 94.81 344 ALA A C 1
ATOM 2760 O O . ALA A 1 344 ? 21.313 -1.000 -6.469 1.00 94.81 344 ALA A O 1
ATOM 2761 N N . LEU A 1 345 ? 21.969 -0.806 -8.602 1.00 93.44 345 LEU A N 1
ATOM 2762 C CA . LEU A 1 345 ? 22.726 -2.056 -8.631 1.00 93.44 345 LEU A CA 1
ATOM 2763 C C . LEU A 1 345 ? 24.023 -1.964 -7.806 1.00 93.44 345 LEU A C 1
ATOM 2765 O O . LEU A 1 345 ? 24.321 -2.883 -7.042 1.00 93.44 345 LEU A O 1
ATOM 2769 N N . ARG A 1 346 ? 24.744 -0.835 -7.864 1.00 89.69 346 ARG A N 1
ATOM 2770 C CA . ARG A 1 346 ? 25.878 -0.521 -6.973 1.00 89.69 346 ARG A CA 1
ATOM 2771 C C . ARG A 1 346 ? 25.439 -0.568 -5.508 1.00 89.69 346 ARG A C 1
ATOM 2773 O O . ARG A 1 346 ? 26.103 -1.191 -4.682 1.00 89.69 346 ARG A O 1
ATOM 2780 N N . ALA A 1 347 ? 24.292 0.030 -5.183 1.00 91.81 347 ALA A N 1
ATOM 2781 C CA . ALA A 1 347 ? 23.716 -0.008 -3.841 1.00 91.81 347 ALA A CA 1
ATOM 2782 C C . ALA A 1 347 ? 23.349 -1.434 -3.398 1.00 91.81 347 ALA A C 1
ATOM 2784 O O . ALA A 1 347 ? 23.582 -1.783 -2.239 1.00 91.81 347 ALA A O 1
ATOM 2785 N N . ALA A 1 348 ? 22.839 -2.270 -4.310 1.00 92.38 348 ALA A N 1
ATOM 2786 C CA . ALA A 1 348 ? 22.583 -3.685 -4.043 1.00 92.38 348 ALA A CA 1
ATOM 2787 C C . ALA A 1 348 ? 23.873 -4.428 -3.672 1.00 92.38 348 ALA A C 1
ATOM 2789 O O . ALA A 1 348 ? 23.907 -5.117 -2.656 1.00 92.38 348 ALA A O 1
ATOM 2790 N N . PHE A 1 349 ? 24.951 -4.245 -4.438 1.00 89.69 349 PHE A N 1
ATOM 2791 C CA . PHE A 1 349 ? 26.238 -4.885 -4.150 1.00 89.69 349 PHE A CA 1
ATOM 2792 C C . PHE A 1 349 ? 26.860 -4.407 -2.833 1.00 89.69 349 PHE A C 1
ATOM 2794 O O . PHE A 1 349 ? 27.293 -5.240 -2.034 1.00 89.69 349 PHE A O 1
ATOM 2801 N N . ARG A 1 350 ? 26.810 -3.098 -2.543 1.00 86.62 350 ARG A N 1
ATOM 2802 C CA . ARG A 1 350 ? 27.232 -2.548 -1.241 1.00 86.62 350 ARG A CA 1
ATOM 2803 C C . ARG A 1 350 ? 26.449 -3.173 -0.082 1.00 86.62 350 ARG A C 1
ATOM 2805 O O . ARG A 1 350 ? 27.026 -3.533 0.941 1.00 86.62 350 ARG A O 1
ATOM 2812 N N . ALA A 1 351 ? 25.138 -3.367 -0.248 1.00 87.56 351 ALA A N 1
ATOM 2813 C CA . ALA A 1 351 ? 24.284 -3.965 0.780 1.00 87.56 351 ALA A CA 1
ATOM 2814 C C . ALA A 1 351 ? 24.604 -5.448 1.063 1.00 87.56 351 ALA A C 1
ATOM 2816 O O . ALA A 1 351 ? 24.357 -5.924 2.174 1.00 87.56 351 ALA A O 1
ATOM 2817 N N . VAL A 1 352 ? 25.179 -6.171 0.097 1.00 86.19 352 VAL A N 1
ATOM 2818 C CA . VAL A 1 352 ? 25.642 -7.565 0.260 1.00 86.19 352 VAL A CA 1
ATOM 2819 C C . VAL A 1 352 ? 27.051 -7.632 0.880 1.00 86.19 352 VAL A C 1
ATOM 2821 O O . VAL A 1 352 ? 27.588 -8.719 1.080 1.00 86.19 352 VAL A O 1
ATOM 2824 N N . SER A 1 353 ? 27.643 -6.488 1.253 1.00 70.88 353 SER A N 1
ATOM 2825 C CA . SER A 1 353 ? 29.001 -6.399 1.811 1.00 70.88 353 SER A CA 1
ATOM 2826 C C . SER A 1 353 ? 30.056 -7.011 0.886 1.00 70.88 353 SER A C 1
ATOM 2828 O O . SER A 1 353 ? 30.970 -7.705 1.334 1.00 70.88 353 SER A O 1
ATOM 2830 N N . TRP A 1 354 ? 29.925 -6.772 -0.421 1.00 63.47 354 TRP A N 1
ATOM 2831 C CA . TRP A 1 354 ? 31.072 -6.897 -1.313 1.00 63.47 354 TRP A CA 1
ATOM 2832 C C . TRP A 1 354 ? 32.049 -5.798 -0.903 1.00 63.47 354 TRP A C 1
ATOM 2834 O O . TRP A 1 354 ? 31.660 -4.635 -0.878 1.00 63.47 354 TRP A O 1
ATOM 2844 N N . ASP A 1 355 ? 33.245 -6.198 -0.467 1.00 56.16 355 ASP A N 1
ATOM 2845 C CA . ASP A 1 355 ? 34.300 -5.309 0.031 1.00 56.16 355 ASP A CA 1
ATOM 2846 C C . ASP A 1 355 ? 34.416 -4.066 -0.869 1.00 56.16 355 ASP A C 1
ATOM 2848 O O . ASP A 1 355 ? 34.363 -4.214 -2.092 1.00 56.16 355 ASP A O 1
ATOM 2852 N N . ASP A 1 356 ? 34.593 -2.862 -0.309 1.00 52.72 356 ASP A N 1
ATOM 2853 C CA . ASP A 1 356 ? 34.706 -1.615 -1.099 1.00 52.72 356 ASP A CA 1
ATOM 2854 C C . ASP A 1 356 ? 35.857 -1.691 -2.125 1.00 52.72 356 ASP A C 1
ATOM 2856 O O . ASP A 1 356 ? 35.867 -0.973 -3.114 1.00 52.72 356 ASP A O 1
ATOM 2860 N N . ALA A 1 357 ? 36.798 -2.630 -1.974 1.00 49.00 357 ALA A N 1
ATOM 2861 C CA . ALA A 1 357 ? 37.799 -2.961 -2.990 1.00 49.00 357 ALA A CA 1
ATOM 2862 C C . ALA A 1 357 ? 37.208 -3.492 -4.324 1.00 49.00 357 ALA A C 1
ATOM 2864 O O . ALA A 1 357 ? 37.929 -3.602 -5.315 1.00 49.00 357 ALA A O 1
ATOM 2865 N N . TYR A 1 358 ? 35.910 -3.819 -4.373 1.00 50.94 358 TYR A N 1
ATOM 2866 C CA . TYR A 1 358 ? 35.180 -4.311 -5.545 1.00 50.94 358 TYR A CA 1
ATOM 2867 C C . TYR A 1 358 ? 34.510 -3.192 -6.363 1.00 50.94 358 TYR A C 1
ATOM 2869 O O . TYR A 1 358 ? 33.601 -3.458 -7.149 1.00 50.94 358 TYR A O 1
ATOM 2877 N N . VAL A 1 359 ? 34.952 -1.933 -6.306 1.00 50.81 359 VAL A N 1
ATOM 2878 C CA . VAL A 1 359 ? 34.442 -0.919 -7.253 1.00 50.81 359 VAL A CA 1
ATOM 2879 C C . VAL A 1 359 ? 34.966 -1.105 -8.694 1.00 50.81 359 VAL A C 1
ATOM 2881 O O . VAL A 1 359 ? 35.317 -0.179 -9.403 1.00 50.81 359 VAL A O 1
ATOM 2884 N N . GLY A 1 360 ? 34.881 -2.325 -9.233 1.00 50.12 360 GLY A N 1
ATOM 2885 C CA . GLY A 1 360 ? 34.792 -2.550 -10.676 1.00 50.12 360 GLY A CA 1
ATOM 2886 C C . GLY A 1 360 ? 33.515 -1.964 -11.297 1.00 50.12 360 GLY A C 1
ATOM 2887 O O . GLY A 1 360 ? 33.394 -1.965 -12.517 1.00 50.12 360 GLY A O 1
ATOM 2888 N N . VAL A 1 361 ? 32.582 -1.458 -10.477 1.00 50.62 361 VAL A N 1
ATOM 2889 C CA . VAL A 1 361 ? 31.437 -0.645 -10.917 1.00 50.62 361 VAL A CA 1
ATOM 2890 C C . VAL A 1 361 ? 31.746 0.863 -10.946 1.00 50.62 361 VAL A C 1
ATOM 2892 O O . VAL A 1 361 ? 30.990 1.606 -11.566 1.00 50.62 361 VAL A O 1
ATOM 2895 N N . GLU A 1 362 ? 32.854 1.323 -10.347 1.00 50.47 362 GLU A N 1
ATOM 2896 C CA . GLU A 1 362 ? 33.411 2.672 -10.592 1.00 50.47 362 GLU A CA 1
ATOM 2897 C C . GLU A 1 362 ? 34.062 2.732 -11.981 1.00 50.47 362 GLU A C 1
ATOM 2899 O O . GLU A 1 362 ? 34.140 3.800 -12.575 1.00 50.47 362 GLU A O 1
ATOM 2904 N N . HIS A 1 363 ? 34.453 1.571 -12.526 1.00 47.12 363 HIS A N 1
ATOM 2905 C CA . HIS A 1 363 ? 34.908 1.386 -13.909 1.00 47.12 363 HIS A CA 1
ATOM 2906 C C . HIS A 1 363 ? 33.867 0.738 -14.832 1.00 47.12 363 HIS A C 1
ATOM 2908 O O . HIS A 1 363 ? 34.200 0.351 -15.954 1.00 47.12 363 HIS A O 1
ATOM 2914 N N . VAL A 1 364 ? 32.592 0.645 -14.428 1.00 53.22 364 VAL A N 1
ATOM 2915 C CA . VAL A 1 364 ? 31.555 0.831 -15.453 1.00 53.22 364 VAL A CA 1
ATOM 2916 C C . VAL A 1 364 ? 31.709 2.300 -15.788 1.00 53.22 364 VAL A C 1
ATOM 2918 O O . VAL A 1 364 ? 31.160 3.121 -15.057 1.00 53.22 364 VAL A O 1
ATOM 2921 N N . ASP A 1 365 ? 32.611 2.596 -16.736 1.00 52.25 365 ASP A N 1
ATOM 2922 C CA . ASP A 1 365 ? 32.966 3.957 -17.116 1.00 52.25 365 ASP A CA 1
ATOM 2923 C C . ASP A 1 365 ? 31.657 4.731 -17.168 1.00 52.25 365 ASP A C 1
ATOM 2925 O O . ASP A 1 365 ? 30.738 4.340 -17.894 1.00 52.25 365 ASP A O 1
ATOM 2929 N N . SER A 1 366 ? 31.561 5.797 -16.372 1.00 54.59 366 SER A N 1
ATOM 2930 C CA . SER A 1 366 ? 30.442 6.744 -16.438 1.00 54.59 366 SER A CA 1
ATOM 2931 C C . SER A 1 366 ? 30.195 7.211 -17.878 1.00 54.59 366 SER A C 1
ATOM 2933 O O . SER A 1 366 ? 29.104 7.654 -18.228 1.00 54.59 366 SER A O 1
ATOM 2935 N N . ASP A 1 367 ? 31.193 7.022 -18.741 1.00 60.28 367 ASP A N 1
ATOM 2936 C CA . ASP A 1 367 ? 31.063 6.985 -20.181 1.00 60.28 367 ASP A CA 1
ATOM 2937 C C . ASP A 1 367 ? 30.361 5.702 -20.694 1.00 60.28 367 ASP A C 1
ATOM 2939 O O . ASP A 1 367 ? 30.941 4.849 -21.382 1.00 60.28 367 ASP A O 1
ATOM 2943 N N . LEU A 1 368 ? 29.045 5.615 -20.443 1.00 63.97 368 LEU A N 1
ATOM 2944 C CA . LEU A 1 368 ? 28.105 4.685 -21.104 1.00 63.97 368 LEU A CA 1
ATOM 2945 C C . LEU A 1 368 ? 28.212 4.710 -22.646 1.00 63.97 368 LEU A C 1
ATOM 2947 O O . LEU A 1 368 ? 27.658 3.842 -23.333 1.00 63.97 368 LEU A O 1
ATOM 2951 N N . SER A 1 369 ? 28.893 5.715 -23.204 1.00 64.06 369 SER A N 1
ATOM 2952 C CA . SER A 1 369 ? 29.007 5.955 -24.634 1.00 64.06 369 SER A CA 1
ATOM 2953 C C . SER A 1 369 ? 30.044 5.069 -25.347 1.00 64.06 369 SER A C 1
ATOM 2955 O O . SER A 1 369 ? 29.885 4.829 -26.549 1.00 64.06 369 SER A O 1
ATOM 2957 N N . ASN A 1 370 ? 31.063 4.529 -24.657 1.00 62.22 370 ASN A N 1
ATOM 2958 C CA . ASN A 1 370 ? 32.190 3.862 -25.337 1.00 62.22 370 ASN A CA 1
ATOM 2959 C C . ASN A 1 370 ? 32.639 2.509 -24.759 1.00 62.22 370 ASN A C 1
ATOM 2961 O O . ASN A 1 370 ? 33.332 1.766 -25.459 1.00 62.22 370 ASN A O 1
ATOM 2965 N N . SER A 1 371 ? 32.245 2.146 -23.537 1.00 67.56 371 SER A N 1
ATOM 2966 C CA . SER A 1 371 ? 32.645 0.872 -22.926 1.00 67.56 371 SER A CA 1
ATOM 2967 C C . SER A 1 371 ? 31.622 -0.239 -23.185 1.00 67.56 371 SER A C 1
ATOM 2969 O O . SER A 1 371 ? 30.428 0.005 -23.331 1.00 67.56 371 SER A O 1
ATOM 2971 N N . LYS A 1 372 ? 32.087 -1.489 -23.274 1.00 78.44 372 LYS A N 1
ATOM 2972 C CA . LYS A 1 372 ? 31.220 -2.669 -23.397 1.00 78.44 372 LYS A CA 1
ATOM 2973 C C . LYS A 1 372 ? 30.468 -2.900 -22.085 1.00 78.44 372 LYS A C 1
ATOM 2975 O O . LYS A 1 372 ? 31.088 -2.895 -21.021 1.00 78.44 372 LYS A O 1
ATOM 2980 N N . PHE A 1 373 ? 29.161 -3.160 -22.156 1.00 82.12 373 PHE A N 1
ATOM 2981 C CA . PHE A 1 373 ? 28.381 -3.491 -20.967 1.00 82.12 373 PHE A CA 1
ATOM 2982 C C . PHE A 1 373 ? 28.845 -4.827 -20.370 1.00 82.12 373 PHE A C 1
ATOM 2984 O O . PHE A 1 373 ? 28.596 -5.901 -20.918 1.00 82.12 373 PHE A O 1
ATOM 2991 N N . ASN A 1 374 ? 29.505 -4.755 -19.217 1.00 84.62 374 ASN A N 1
ATOM 2992 C CA . ASN A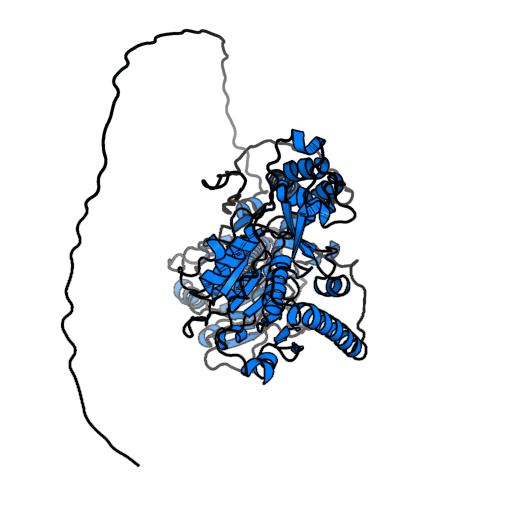 1 374 ? 29.952 -5.924 -18.476 1.00 84.62 374 ASN A CA 1
ATOM 2993 C C . ASN A 1 374 ? 28.896 -6.300 -17.438 1.00 84.62 374 ASN A C 1
ATOM 2995 O O . ASN A 1 374 ? 28.706 -5.579 -16.461 1.00 84.62 374 ASN A O 1
ATOM 2999 N N . ASN A 1 375 ? 28.239 -7.450 -17.615 1.00 89.31 375 ASN A N 1
ATOM 3000 C CA . ASN A 1 375 ? 27.308 -7.962 -16.612 1.00 89.31 375 ASN A CA 1
ATOM 3001 C C . ASN A 1 375 ? 28.055 -8.187 -15.275 1.00 89.31 375 ASN A C 1
ATOM 3003 O O . ASN A 1 375 ? 28.919 -9.071 -15.200 1.00 89.31 375 ASN A O 1
ATOM 3007 N N . PRO A 1 376 ? 27.713 -7.441 -14.206 1.00 88.38 376 PRO A N 1
ATOM 3008 C CA . PRO A 1 376 ? 28.493 -7.445 -12.971 1.00 88.38 376 PRO A CA 1
ATOM 3009 C C . PRO A 1 376 ? 28.405 -8.768 -12.201 1.00 88.38 376 PRO A C 1
ATOM 3011 O O . PRO A 1 376 ? 29.262 -9.051 -11.370 1.00 88.38 376 PRO A O 1
ATOM 3014 N N . PHE A 1 377 ? 27.428 -9.627 -12.504 1.00 90.56 377 PHE A N 1
ATOM 3015 C CA . PHE A 1 377 ? 27.291 -10.937 -11.867 1.00 90.56 377 PHE A CA 1
ATOM 3016 C C . PHE A 1 377 ? 28.209 -12.020 -12.461 1.00 90.56 377 PHE A C 1
ATOM 3018 O O . PHE A 1 377 ? 28.389 -13.065 -11.837 1.00 90.56 377 PHE A O 1
ATOM 3025 N N . LEU A 1 378 ? 28.805 -11.806 -13.644 1.00 88.62 378 LEU A N 1
ATOM 3026 C CA . LEU A 1 378 ? 29.690 -12.798 -14.283 1.00 88.62 378 LEU A CA 1
ATOM 3027 C C . LEU A 1 378 ? 31.026 -12.966 -13.554 1.00 88.62 378 LEU A C 1
ATOM 3029 O O . LEU A 1 378 ? 31.648 -14.028 -13.616 1.00 88.62 378 LEU A O 1
ATOM 3033 N N . ARG A 1 379 ? 31.472 -11.933 -12.839 1.00 82.56 379 ARG A N 1
ATOM 3034 C CA . ARG A 1 379 ? 32.677 -11.993 -12.013 1.00 82.56 379 ARG A CA 1
ATOM 3035 C C . ARG A 1 379 ? 32.343 -12.740 -10.721 1.00 82.56 379 ARG A C 1
ATOM 3037 O O . ARG A 1 379 ? 32.065 -12.125 -9.698 1.00 82.56 379 ARG A O 1
ATOM 3044 N N . ARG A 1 380 ? 32.356 -14.078 -10.779 1.00 65.00 380 ARG A N 1
ATOM 3045 C CA . ARG A 1 380 ? 32.225 -14.957 -9.605 1.00 65.00 380 ARG A CA 1
ATOM 3046 C C . ARG A 1 380 ? 33.375 -14.695 -8.632 1.00 65.00 380 ARG A C 1
ATOM 3048 O O . ARG A 1 380 ? 34.427 -15.318 -8.732 1.00 65.00 380 ARG A O 1
ATOM 3055 N N . GLN A 1 381 ? 33.167 -13.808 -7.670 1.00 60.66 381 GLN A N 1
ATOM 3056 C CA . GLN A 1 381 ? 33.919 -13.837 -6.424 1.00 60.66 381 GLN A CA 1
ATOM 3057 C C . GLN A 1 381 ? 33.032 -14.416 -5.332 1.00 60.66 381 GLN A C 1
ATOM 3059 O O . GLN A 1 381 ? 31.822 -14.185 -5.296 1.00 60.66 381 GLN A O 1
ATOM 3064 N N . GLN A 1 382 ? 33.639 -15.242 -4.481 1.00 61.03 382 GLN A N 1
ATOM 3065 C CA . GLN A 1 382 ? 32.968 -15.795 -3.316 1.00 61.03 382 GLN A CA 1
ATOM 3066 C C . GLN A 1 382 ? 32.534 -14.629 -2.432 1.00 61.03 382 GLN A C 1
ATOM 3068 O O . GLN A 1 382 ? 33.370 -13.947 -1.844 1.00 61.03 382 GLN A O 1
ATOM 3073 N N . VAL A 1 383 ? 31.224 -14.396 -2.359 1.00 64.75 383 VAL A N 1
ATOM 3074 C CA . VAL A 1 383 ? 30.644 -13.504 -1.356 1.00 64.75 383 VAL A CA 1
ATOM 3075 C C . VAL A 1 383 ? 31.125 -13.996 0.006 1.00 64.75 383 VAL A C 1
ATOM 3077 O O . VAL A 1 383 ? 31.068 -15.201 0.275 1.00 64.75 383 VAL A O 1
ATOM 3080 N N . SER A 1 384 ? 31.625 -13.088 0.848 1.00 66.38 384 SER A N 1
ATOM 3081 C CA . SER A 1 384 ? 32.015 -13.433 2.216 1.00 66.38 384 SER A CA 1
ATOM 3082 C C . SER A 1 384 ? 30.872 -14.200 2.884 1.00 66.38 384 SER A C 1
ATOM 3084 O O . SER A 1 384 ? 29.725 -13.756 2.861 1.00 66.38 384 SER A O 1
ATOM 3086 N N . ARG A 1 385 ? 31.161 -15.376 3.452 1.00 65.12 385 ARG A N 1
ATOM 3087 C CA . ARG A 1 385 ? 30.141 -16.294 4.000 1.00 65.12 385 ARG A CA 1
ATOM 3088 C C . ARG A 1 385 ? 29.372 -15.724 5.202 1.00 65.12 385 ARG A C 1
ATOM 3090 O O . ARG A 1 385 ? 28.382 -16.328 5.616 1.00 65.12 385 ARG A O 1
ATOM 3097 N N . ASP A 1 386 ? 29.789 -14.568 5.717 1.00 68.25 386 ASP A N 1
ATOM 3098 C CA . ASP A 1 386 ? 29.345 -14.020 7.000 1.00 68.25 386 ASP A CA 1
ATOM 3099 C C . ASP A 1 386 ? 28.372 -12.833 6.897 1.00 68.25 386 ASP A C 1
ATOM 3101 O O . ASP A 1 386 ? 28.081 -12.186 7.909 1.00 68.25 386 ASP A O 1
ATOM 3105 N N . TRP A 1 387 ? 27.819 -12.527 5.717 1.00 71.44 387 TRP A N 1
ATOM 3106 C CA . TRP A 1 387 ? 26.858 -11.426 5.627 1.00 71.44 387 TRP A CA 1
ATOM 3107 C C . TRP A 1 387 ? 25.558 -11.768 6.386 1.00 71.44 387 TRP A C 1
ATOM 3109 O O . TRP A 1 387 ? 24.912 -12.807 6.200 1.00 71.44 387 TRP A O 1
ATOM 3119 N N . LYS A 1 388 ? 25.184 -10.884 7.320 1.00 67.19 388 LYS A N 1
ATOM 3120 C CA . LYS A 1 388 ? 23.890 -10.935 8.017 1.00 67.19 388 LYS A CA 1
ATOM 3121 C C . LYS A 1 388 ? 22.810 -10.624 6.991 1.00 67.19 388 LYS A C 1
ATOM 3123 O O . LYS A 1 388 ? 23.039 -9.743 6.180 1.00 67.19 388 LYS A O 1
ATOM 3128 N N . SER A 1 389 ? 21.653 -11.292 7.045 1.00 66.25 389 SER A N 1
ATOM 3129 C CA . SER A 1 389 ? 20.551 -11.093 6.091 1.00 66.25 389 SER A CA 1
ATOM 3130 C C . SER A 1 389 ? 20.246 -9.600 5.857 1.00 66.25 389 SER A C 1
ATOM 3132 O O . SER A 1 389 ? 19.524 -8.982 6.643 1.00 66.25 389 SER A O 1
ATOM 3134 N N . SER A 1 390 ? 20.824 -9.046 4.793 1.00 83.69 390 SER A N 1
ATOM 3135 C CA . SER A 1 390 ? 20.638 -7.688 4.295 1.00 83.69 390 SER A CA 1
ATOM 3136 C C . SER A 1 390 ? 19.443 -7.626 3.355 1.00 83.69 390 SER A C 1
ATOM 3138 O O . SER A 1 390 ? 19.072 -8.615 2.712 1.00 83.69 390 SER A O 1
ATOM 3140 N N . CYS A 1 391 ? 18.846 -6.445 3.265 1.00 91.69 391 CYS A N 1
ATOM 3141 C CA . CYS A 1 391 ? 17.784 -6.160 2.317 1.00 91.69 391 CYS A CA 1
ATOM 3142 C C . CYS A 1 391 ? 18.071 -4.839 1.602 1.00 91.69 391 CYS A C 1
ATOM 3144 O O . CYS A 1 391 ? 18.488 -3.878 2.244 1.00 91.69 391 CYS A O 1
ATOM 3146 N N . LEU A 1 392 ? 17.835 -4.787 0.292 1.00 93.81 392 LEU A N 1
ATOM 3147 C CA . LEU A 1 392 ? 17.722 -3.541 -0.456 1.00 93.81 392 LEU A CA 1
ATOM 3148 C C . LEU A 1 392 ? 16.247 -3.263 -0.736 1.00 93.81 392 LEU A C 1
ATOM 3150 O O . LEU A 1 392 ? 15.524 -4.106 -1.263 1.00 93.81 392 LEU A O 1
ATOM 3154 N N . VAL A 1 393 ? 15.819 -2.054 -0.415 1.00 94.44 393 VAL A N 1
ATOM 3155 C CA . VAL A 1 393 ? 14.464 -1.574 -0.630 1.00 94.44 393 VAL A CA 1
ATOM 3156 C C . VAL A 1 393 ? 14.511 -0.496 -1.695 1.00 94.44 393 VAL A C 1
ATOM 3158 O O . VAL A 1 393 ? 15.013 0.602 -1.454 1.00 94.44 393 VAL A O 1
ATOM 3161 N N . LEU A 1 394 ? 13.970 -0.811 -2.864 1.00 95.88 394 LEU A N 1
ATOM 3162 C CA . LEU A 1 394 ? 13.850 0.099 -3.986 1.00 95.88 394 LEU A CA 1
ATOM 3163 C C . LEU A 1 394 ? 12.504 0.828 -3.937 1.00 95.88 394 LEU A C 1
ATOM 3165 O O . LEU A 1 394 ? 11.438 0.215 -4.040 1.00 95.88 394 LEU A O 1
ATOM 3169 N N . THR A 1 395 ? 12.544 2.147 -3.811 1.00 94.94 395 THR A N 1
ATOM 3170 C CA . THR A 1 395 ? 11.357 3.010 -3.807 1.00 94.94 395 THR A CA 1
ATOM 3171 C C . THR A 1 395 ? 11.433 4.033 -4.943 1.00 94.94 395 THR A C 1
ATOM 3173 O O . THR A 1 395 ? 12.405 4.078 -5.693 1.00 94.94 395 THR A O 1
ATOM 3176 N N . GLY A 1 396 ? 10.369 4.810 -5.139 1.00 93.62 396 GLY A N 1
ATOM 3177 C CA . GLY A 1 396 ? 10.267 5.821 -6.196 1.00 93.62 396 GLY A CA 1
ATOM 3178 C C . GLY A 1 396 ? 8.826 5.982 -6.671 1.00 93.62 396 GLY A C 1
ATOM 3179 O O . GLY A 1 396 ? 7.962 5.173 -6.313 1.00 93.62 396 GLY A O 1
ATOM 3180 N N . GLY A 1 397 ? 8.563 6.996 -7.498 1.00 90.25 397 GLY A N 1
ATOM 3181 C CA . GLY A 1 397 ? 7.219 7.295 -8.006 1.00 90.25 397 GLY A CA 1
ATOM 3182 C C . GLY A 1 397 ? 6.552 6.123 -8.750 1.00 90.25 397 GLY A C 1
ATOM 3183 O O . GLY A 1 397 ? 7.244 5.222 -9.244 1.00 90.25 397 GLY A O 1
ATOM 3184 N N . PRO A 1 398 ? 5.210 6.062 -8.813 1.00 90.12 398 PRO A N 1
ATOM 3185 C CA . PRO A 1 398 ? 4.511 5.099 -9.670 1.00 90.12 398 PRO A CA 1
ATOM 3186 C C . PRO A 1 398 ? 4.960 5.268 -11.132 1.00 90.12 398 PRO A C 1
ATOM 3188 O O . PRO A 1 398 ? 5.284 6.375 -11.552 1.00 90.12 398 PRO A O 1
ATOM 3191 N N . GLY A 1 399 ? 5.071 4.166 -11.875 1.00 90.19 399 GLY A N 1
ATOM 3192 C CA . GLY A 1 399 ? 5.495 4.209 -13.280 1.00 90.19 399 GLY A CA 1
ATOM 3193 C C . GLY A 1 399 ? 6.974 4.514 -13.540 1.00 90.19 399 GLY A C 1
ATOM 3194 O O . GLY A 1 399 ? 7.393 4.545 -14.691 1.00 90.19 399 GLY A O 1
ATOM 3195 N N . ILE A 1 400 ? 7.804 4.699 -12.503 1.00 93.81 400 ILE A N 1
ATOM 3196 C CA . ILE A 1 400 ? 9.217 5.093 -12.683 1.00 93.81 400 ILE A CA 1
ATOM 3197 C C . ILE A 1 400 ? 10.142 3.971 -13.200 1.00 93.81 400 ILE A C 1
ATOM 3199 O O . ILE A 1 400 ? 11.310 4.201 -13.511 1.00 93.81 400 ILE A O 1
ATOM 3203 N N . GLY A 1 401 ? 9.629 2.738 -13.271 1.00 93.94 401 GLY A N 1
ATOM 3204 C CA . GLY A 1 401 ? 10.384 1.565 -13.718 1.00 93.94 401 GLY A CA 1
ATOM 3205 C C . GLY A 1 401 ? 11.008 0.724 -12.597 1.00 93.94 401 GLY A C 1
ATOM 3206 O O . GLY A 1 401 ? 11.995 0.041 -12.836 1.00 93.94 401 GLY A O 1
ATOM 3207 N N . LYS A 1 402 ? 10.461 0.721 -11.375 1.00 94.81 402 LYS A N 1
ATOM 3208 C CA . LYS A 1 402 ? 10.956 -0.158 -10.289 1.00 94.81 402 LYS A CA 1
ATOM 3209 C C . LYS A 1 402 ? 10.885 -1.647 -10.658 1.00 94.81 402 LYS A C 1
ATOM 3211 O O . LYS A 1 402 ? 11.862 -2.372 -10.495 1.00 94.81 402 LYS A O 1
ATOM 3216 N N . SER A 1 403 ? 9.744 -2.087 -11.188 1.00 94.06 403 SER A N 1
ATOM 3217 C CA . SER A 1 403 ? 9.536 -3.472 -11.625 1.00 94.06 403 SER A CA 1
ATOM 3218 C C . SER A 1 403 ? 10.469 -3.845 -12.781 1.00 94.06 403 SER A C 1
ATOM 3220 O O . SER A 1 403 ? 11.077 -4.910 -12.757 1.00 94.06 403 SER A O 1
ATOM 3222 N N . LEU A 1 404 ? 10.671 -2.932 -13.743 1.00 93.69 404 LEU A N 1
ATOM 3223 C CA . LEU A 1 404 ? 11.624 -3.115 -14.848 1.00 93.69 404 LEU A CA 1
ATOM 3224 C C . LEU A 1 404 ? 13.073 -3.243 -14.353 1.00 93.69 404 LEU A C 1
ATOM 3226 O O . LEU A 1 404 ? 13.853 -4.025 -14.901 1.00 93.69 404 LEU A O 1
ATOM 3230 N N . TRP A 1 405 ? 13.434 -2.539 -13.280 1.00 95.50 405 TRP A N 1
ATOM 3231 C CA . TRP A 1 405 ? 14.745 -2.704 -12.661 1.00 95.50 405 TRP A CA 1
ATOM 3232 C C . TRP A 1 405 ? 14.907 -4.085 -12.012 1.00 95.50 405 TRP A C 1
ATOM 3234 O O . TRP A 1 405 ? 15.917 -4.745 -12.243 1.00 95.50 405 TRP A O 1
ATOM 3244 N N . LEU A 1 406 ? 13.907 -4.588 -11.273 1.00 95.94 406 LEU A N 1
ATOM 3245 C CA . LEU A 1 406 ? 13.960 -5.959 -10.735 1.00 95.94 406 LEU A CA 1
ATOM 3246 C C . LEU A 1 406 ? 14.103 -7.008 -11.841 1.00 95.94 406 LEU A C 1
ATOM 3248 O O . LEU A 1 406 ? 14.872 -7.956 -11.701 1.00 95.94 406 LEU A O 1
ATOM 3252 N N . VAL A 1 407 ? 13.392 -6.819 -12.950 1.00 93.50 407 VAL A N 1
ATOM 3253 C CA . VAL A 1 407 ? 13.508 -7.660 -14.147 1.00 93.50 407 VAL A CA 1
ATOM 3254 C C . VAL A 1 407 ? 14.919 -7.613 -14.719 1.00 93.50 407 VAL A C 1
ATOM 3256 O O . VAL A 1 407 ? 15.491 -8.647 -15.054 1.00 93.50 407 VAL A O 1
ATOM 3259 N N . THR A 1 408 ? 15.505 -6.421 -14.793 1.00 94.25 408 THR A N 1
ATOM 3260 C CA . THR A 1 408 ? 16.888 -6.242 -15.237 1.00 94.25 408 THR A CA 1
ATOM 3261 C C . THR A 1 408 ? 17.844 -7.038 -14.349 1.00 94.25 408 THR A C 1
ATOM 3263 O O . THR A 1 408 ? 18.681 -7.782 -14.856 1.00 94.25 408 THR A O 1
ATOM 3266 N N . VAL A 1 409 ? 17.674 -6.966 -13.023 1.00 95.75 409 VAL A N 1
ATOM 3267 C CA . VAL A 1 409 ? 18.461 -7.759 -12.067 1.00 95.75 409 VAL A CA 1
ATOM 3268 C C . VAL A 1 409 ? 18.251 -9.260 -12.282 1.00 95.75 409 VAL A C 1
ATOM 3270 O O . VAL A 1 409 ? 19.231 -10.004 -12.303 1.00 95.75 409 VAL A O 1
ATOM 3273 N N . LEU A 1 410 ? 17.010 -9.714 -12.481 1.00 95.50 410 LEU A N 1
ATOM 3274 C CA . LEU A 1 410 ? 16.704 -11.118 -12.770 1.00 95.50 410 LEU A CA 1
ATOM 3275 C C . LEU A 1 410 ? 17.458 -11.596 -14.017 1.00 95.50 410 LEU A C 1
ATOM 3277 O O . LEU A 1 410 ? 18.185 -12.583 -13.947 1.00 95.50 410 LEU A O 1
ATOM 3281 N N . ILE A 1 411 ? 17.348 -10.868 -15.130 1.00 94.12 411 ILE A N 1
ATOM 3282 C CA . ILE A 1 411 ? 17.993 -11.217 -16.402 1.00 94.12 411 ILE A CA 1
ATOM 3283 C C . ILE A 1 411 ? 19.515 -11.272 -16.252 1.00 94.12 411 ILE A C 1
ATOM 3285 O O . ILE A 1 411 ? 20.144 -12.247 -16.670 1.00 94.12 411 ILE A O 1
ATOM 3289 N N . LEU A 1 412 ? 20.113 -10.265 -15.610 1.00 93.50 412 LEU A N 1
ATOM 3290 C CA . LEU A 1 412 ? 21.554 -10.233 -15.368 1.00 93.50 412 LEU A CA 1
ATOM 3291 C C . LEU A 1 412 ? 22.022 -11.438 -14.537 1.00 93.50 412 LEU A C 1
ATOM 3293 O O . LEU A 1 412 ? 23.072 -12.018 -14.824 1.00 93.50 412 LEU A O 1
ATOM 3297 N N . ARG A 1 413 ? 21.238 -11.859 -13.541 1.00 95.06 413 ARG A N 1
ATOM 3298 C CA . ARG A 1 413 ? 21.556 -13.025 -12.709 1.00 95.06 413 ARG A CA 1
ATOM 3299 C C . ARG A 1 413 ? 21.375 -14.353 -13.435 1.00 95.06 413 ARG A C 1
ATOM 3301 O O . ARG A 1 413 ? 22.236 -15.220 -13.295 1.00 95.06 413 ARG A O 1
ATOM 3308 N N . LEU A 1 414 ? 20.316 -14.504 -14.231 1.00 94.62 414 LEU A N 1
ATOM 3309 C CA . LEU A 1 414 ? 20.110 -15.689 -15.070 1.00 94.62 414 LEU A CA 1
ATOM 3310 C C . LEU A 1 414 ? 21.252 -15.849 -16.077 1.00 94.62 414 LEU A C 1
ATOM 3312 O O . LEU A 1 414 ? 21.818 -16.931 -16.188 1.00 94.62 414 LEU A O 1
ATOM 3316 N N . HIS A 1 415 ? 21.668 -14.752 -16.713 1.00 92.88 415 HIS A N 1
ATOM 3317 C CA . HIS A 1 415 ? 22.834 -14.720 -17.599 1.00 92.88 415 HIS A CA 1
ATOM 3318 C C . HIS A 1 415 ? 24.138 -15.123 -16.895 1.00 92.88 415 HIS A C 1
ATOM 3320 O O . HIS A 1 415 ? 25.015 -15.746 -17.489 1.00 92.88 415 HIS A O 1
ATOM 3326 N N . ALA A 1 416 ? 24.265 -14.816 -15.603 1.00 92.81 416 ALA A N 1
ATOM 3327 C CA . ALA A 1 416 ? 25.382 -15.262 -14.775 1.00 92.81 416 ALA A CA 1
ATOM 3328 C C . ALA A 1 416 ? 25.196 -16.661 -14.157 1.00 92.81 416 ALA A C 1
ATOM 3330 O O . ALA A 1 416 ? 26.044 -17.106 -13.376 1.00 92.81 416 ALA A O 1
ATOM 3331 N N . ARG A 1 417 ? 24.115 -17.369 -14.512 1.00 94.75 417 ARG A N 1
ATOM 3332 C CA . ARG A 1 417 ? 23.756 -18.698 -13.998 1.00 94.75 417 ARG A CA 1
ATOM 3333 C C . ARG A 1 417 ? 23.696 -18.733 -12.471 1.00 94.75 417 ARG A C 1
ATOM 3335 O O . ARG A 1 417 ? 24.256 -19.631 -11.835 1.00 94.75 417 ARG A O 1
ATOM 3342 N N . LEU A 1 418 ? 23.080 -17.709 -11.879 1.00 94.50 418 LEU A N 1
ATOM 3343 C CA . LEU A 1 418 ? 22.927 -17.576 -10.433 1.00 94.50 418 LEU A CA 1
ATOM 3344 C C . LEU A 1 418 ? 21.493 -17.897 -9.991 1.00 94.50 418 LEU A C 1
ATOM 3346 O O . LEU A 1 418 ? 20.541 -17.382 -10.589 1.00 94.50 418 LEU A O 1
ATOM 3350 N N . PRO A 1 419 ? 21.323 -18.681 -8.908 1.00 96.06 419 PRO A N 1
ATOM 3351 C CA . PRO A 1 419 ? 20.005 -19.028 -8.402 1.00 96.06 419 PRO A CA 1
ATOM 3352 C C . PRO A 1 419 ? 19.266 -17.774 -7.930 1.00 96.06 419 PRO A C 1
ATOM 3354 O O . PRO A 1 419 ? 19.826 -16.927 -7.221 1.00 96.06 419 PRO A O 1
ATOM 3357 N N . THR A 1 420 ? 18.012 -17.627 -8.344 1.00 96.94 420 THR A N 1
ATOM 3358 C CA . THR A 1 420 ? 17.232 -16.410 -8.089 1.00 96.94 420 THR A CA 1
ATOM 3359 C C . THR A 1 420 ? 15.775 -16.760 -7.833 1.00 96.94 420 THR A C 1
ATOM 3361 O O . THR A 1 420 ? 15.167 -17.501 -8.598 1.00 96.94 420 THR A O 1
ATOM 3364 N N . ILE A 1 421 ? 15.209 -16.217 -6.758 1.00 97.06 421 ILE A N 1
ATOM 3365 C CA . ILE A 1 421 ? 13.771 -16.254 -6.490 1.00 97.06 421 ILE A CA 1
ATOM 3366 C C . ILE A 1 421 ? 13.170 -14.944 -6.994 1.00 97.06 421 ILE A C 1
ATOM 3368 O O . ILE A 1 421 ? 13.707 -13.877 -6.702 1.00 97.06 421 ILE A O 1
ATOM 3372 N N . TYR A 1 422 ? 12.054 -15.013 -7.711 1.00 96.75 422 TYR A N 1
ATOM 3373 C CA . TYR A 1 422 ? 11.260 -13.862 -8.126 1.00 96.75 422 TYR A CA 1
ATOM 3374 C C . TYR A 1 422 ? 9.811 -14.037 -7.663 1.00 96.75 422 TYR A C 1
ATOM 3376 O O . TYR A 1 422 ? 9.201 -15.083 -7.884 1.00 96.75 422 TYR A O 1
ATOM 3384 N N . GLN A 1 423 ? 9.256 -13.019 -7.009 1.00 96.06 423 GLN A N 1
ATOM 3385 C CA . GLN A 1 423 ? 7.877 -13.026 -6.533 1.00 96.06 423 GLN A CA 1
ATOM 3386 C C . GLN A 1 423 ? 7.197 -11.696 -6.859 1.00 96.06 423 GLN A C 1
ATOM 3388 O O . GLN A 1 423 ? 7.634 -10.646 -6.396 1.00 96.06 423 GLN A O 1
ATOM 3393 N N . ARG A 1 424 ? 6.104 -11.753 -7.624 1.00 94.25 424 ARG A N 1
ATOM 3394 C CA . ARG A 1 424 ? 5.258 -10.596 -7.972 1.00 94.25 424 ARG A CA 1
ATOM 3395 C C . ARG A 1 424 ? 3.833 -10.711 -7.416 1.00 94.25 424 ARG A C 1
ATOM 3397 O O . ARG A 1 424 ? 3.168 -9.694 -7.268 1.00 94.25 424 ARG A O 1
ATOM 3404 N N . GLN A 1 425 ? 3.386 -11.927 -7.091 1.00 93.12 425 GLN A N 1
ATOM 3405 C CA . GLN A 1 425 ? 2.038 -12.240 -6.596 1.00 93.12 425 GLN A CA 1
ATOM 3406 C C . GLN A 1 425 ? 2.136 -13.011 -5.267 1.00 93.12 425 GLN A C 1
ATOM 3408 O O . GLN A 1 425 ? 3.173 -13.608 -4.959 1.00 93.12 425 GLN A O 1
ATOM 3413 N N . ASN A 1 426 ? 1.082 -12.994 -4.444 1.00 90.81 426 ASN A N 1
ATOM 3414 C CA . ASN A 1 426 ? 1.106 -13.635 -3.115 1.00 90.81 426 ASN A CA 1
ATOM 3415 C C . ASN A 1 426 ? 1.275 -15.156 -3.175 1.00 90.81 426 ASN A C 1
ATOM 3417 O O . ASN A 1 426 ? 1.936 -15.734 -2.317 1.00 90.81 426 ASN A O 1
ATOM 3421 N N . ASP A 1 427 ? 0.666 -15.785 -4.166 1.00 91.62 427 ASP A N 1
ATOM 3422 C CA . ASP A 1 427 ? 0.507 -17.229 -4.324 1.00 91.62 427 ASP A CA 1
ATOM 3423 C C . ASP A 1 427 ? 1.376 -17.801 -5.448 1.00 91.62 427 ASP A C 1
ATOM 3425 O O . ASP A 1 427 ? 1.218 -18.962 -5.822 1.00 91.62 427 ASP A O 1
ATOM 3429 N N . ARG A 1 428 ? 2.308 -16.998 -5.971 1.00 93.00 428 ARG A N 1
ATOM 3430 C CA . ARG A 1 428 ? 3.172 -17.385 -7.081 1.00 93.00 428 ARG A CA 1
ATOM 3431 C C . ARG A 1 428 ? 4.609 -16.951 -6.853 1.00 93.00 428 ARG A C 1
ATOM 3433 O O . ARG A 1 428 ? 4.948 -15.769 -6.948 1.00 93.00 428 ARG A O 1
ATOM 3440 N N . ILE A 1 429 ? 5.460 -17.930 -6.570 1.00 95.81 429 ILE A N 1
ATOM 3441 C CA . ILE A 1 429 ? 6.890 -17.743 -6.344 1.00 95.81 429 ILE A CA 1
ATOM 3442 C C . ILE A 1 429 ? 7.654 -18.549 -7.384 1.00 95.81 429 ILE A C 1
ATOM 3444 O O . ILE A 1 429 ? 7.540 -19.772 -7.430 1.00 95.81 429 ILE A O 1
ATOM 3448 N N . LEU A 1 430 ? 8.455 -17.862 -8.190 1.00 95.81 430 LEU A N 1
ATOM 3449 C CA . LEU A 1 430 ? 9.296 -18.476 -9.206 1.00 95.81 430 LEU A CA 1
ATOM 3450 C C . LEU A 1 430 ? 10.711 -18.630 -8.662 1.00 95.81 430 LEU A C 1
ATOM 3452 O O . LEU A 1 430 ? 11.304 -17.675 -8.163 1.00 95.81 430 LEU A O 1
ATOM 3456 N N . PHE A 1 431 ? 11.260 -19.829 -8.765 1.00 97.12 431 PHE A N 1
ATOM 3457 C CA . PHE A 1 431 ? 12.640 -20.131 -8.424 1.00 97.12 431 PHE A CA 1
ATOM 3458 C C . PHE A 1 431 ? 13.375 -20.578 -9.676 1.00 97.12 431 PHE A C 1
ATOM 3460 O O . PHE A 1 431 ? 12.974 -21.551 -10.299 1.00 97.12 431 PHE A O 1
ATOM 3467 N N . PHE A 1 432 ? 14.442 -19.876 -10.029 1.00 96.69 432 PHE A N 1
ATOM 3468 C CA . PHE A 1 432 ? 15.281 -20.203 -11.171 1.00 96.69 432 PHE A CA 1
ATOM 3469 C C . PHE A 1 432 ? 16.620 -20.738 -10.677 1.00 96.69 432 PHE A C 1
ATOM 3471 O O . PHE A 1 432 ? 17.310 -20.047 -9.921 1.00 96.69 432 PHE A O 1
ATOM 3478 N N . ASP A 1 433 ? 17.008 -21.926 -11.132 1.00 96.75 433 ASP A N 1
ATOM 3479 C CA . ASP A 1 433 ? 18.329 -22.502 -10.887 1.00 96.75 433 ASP A CA 1
ATOM 3480 C C . ASP A 1 433 ? 18.899 -23.184 -12.139 1.00 96.75 433 ASP A C 1
ATOM 3482 O O . ASP A 1 433 ? 18.543 -22.848 -13.259 1.00 96.75 433 ASP A O 1
ATOM 3486 N N . GLN A 1 434 ? 19.848 -24.099 -11.974 1.00 96.12 434 GLN A N 1
ATOM 3487 C CA . GLN A 1 434 ? 20.439 -24.844 -13.086 1.00 96.12 434 GLN A CA 1
ATOM 3488 C C . GLN A 1 434 ? 19.536 -25.929 -13.689 1.00 96.12 434 GLN A C 1
ATOM 3490 O O . GLN A 1 434 ? 19.840 -26.402 -14.783 1.00 96.12 434 GLN A O 1
ATOM 3495 N N . ASP A 1 435 ? 18.492 -26.343 -12.978 1.00 96.56 435 ASP A N 1
ATOM 3496 C CA . ASP A 1 435 ? 17.572 -27.399 -13.384 1.00 96.56 435 ASP A CA 1
ATOM 3497 C C . ASP A 1 435 ? 16.329 -26.801 -14.081 1.00 96.56 435 ASP A C 1
ATOM 3499 O O . ASP A 1 435 ? 15.599 -27.519 -14.763 1.00 96.56 435 ASP A O 1
ATOM 3503 N N . GLY A 1 436 ? 16.120 -25.484 -13.967 1.00 95.81 436 GLY A N 1
ATOM 3504 C CA . GLY A 1 436 ? 15.062 -24.742 -14.650 1.00 95.81 436 GLY A CA 1
ATOM 3505 C C . GLY A 1 436 ? 14.335 -23.757 -13.730 1.00 95.81 436 GLY A C 1
ATOM 3506 O O . GLY A 1 436 ? 14.757 -23.520 -12.596 1.00 95.81 436 GLY A O 1
ATOM 3507 N N . PRO A 1 437 ? 13.235 -23.151 -14.203 1.00 95.81 437 PRO A N 1
ATOM 3508 C CA . PRO A 1 437 ? 12.254 -22.511 -13.345 1.00 95.81 437 PRO A CA 1
ATOM 3509 C C . PRO A 1 437 ? 11.379 -23.553 -12.632 1.00 95.81 437 PRO A C 1
ATOM 3511 O O . PRO A 1 437 ? 10.912 -24.522 -13.227 1.00 95.81 437 PRO A O 1
ATOM 3514 N N . ALA A 1 438 ? 11.085 -23.303 -11.363 1.00 95.88 438 ALA A N 1
ATOM 3515 C CA . ALA A 1 438 ? 10.098 -24.027 -10.576 1.00 95.88 438 ALA A CA 1
ATOM 3516 C C . ALA A 1 438 ? 9.134 -23.036 -9.914 1.00 95.88 438 ALA A C 1
ATOM 3518 O O . ALA A 1 438 ? 9.557 -21.997 -9.403 1.00 95.88 438 ALA A O 1
ATOM 3519 N N . GLU A 1 439 ? 7.843 -23.365 -9.904 1.00 95.12 439 GLU A N 1
ATOM 3520 C CA . GLU A 1 439 ? 6.799 -22.542 -9.290 1.00 95.12 439 GLU A CA 1
ATOM 3521 C C . GLU A 1 439 ? 6.376 -23.109 -7.928 1.00 95.12 439 GLU A C 1
ATOM 3523 O O . GLU A 1 439 ? 6.181 -24.315 -7.764 1.00 95.12 439 GLU A O 1
ATOM 3528 N N . PHE A 1 440 ? 6.213 -22.227 -6.943 1.00 95.69 440 PHE A N 1
ATOM 3529 C CA . PHE A 1 440 ? 5.755 -22.558 -5.598 1.00 95.69 440 PHE A CA 1
ATOM 3530 C C . PHE A 1 440 ? 4.605 -21.645 -5.182 1.00 95.69 440 PHE A C 1
ATOM 3532 O O . PHE A 1 440 ? 4.652 -20.435 -5.400 1.00 95.69 440 PHE A O 1
ATOM 3539 N N . ARG A 1 441 ? 3.609 -22.223 -4.501 1.00 93.44 441 ARG A N 1
ATOM 3540 C CA . ARG A 1 441 ? 2.466 -21.469 -3.962 1.00 93.44 441 ARG A CA 1
ATOM 3541 C C . ARG A 1 441 ? 2.778 -20.748 -2.655 1.00 93.44 441 ARG A C 1
ATOM 3543 O O . ARG A 1 441 ? 2.155 -19.743 -2.331 1.00 93.44 441 ARG A O 1
ATOM 3550 N N . THR A 1 442 ? 3.722 -21.273 -1.872 1.00 93.44 442 THR A N 1
ATOM 3551 C CA . THR A 1 442 ? 4.084 -20.705 -0.570 1.00 93.44 442 THR A CA 1
ATOM 3552 C C . THR A 1 442 ? 5.592 -20.693 -0.355 1.00 93.44 442 THR A C 1
ATOM 3554 O O . THR A 1 442 ? 6.325 -21.566 -0.826 1.00 93.44 442 THR A O 1
ATOM 3557 N N . VAL A 1 443 ? 6.066 -19.721 0.428 1.00 92.12 443 VAL A N 1
ATOM 3558 C CA . VAL A 1 443 ? 7.487 -19.603 0.796 1.00 92.12 443 VAL A CA 1
ATOM 3559 C C . VAL A 1 443 ? 7.946 -20.791 1.650 1.00 92.12 443 VAL A C 1
ATOM 3561 O O . VAL A 1 443 ? 9.115 -21.177 1.632 1.00 92.12 443 VAL A O 1
ATOM 3564 N N . VAL A 1 444 ? 7.020 -21.418 2.378 1.00 91.25 444 VAL A N 1
ATOM 3565 C CA . VAL A 1 444 ? 7.297 -22.633 3.150 1.00 91.25 444 VAL A CA 1
ATOM 3566 C C . VAL A 1 444 ? 7.613 -23.805 2.221 1.00 91.25 444 VAL A C 1
ATOM 3568 O O . VAL A 1 444 ? 8.587 -24.517 2.468 1.00 91.25 444 VAL A O 1
ATOM 3571 N N . ASP A 1 445 ? 6.837 -23.994 1.153 1.00 93.31 445 ASP A N 1
ATOM 3572 C CA . ASP A 1 445 ? 7.056 -25.083 0.194 1.00 93.31 445 ASP A CA 1
ATOM 3573 C C . ASP A 1 445 ? 8.348 -24.876 -0.597 1.00 93.31 445 ASP A C 1
ATOM 3575 O O . ASP A 1 445 ? 9.145 -25.808 -0.724 1.00 93.31 445 ASP A O 1
ATOM 3579 N N . LEU A 1 446 ? 8.612 -23.631 -1.007 1.00 94.75 446 LEU A N 1
ATOM 3580 C CA . LEU A 1 446 ? 9.870 -23.218 -1.626 1.00 94.75 446 LEU A CA 1
ATOM 3581 C C . LEU A 1 446 ? 11.077 -23.680 -0.796 1.00 94.75 446 LEU A C 1
ATOM 3583 O O . LEU A 1 446 ? 11.937 -24.406 -1.287 1.00 94.75 446 LEU A O 1
ATOM 3587 N N . PHE A 1 447 ? 11.129 -23.333 0.492 1.00 91.81 447 PHE A N 1
ATOM 3588 C CA . PHE A 1 447 ? 12.274 -23.688 1.340 1.00 91.81 447 PHE A CA 1
ATOM 3589 C C . PHE A 1 447 ? 12.278 -25.142 1.833 1.00 91.81 447 PHE A C 1
ATOM 3591 O O . PHE A 1 447 ? 13.295 -25.633 2.336 1.00 91.81 447 PHE A O 1
ATOM 3598 N N . ARG A 1 448 ? 11.170 -25.869 1.662 1.00 91.75 448 ARG A N 1
ATOM 3599 C CA . ARG A 1 448 ? 11.124 -27.330 1.815 1.00 91.75 448 ARG A CA 1
ATOM 3600 C C . ARG A 1 448 ? 11.601 -28.069 0.566 1.00 91.75 448 ARG A C 1
ATOM 3602 O O . ARG A 1 448 ? 11.901 -29.262 0.678 1.00 91.75 448 ARG A O 1
ATOM 3609 N N . SER A 1 449 ? 11.723 -27.400 -0.576 1.00 94.38 449 SER A N 1
ATOM 3610 C CA . SER A 1 449 ? 12.253 -28.006 -1.793 1.00 94.38 449 SER A CA 1
ATOM 3611 C C . SER A 1 449 ? 13.729 -28.376 -1.647 1.00 94.38 449 SER A C 1
ATOM 3613 O O . SER A 1 449 ? 14.541 -27.617 -1.111 1.00 94.38 449 SER A O 1
ATOM 3615 N N . ALA A 1 450 ? 14.097 -29.553 -2.158 1.00 93.12 450 ALA A N 1
ATOM 3616 C CA . ALA A 1 450 ? 15.497 -29.951 -2.274 1.00 93.12 450 ALA A CA 1
ATOM 3617 C C . ALA A 1 450 ? 16.273 -29.028 -3.231 1.00 93.12 450 ALA A C 1
ATOM 3619 O O . ALA A 1 450 ? 17.444 -28.758 -2.971 1.00 93.12 450 ALA A O 1
ATOM 3620 N N . ALA A 1 451 ? 15.603 -28.495 -4.263 1.00 92.69 451 ALA A N 1
ATOM 3621 C CA . ALA A 1 451 ? 16.191 -27.603 -5.263 1.00 92.69 451 ALA A CA 1
ATOM 3622 C C . ALA A 1 451 ? 16.655 -26.264 -4.666 1.00 92.69 451 ALA A C 1
ATOM 3624 O O . ALA A 1 451 ? 17.678 -25.727 -5.059 1.00 92.69 451 ALA A O 1
ATOM 3625 N N . VAL A 1 452 ? 15.984 -25.753 -3.632 1.00 92.62 452 VAL A N 1
ATOM 3626 C CA . VAL A 1 452 ? 16.432 -24.518 -2.965 1.00 92.62 452 VAL A CA 1
ATOM 3627 C C . VAL A 1 452 ? 17.539 -24.810 -1.946 1.00 92.62 452 VAL A C 1
ATOM 3629 O O . VAL A 1 452 ? 18.508 -24.061 -1.848 1.00 92.62 452 VAL A O 1
ATOM 3632 N N . ARG A 1 453 ? 17.449 -25.933 -1.215 1.00 91.38 453 ARG A N 1
ATOM 3633 C CA . ARG A 1 453 ? 18.417 -26.305 -0.160 1.00 91.38 453 ARG A CA 1
ATOM 3634 C C . ARG A 1 453 ? 19.831 -26.616 -0.656 1.00 91.38 453 ARG A C 1
ATOM 3636 O O . ARG A 1 453 ? 20.763 -26.569 0.140 1.00 91.38 453 ARG A O 1
ATOM 3643 N N . ARG A 1 454 ? 19.991 -26.975 -1.931 1.00 92.12 454 ARG A N 1
ATOM 3644 C CA . ARG A 1 454 ? 21.295 -27.262 -2.562 1.00 92.12 454 ARG A CA 1
ATOM 3645 C C . ARG A 1 454 ? 22.160 -26.014 -2.765 1.00 92.12 454 ARG A C 1
ATOM 3647 O O . ARG A 1 454 ? 23.366 -26.155 -2.950 1.00 92.12 454 ARG A O 1
ATOM 3654 N N . HIS A 1 455 ? 21.577 -24.816 -2.733 1.00 89.62 455 HIS A N 1
ATOM 3655 C CA . HIS A 1 455 ? 22.325 -23.573 -2.910 1.00 89.62 455 HIS A CA 1
ATOM 3656 C C . HIS A 1 455 ? 22.965 -23.107 -1.605 1.00 89.62 455 HIS A C 1
ATOM 3658 O O . HIS A 1 455 ? 22.372 -23.204 -0.529 1.00 89.62 455 HIS A O 1
ATOM 3664 N N . GLN A 1 456 ? 24.202 -22.615 -1.697 1.00 76.00 456 GLN A N 1
ATOM 3665 C CA . GLN A 1 456 ? 24.957 -22.192 -0.521 1.00 76.00 456 GLN A CA 1
ATOM 3666 C C . GLN A 1 456 ? 24.452 -20.842 0.006 1.00 76.00 456 GLN A C 1
ATOM 3668 O O . GLN A 1 456 ? 23.876 -20.029 -0.724 1.00 76.00 456 GLN A O 1
ATOM 3673 N N . ARG A 1 457 ? 24.717 -20.575 1.292 1.00 78.25 457 ARG A N 1
ATOM 3674 C CA . ARG A 1 457 ? 24.485 -19.252 1.892 1.00 78.25 457 ARG A CA 1
ATOM 3675 C C . ARG A 1 457 ? 25.215 -18.187 1.069 1.00 78.25 457 ARG A C 1
ATOM 3677 O O . ARG A 1 457 ? 26.414 -18.311 0.837 1.00 78.25 457 ARG A O 1
ATOM 3684 N N . GLY A 1 458 ? 24.491 -17.147 0.658 1.00 79.25 458 GLY A N 1
ATOM 3685 C CA . GLY A 1 458 ? 25.039 -16.015 -0.095 1.00 79.25 458 GLY A CA 1
ATOM 3686 C C . GLY A 1 458 ? 24.907 -16.064 -1.614 1.00 79.25 458 GLY A C 1
ATOM 3687 O O . GLY A 1 458 ? 25.118 -15.037 -2.251 1.00 79.25 458 GLY A O 1
ATOM 3688 N N . GLU A 1 459 ? 24.499 -17.188 -2.206 1.00 88.62 459 GLU A N 1
ATOM 3689 C CA . GLU A 1 459 ? 24.267 -17.256 -3.658 1.00 88.62 459 GLU A CA 1
ATOM 3690 C C . GLU A 1 459 ? 22.859 -16.790 -4.045 1.00 88.62 459 GLU A C 1
ATOM 3692 O O . GLU A 1 459 ? 22.658 -16.226 -5.122 1.00 88.62 459 GLU A O 1
ATOM 3697 N N . LEU A 1 460 ? 21.888 -17.011 -3.157 1.00 92.69 460 LEU A N 1
ATOM 3698 C CA . LEU A 1 460 ? 20.464 -16.848 -3.425 1.00 92.69 460 LEU A CA 1
ATOM 3699 C C . LEU A 1 460 ? 20.001 -15.400 -3.225 1.00 92.69 460 LEU A C 1
ATOM 3701 O O . LEU A 1 460 ? 20.092 -14.854 -2.122 1.00 92.69 460 LEU A O 1
ATOM 3705 N N . TRP A 1 461 ? 19.466 -14.791 -4.284 1.00 95.19 461 TRP A N 1
ATOM 3706 C CA . TRP A 1 461 ? 18.784 -13.494 -4.211 1.00 95.19 461 TRP A CA 1
ATOM 3707 C C . TRP A 1 461 ? 17.275 -13.688 -4.349 1.00 95.19 461 TRP A C 1
ATOM 3709 O O . TRP A 1 461 ? 16.826 -14.522 -5.134 1.00 95.19 461 TRP A O 1
ATOM 3719 N N . VAL A 1 462 ? 16.508 -12.907 -3.591 1.00 96.19 462 VAL A N 1
ATOM 3720 C CA . VAL A 1 462 ? 15.044 -12.878 -3.612 1.00 96.19 462 VAL A CA 1
ATOM 3721 C C . VAL A 1 462 ? 14.605 -11.517 -4.121 1.00 96.19 462 VAL A C 1
ATOM 3723 O O . VAL A 1 462 ? 14.807 -10.509 -3.451 1.00 96.19 462 VAL A O 1
ATOM 3726 N N . LEU A 1 463 ? 14.017 -11.491 -5.306 1.00 97.31 463 LEU A N 1
ATOM 3727 C CA . LEU A 1 463 ? 13.515 -10.301 -5.973 1.00 97.31 463 LEU A CA 1
ATOM 3728 C C . LEU A 1 463 ? 12.000 -10.241 -5.762 1.00 97.31 463 LEU A C 1
ATOM 3730 O O . LEU A 1 463 ? 11.270 -11.083 -6.280 1.00 97.31 463 LEU A O 1
ATOM 3734 N N . VAL A 1 464 ? 11.528 -9.277 -4.977 1.00 96.38 464 VAL A N 1
ATOM 3735 C CA . VAL A 1 464 ? 10.117 -9.166 -4.596 1.00 96.38 464 VAL A CA 1
ATOM 3736 C C . VAL A 1 464 ? 9.523 -7.878 -5.140 1.00 96.38 464 VAL A C 1
ATOM 3738 O O . VAL A 1 464 ? 9.878 -6.789 -4.686 1.00 96.38 464 VAL A O 1
ATOM 3741 N N . ASP A 1 465 ? 8.592 -8.005 -6.082 1.00 95.75 465 ASP A N 1
ATOM 3742 C CA . ASP A 1 465 ? 7.870 -6.871 -6.647 1.00 95.75 465 ASP A CA 1
ATOM 3743 C C . ASP A 1 465 ? 6.576 -6.614 -5.883 1.00 95.75 465 ASP A C 1
ATOM 3745 O O . ASP A 1 465 ? 5.558 -7.264 -6.116 1.00 95.75 465 ASP A O 1
ATOM 3749 N N . THR A 1 466 ? 6.631 -5.695 -4.918 1.00 94.12 466 THR A N 1
ATOM 3750 C CA . THR A 1 466 ? 5.494 -5.415 -4.038 1.00 94.12 466 THR A CA 1
ATOM 3751 C C . THR A 1 466 ? 4.544 -4.438 -4.727 1.00 94.12 466 THR A C 1
ATOM 3753 O O . THR A 1 466 ? 4.888 -3.274 -4.953 1.00 94.12 466 THR A O 1
ATOM 3756 N N . ASN A 1 467 ? 3.348 -4.924 -5.045 1.00 91.62 467 ASN A N 1
ATOM 3757 C CA . ASN A 1 467 ? 2.308 -4.245 -5.816 1.00 91.62 467 ASN A CA 1
ATOM 3758 C C . ASN A 1 467 ? 0.924 -4.491 -5.173 1.00 91.62 467 ASN A C 1
ATOM 3760 O O . ASN A 1 467 ? 0.839 -4.959 -4.035 1.00 91.62 467 ASN A O 1
ATOM 3764 N N . ASP A 1 468 ? -0.163 -4.173 -5.878 1.00 87.75 468 ASP A N 1
ATOM 3765 C CA . ASP A 1 468 ? -1.526 -4.339 -5.356 1.00 87.75 468 ASP A CA 1
ATOM 3766 C C . ASP A 1 468 ? -1.873 -5.801 -5.016 1.00 87.75 468 ASP A C 1
ATOM 3768 O O . ASP A 1 468 ? -2.588 -6.055 -4.039 1.00 87.75 468 ASP A O 1
ATOM 3772 N N . GLU A 1 469 ? -1.322 -6.758 -5.769 1.00 89.50 469 GLU A N 1
ATOM 3773 C CA . GLU A 1 469 ? -1.503 -8.196 -5.556 1.00 89.50 469 GLU A CA 1
ATOM 3774 C C . GLU A 1 469 ? -0.587 -8.716 -4.444 1.00 89.50 469 GLU A C 1
ATOM 3776 O O . GLU A 1 469 ? -1.042 -9.445 -3.565 1.00 89.50 469 GLU A O 1
ATOM 3781 N N . LEU A 1 470 ? 0.687 -8.313 -4.427 1.00 91.25 470 LEU A N 1
ATOM 3782 C CA . LEU A 1 470 ? 1.670 -8.702 -3.413 1.00 91.25 470 LEU A CA 1
ATOM 3783 C C . LEU A 1 470 ? 1.951 -7.549 -2.457 1.00 91.25 470 LEU A C 1
ATOM 3785 O O . LEU A 1 470 ? 2.832 -6.732 -2.698 1.00 91.25 470 LEU A O 1
ATOM 3789 N N . GLN A 1 471 ? 1.236 -7.495 -1.332 1.00 89.31 471 GLN A N 1
ATOM 3790 C CA . GLN A 1 471 ? 1.313 -6.337 -0.436 1.00 89.31 471 GLN A CA 1
ATOM 3791 C C . GLN A 1 471 ? 2.493 -6.365 0.542 1.00 89.31 471 GLN A C 1
ATOM 3793 O O . GLN A 1 471 ? 2.848 -5.320 1.087 1.00 89.31 471 GLN A O 1
ATOM 3798 N N . THR A 1 472 ? 3.083 -7.530 0.819 1.00 89.25 472 THR A N 1
ATOM 3799 C CA . THR A 1 472 ? 4.160 -7.678 1.811 1.00 89.25 472 THR A CA 1
ATOM 3800 C C . THR A 1 472 ? 5.131 -8.791 1.441 1.00 89.25 472 THR A C 1
ATOM 3802 O O . THR A 1 472 ? 4.730 -9.823 0.919 1.00 89.25 472 THR A O 1
ATOM 3805 N N . VAL A 1 473 ? 6.400 -8.626 1.821 1.00 90.44 473 VAL A N 1
ATOM 3806 C CA . VAL A 1 473 ? 7.397 -9.703 1.764 1.00 90.44 473 VAL A CA 1
ATOM 3807 C C . VAL A 1 473 ? 7.120 -10.719 2.874 1.00 90.44 473 VAL A C 1
ATOM 3809 O O . VAL A 1 473 ? 6.879 -10.338 4.029 1.00 90.44 473 VAL A O 1
ATOM 3812 N N . ASP A 1 474 ? 7.164 -12.011 2.547 1.00 91.12 474 ASP A N 1
ATOM 3813 C CA . ASP A 1 474 ? 7.042 -13.070 3.547 1.00 91.12 474 ASP A CA 1
ATOM 3814 C C . ASP A 1 474 ? 8.272 -13.079 4.470 1.00 91.12 474 ASP A C 1
ATOM 3816 O O . ASP A 1 474 ? 9.425 -12.988 4.039 1.00 91.12 474 ASP A O 1
ATOM 3820 N N . ARG A 1 475 ? 8.047 -13.227 5.777 1.00 86.06 475 ARG A N 1
ATOM 3821 C CA . ARG A 1 475 ? 9.139 -13.248 6.760 1.00 86.06 475 ARG A CA 1
ATOM 3822 C C . ARG A 1 475 ? 10.026 -14.479 6.622 1.00 86.06 475 ARG A C 1
ATOM 3824 O O . ARG A 1 475 ? 11.159 -14.445 7.100 1.00 86.06 475 ARG A O 1
ATOM 3831 N N . CYS A 1 476 ? 9.532 -15.542 5.995 1.00 85.38 476 CYS A N 1
ATOM 3832 C CA . CYS A 1 476 ? 10.262 -16.783 5.819 1.00 85.38 476 CYS A CA 1
ATOM 3833 C C . CYS A 1 476 ? 11.521 -16.622 4.958 1.00 85.38 476 CYS A C 1
ATOM 3835 O O . CYS A 1 476 ? 12.505 -17.311 5.226 1.00 85.38 476 CYS A O 1
ATOM 3837 N N . TYR A 1 477 ? 11.560 -15.649 4.037 1.00 87.12 477 TYR A N 1
ATOM 3838 C CA . TYR A 1 477 ? 12.769 -15.331 3.265 1.00 87.12 477 TYR A CA 1
ATOM 3839 C C . TYR A 1 477 ? 13.975 -14.978 4.148 1.00 87.12 477 TYR A C 1
ATOM 3841 O O . TYR A 1 477 ? 15.118 -15.257 3.789 1.00 87.12 477 TYR A O 1
ATOM 3849 N N . ARG A 1 478 ? 13.742 -14.440 5.353 1.00 78.44 478 ARG A N 1
ATOM 3850 C CA . ARG A 1 478 ? 14.814 -14.041 6.275 1.00 78.44 478 ARG A CA 1
ATOM 3851 C C . ARG A 1 478 ? 15.605 -15.224 6.834 1.00 78.44 478 ARG A C 1
ATOM 3853 O O . ARG A 1 478 ? 16.785 -15.063 7.145 1.00 78.44 478 ARG A O 1
ATOM 3860 N N . PHE A 1 479 ? 14.973 -16.385 6.996 1.00 76.62 479 PHE A N 1
ATOM 3861 C CA . PHE A 1 479 ? 15.577 -17.519 7.705 1.00 76.62 479 PHE A CA 1
ATOM 3862 C C . PHE A 1 479 ? 16.641 -18.263 6.889 1.00 76.62 479 PHE A C 1
ATOM 3864 O O . PHE A 1 479 ? 17.294 -19.150 7.427 1.00 76.62 479 PHE A O 1
ATOM 3871 N N . GLN A 1 480 ? 16.832 -17.906 5.617 1.00 77.12 480 GLN A N 1
ATOM 3872 C CA . GLN A 1 480 ? 17.631 -18.690 4.672 1.00 77.12 480 GLN A CA 1
ATOM 3873 C C . GLN A 1 480 ? 18.888 -17.972 4.179 1.00 77.12 480 GLN A C 1
ATOM 3875 O O . GLN A 1 480 ? 19.515 -18.427 3.230 1.00 77.12 480 GLN A O 1
ATOM 3880 N N . HIS A 1 481 ? 19.284 -16.870 4.831 1.00 82.06 481 HIS A N 1
ATOM 3881 C CA . HIS A 1 481 ? 20.447 -16.071 4.417 1.00 82.06 481 HIS A CA 1
ATOM 3882 C C . HIS A 1 481 ? 20.386 -15.706 2.921 1.00 82.06 481 HIS A C 1
ATOM 3884 O O . HIS A 1 481 ? 21.384 -15.802 2.212 1.00 82.06 481 HIS A O 1
ATOM 3890 N N . ALA A 1 482 ? 19.189 -15.367 2.432 1.00 88.94 482 ALA A N 1
ATOM 3891 C CA . ALA A 1 482 ? 18.949 -14.948 1.057 1.00 88.94 482 ALA A CA 1
ATOM 3892 C C . ALA A 1 482 ? 18.870 -13.420 0.994 1.00 88.94 482 ALA A C 1
ATOM 3894 O O . ALA A 1 482 ? 18.354 -12.792 1.926 1.00 88.94 482 ALA A O 1
ATOM 3895 N N . PHE A 1 483 ? 19.474 -12.813 -0.032 1.00 92.06 483 PHE A N 1
ATOM 3896 C CA . PHE A 1 483 ? 19.554 -11.353 -0.119 1.00 92.06 483 PHE A CA 1
ATOM 3897 C C . PHE A 1 483 ? 18.258 -10.847 -0.723 1.00 92.06 483 PHE A C 1
ATOM 3899 O O . PHE A 1 483 ? 17.905 -11.239 -1.835 1.00 92.06 483 PHE A O 1
ATOM 3906 N N . ILE A 1 484 ? 17.524 -10.026 0.023 1.00 93.94 484 ILE A N 1
ATOM 3907 C CA . ILE A 1 484 ? 16.183 -9.609 -0.384 1.00 93.94 484 ILE A CA 1
ATOM 3908 C C . ILE A 1 484 ? 16.276 -8.250 -1.060 1.00 93.94 484 ILE A C 1
ATOM 3910 O O . ILE A 1 484 ? 16.681 -7.273 -0.437 1.00 93.94 484 ILE A O 1
ATOM 3914 N N . ILE A 1 485 ? 15.829 -8.176 -2.304 1.00 95.69 485 ILE A N 1
ATOM 3915 C CA . ILE A 1 485 ? 15.578 -6.926 -3.001 1.00 95.69 485 ILE A CA 1
ATOM 3916 C C . ILE A 1 485 ? 14.071 -6.767 -3.132 1.00 95.69 485 ILE A C 1
ATOM 3918 O O . ILE A 1 485 ? 13.413 -7.593 -3.758 1.00 95.69 485 ILE A O 1
ATOM 3922 N N . GLN A 1 486 ? 13.525 -5.706 -2.553 1.00 95.62 486 GLN A N 1
ATOM 3923 C CA . GLN A 1 486 ? 12.103 -5.402 -2.627 1.00 95.62 486 GLN A CA 1
ATOM 3924 C C . GLN A 1 486 ? 11.891 -4.108 -3.415 1.00 95.62 486 GLN A C 1
ATOM 3926 O O . GLN A 1 486 ? 12.381 -3.068 -2.982 1.00 95.62 486 GLN A O 1
ATOM 3931 N N . SER A 1 487 ? 11.118 -4.127 -4.504 1.00 95.69 487 SER A N 1
ATOM 3932 C CA . SER A 1 487 ? 10.506 -2.893 -5.018 1.00 95.69 487 SER A CA 1
ATOM 3933 C C . SER A 1 487 ? 9.204 -2.619 -4.281 1.00 95.69 487 SER A C 1
ATOM 3935 O O . SER A 1 487 ? 8.416 -3.526 -4.017 1.00 95.69 487 SER A O 1
ATOM 3937 N N . ILE A 1 488 ? 8.982 -1.355 -3.935 1.00 92.44 488 ILE A N 1
ATOM 3938 C CA . ILE A 1 488 ? 7.811 -0.910 -3.184 1.00 92.44 488 ILE A CA 1
ATOM 3939 C C . ILE A 1 488 ? 7.011 0.085 -4.023 1.00 92.44 488 ILE A C 1
ATOM 3941 O O . ILE A 1 488 ? 7.527 1.145 -4.388 1.00 92.44 488 ILE A O 1
ATOM 3945 N N . ALA A 1 489 ? 5.744 -0.229 -4.312 1.00 85.69 489 ALA A N 1
ATOM 3946 C CA . ALA A 1 489 ? 4.764 0.779 -4.721 1.00 85.69 489 ALA A CA 1
ATOM 3947 C C . ALA A 1 489 ? 4.583 1.824 -3.602 1.00 85.69 489 ALA A C 1
ATOM 3949 O O . ALA A 1 489 ? 4.746 1.504 -2.431 1.00 85.69 489 ALA A O 1
ATOM 3950 N N . THR A 1 490 ? 4.265 3.080 -3.922 1.00 75.62 490 THR A N 1
ATOM 3951 C CA . THR A 1 490 ? 4.312 4.200 -2.954 1.00 75.62 490 THR A CA 1
ATOM 3952 C C . THR A 1 490 ? 3.353 4.081 -1.754 1.00 75.62 490 THR A C 1
ATOM 3954 O O . THR A 1 490 ? 3.442 4.883 -0.828 1.00 75.62 490 THR A O 1
ATOM 3957 N N . ASP A 1 491 ? 2.489 3.060 -1.692 1.00 77.19 491 ASP A N 1
ATOM 3958 C CA . ASP A 1 491 ? 1.605 2.812 -0.547 1.00 77.19 491 ASP A CA 1
ATOM 3959 C C . ASP A 1 491 ? 2.389 2.346 0.705 1.00 77.19 491 ASP A C 1
ATOM 3961 O O . ASP A 1 491 ? 3.120 1.351 0.719 1.00 77.19 491 ASP A O 1
ATOM 3965 N N . VAL A 1 492 ? 2.161 3.046 1.820 1.00 70.00 492 VAL A N 1
ATOM 3966 C CA . VAL A 1 492 ? 2.709 2.761 3.156 1.00 70.00 492 VAL A CA 1
ATOM 3967 C C . VAL A 1 492 ? 2.475 1.311 3.596 1.00 70.00 492 VAL A C 1
ATOM 3969 O O . VAL A 1 492 ? 3.298 0.766 4.341 1.00 70.00 492 VAL A O 1
ATOM 3972 N N . LYS A 1 493 ? 1.398 0.648 3.150 1.00 76.88 493 LYS A N 1
ATOM 3973 C CA . LYS A 1 493 ? 1.119 -0.765 3.480 1.00 76.88 493 LYS A CA 1
ATOM 3974 C C . LYS A 1 493 ? 2.289 -1.683 3.123 1.00 76.88 493 LYS A C 1
ATOM 3976 O O . LYS A 1 493 ? 2.618 -2.572 3.913 1.00 76.88 493 LYS A O 1
ATOM 3981 N N . HIS A 1 494 ? 2.976 -1.394 2.022 1.00 75.62 494 HIS A N 1
ATOM 3982 C CA . HIS A 1 494 ? 4.110 -2.166 1.517 1.00 75.62 494 HIS A CA 1
ATOM 3983 C C . HIS A 1 494 ? 5.371 -2.053 2.381 1.00 75.62 494 HIS A C 1
ATOM 3985 O O . HIS A 1 494 ? 6.261 -2.903 2.316 1.00 75.62 494 HIS A O 1
ATOM 3991 N N . THR A 1 495 ? 5.425 -1.049 3.264 1.00 74.94 495 THR A N 1
ATOM 3992 C CA . THR A 1 495 ? 6.557 -0.799 4.169 1.00 74.94 495 THR A CA 1
ATOM 3993 C C . THR A 1 495 ? 6.408 -1.438 5.551 1.00 74.94 495 THR A C 1
ATOM 3995 O O . THR A 1 495 ? 7.352 -1.470 6.343 1.00 74.94 495 THR A O 1
ATOM 3998 N N . ARG A 1 496 ? 5.230 -1.987 5.878 1.00 78.12 496 ARG A N 1
ATOM 3999 C CA . ARG A 1 496 ? 4.899 -2.419 7.248 1.00 78.12 496 ARG A CA 1
ATOM 4000 C C . ARG A 1 496 ? 5.808 -3.529 7.776 1.00 78.12 496 ARG A C 1
ATOM 4002 O O . ARG A 1 496 ? 6.093 -3.565 8.976 1.00 78.12 496 ARG A O 1
ATOM 4009 N N . TRP A 1 497 ? 6.244 -4.445 6.914 1.00 77.25 497 TRP A N 1
ATOM 4010 C CA . TRP A 1 497 ? 7.127 -5.543 7.311 1.00 77.25 497 TRP A CA 1
ATOM 4011 C C . TRP A 1 497 ? 8.541 -5.048 7.653 1.00 77.25 497 TRP A C 1
ATOM 4013 O O . TRP A 1 497 ? 9.166 -5.595 8.564 1.00 77.25 497 TRP A O 1
ATOM 4023 N N . MET A 1 498 ? 8.981 -3.947 7.032 1.00 74.12 498 MET A N 1
ATOM 4024 C CA . MET A 1 498 ? 10.293 -3.337 7.262 1.00 74.12 498 MET A CA 1
ATOM 4025 C C . MET A 1 498 ? 10.452 -2.771 8.670 1.00 74.12 498 MET A C 1
ATOM 4027 O O . MET A 1 498 ? 11.537 -2.841 9.230 1.00 74.12 498 MET A O 1
ATOM 4031 N N . ARG A 1 499 ? 9.369 -2.329 9.330 1.00 77.12 499 ARG A N 1
ATOM 4032 C CA . ARG A 1 499 ? 9.424 -1.899 10.748 1.00 77.12 499 ARG A CA 1
ATOM 4033 C C . ARG A 1 499 ? 9.910 -3.002 11.699 1.00 77.12 499 ARG A C 1
ATOM 4035 O O . ARG A 1 499 ? 10.259 -2.726 12.841 1.00 77.12 499 ARG A O 1
ATOM 4042 N N . LYS A 1 500 ? 9.904 -4.263 11.251 1.00 70.88 500 LYS A N 1
ATOM 4043 C CA . LYS A 1 500 ? 10.415 -5.426 11.995 1.00 70.88 500 LYS A CA 1
ATOM 4044 C C . LYS A 1 500 ? 11.835 -5.828 11.575 1.00 70.88 500 LYS A C 1
ATOM 4046 O O . LYS A 1 500 ? 12.427 -6.717 12.192 1.00 70.88 500 LYS A O 1
ATOM 4051 N N . LEU A 1 501 ? 12.377 -5.194 10.537 1.00 66.75 501 LEU A N 1
ATOM 4052 C CA . LEU A 1 501 ? 13.771 -5.280 10.116 1.00 66.75 501 LEU A CA 1
ATOM 4053 C C . LEU A 1 501 ? 14.543 -4.188 10.843 1.00 66.75 501 LEU A C 1
ATOM 4055 O O . LEU A 1 501 ? 14.885 -3.161 10.274 1.00 66.75 501 LEU A O 1
ATOM 4059 N N . SER A 1 502 ? 14.765 -4.383 12.136 1.00 51.88 502 SER A N 1
ATOM 4060 C CA . SER A 1 502 ? 15.209 -3.304 13.007 1.00 51.88 502 SER A CA 1
ATOM 4061 C C . SER A 1 502 ? 16.555 -2.661 12.630 1.00 51.88 502 SER A C 1
ATOM 4063 O O . SER A 1 502 ? 16.781 -1.569 13.127 1.00 51.88 502 SER A O 1
ATOM 4065 N N . PHE A 1 503 ? 17.417 -3.238 11.764 1.00 55.75 503 PHE A N 1
ATOM 4066 C CA . PHE A 1 503 ? 18.767 -2.676 11.527 1.00 55.75 503 PHE A CA 1
ATOM 4067 C C . PHE A 1 503 ? 19.482 -2.960 10.170 1.00 55.75 503 PHE A C 1
ATOM 4069 O O . PHE A 1 503 ? 20.659 -2.636 10.082 1.00 55.75 503 PHE A O 1
ATOM 4076 N N . LEU A 1 504 ? 18.877 -3.555 9.121 1.00 74.81 504 LEU A N 1
ATOM 4077 C CA . LEU A 1 504 ? 19.645 -4.012 7.920 1.00 74.81 504 LEU A CA 1
ATOM 4078 C C . LEU A 1 504 ? 19.003 -3.741 6.538 1.00 74.81 504 LEU A C 1
ATOM 4080 O O . LEU A 1 504 ? 19.307 -4.442 5.571 1.00 74.81 504 LEU A O 1
ATOM 4084 N N . ALA A 1 505 ? 18.098 -2.766 6.425 1.00 87.06 505 ALA A N 1
ATOM 4085 C CA . ALA A 1 505 ? 17.534 -2.384 5.128 1.00 87.06 505 ALA A CA 1
ATOM 4086 C C . ALA A 1 505 ? 18.269 -1.165 4.551 1.00 87.06 505 ALA A C 1
ATOM 4088 O O . ALA A 1 505 ? 18.213 -0.078 5.125 1.00 87.06 505 ALA A O 1
ATOM 4089 N N . THR A 1 506 ? 18.928 -1.338 3.408 1.00 90.88 506 THR A N 1
ATOM 4090 C CA . THR A 1 506 ? 19.413 -0.230 2.579 1.00 90.88 506 THR A CA 1
ATOM 4091 C C . THR A 1 506 ? 18.243 0.271 1.746 1.00 90.88 506 THR A C 1
ATOM 4093 O O . THR A 1 506 ? 17.593 -0.518 1.069 1.00 90.88 506 THR A O 1
ATOM 4096 N N . HIS A 1 507 ? 17.959 1.568 1.780 1.00 92.00 507 HIS A N 1
ATOM 4097 C CA . HIS A 1 507 ? 16.932 2.171 0.934 1.00 92.00 507 HIS A CA 1
ATOM 4098 C C . HIS A 1 507 ? 17.586 2.851 -0.265 1.00 92.00 507 HIS A C 1
ATOM 4100 O O . HIS A 1 507 ? 18.534 3.614 -0.096 1.00 92.00 507 HIS A O 1
ATOM 4106 N N . PHE A 1 508 ? 17.061 2.595 -1.459 1.00 94.94 508 PHE A N 1
ATOM 4107 C CA . PHE A 1 508 ? 17.439 3.296 -2.678 1.00 94.94 508 PHE A CA 1
ATOM 4108 C C . PHE A 1 508 ? 16.186 3.875 -3.331 1.00 94.94 508 PHE A C 1
ATOM 4110 O O . PHE A 1 508 ? 15.208 3.159 -3.548 1.00 94.94 508 PHE A O 1
ATOM 4117 N N . VAL A 1 509 ? 16.207 5.173 -3.623 1.00 95.25 509 VAL A N 1
ATOM 4118 C CA . VAL A 1 509 ? 15.083 5.884 -4.240 1.00 95.25 509 VAL A CA 1
ATOM 4119 C C . VAL A 1 509 ? 15.427 6.133 -5.700 1.00 95.25 509 VAL A C 1
ATOM 4121 O O . VAL A 1 509 ? 16.326 6.929 -5.974 1.00 95.25 509 VAL A O 1
ATOM 4124 N N . LEU A 1 510 ? 14.706 5.482 -6.617 1.00 95.75 510 LEU A N 1
ATOM 4125 C CA . LEU A 1 510 ? 14.847 5.768 -8.042 1.00 95.75 510 LEU A CA 1
ATOM 4126 C C . LEU A 1 510 ? 14.446 7.218 -8.319 1.00 95.75 510 LEU A C 1
ATOM 4128 O O . LEU A 1 510 ? 13.368 7.665 -7.908 1.00 95.75 510 LEU A O 1
ATOM 4132 N N . GLN A 1 511 ? 15.297 7.927 -9.047 1.00 95.19 511 GLN A N 1
ATOM 4133 C CA . GLN A 1 511 ? 15.052 9.293 -9.471 1.00 95.19 511 GLN A CA 1
ATOM 4134 C C . GLN A 1 511 ? 14.006 9.342 -10.598 1.00 95.19 511 GLN A C 1
ATOM 4136 O O . GLN A 1 511 ? 13.953 8.423 -11.433 1.00 95.19 511 GLN A O 1
ATOM 4141 N N . PRO A 1 512 ? 13.186 10.416 -10.651 1.00 94.19 512 PRO A N 1
ATOM 4142 C CA . PRO A 1 512 ? 12.390 10.773 -11.825 1.00 94.19 512 PRO A CA 1
ATOM 4143 C C . PRO A 1 512 ? 13.216 10.682 -13.110 1.00 94.19 512 PRO A C 1
ATOM 4145 O O . PRO A 1 512 ? 14.426 10.912 -13.071 1.00 94.19 512 PRO A O 1
ATOM 4148 N N . TRP A 1 513 ? 12.589 10.353 -14.242 1.00 95.56 513 TRP A N 1
ATOM 4149 C CA . TRP A 1 513 ? 13.343 10.341 -15.493 1.00 95.56 513 TRP A CA 1
ATOM 4150 C C . TRP A 1 513 ? 13.798 11.763 -15.824 1.00 95.56 513 TRP A C 1
ATOM 4152 O O . TRP A 1 513 ? 13.069 12.732 -15.598 1.00 95.56 513 TRP A O 1
ATOM 4162 N N . SER A 1 514 ? 15.006 11.919 -16.349 1.00 94.75 514 SER A N 1
ATOM 4163 C CA . SER A 1 514 ? 15.382 13.191 -16.957 1.00 94.75 514 SER A CA 1
ATOM 4164 C C . SER A 1 514 ? 14.603 13.384 -18.259 1.00 94.75 514 SER A C 1
ATOM 4166 O O . SER A 1 514 ? 14.097 12.429 -18.857 1.00 94.75 514 SER A O 1
ATOM 4168 N N . LEU A 1 515 ? 14.514 14.625 -18.735 1.00 94.12 515 LEU A N 1
ATOM 4169 C CA . LEU A 1 515 ? 13.915 14.876 -20.042 1.00 94.12 515 LEU A CA 1
ATOM 4170 C C . LEU A 1 515 ? 14.676 14.127 -21.150 1.00 94.12 515 LEU A C 1
ATOM 4172 O O . LEU A 1 515 ? 14.045 13.536 -22.018 1.00 94.12 515 LEU A O 1
ATOM 4176 N N . ALA A 1 516 ? 16.010 14.067 -21.080 1.00 93.44 516 ALA A N 1
ATOM 4177 C CA . ALA A 1 516 ? 16.821 13.277 -22.006 1.00 93.44 516 ALA A CA 1
ATOM 4178 C C . ALA A 1 516 ? 16.446 11.788 -21.979 1.00 93.44 516 ALA A C 1
ATOM 4180 O O . ALA A 1 516 ? 16.242 11.196 -23.036 1.00 93.44 516 ALA A O 1
ATOM 4181 N N . GLU A 1 517 ? 16.271 11.193 -20.795 1.00 94.56 517 GLU A N 1
ATOM 4182 C CA . GLU A 1 517 ? 15.816 9.803 -20.670 1.00 94.56 517 GLU A CA 1
ATOM 4183 C C . GLU A 1 517 ? 14.427 9.603 -21.300 1.00 94.56 517 GLU A C 1
ATOM 4185 O O . GLU A 1 517 ? 14.204 8.598 -21.973 1.00 94.56 517 GLU A O 1
ATOM 4190 N N . LEU A 1 518 ? 13.499 10.554 -21.130 1.00 95.31 518 LEU A N 1
ATOM 4191 C CA . LEU A 1 518 ? 12.161 10.501 -21.737 1.00 95.31 518 LEU A CA 1
ATOM 4192 C C . LEU A 1 518 ? 12.191 10.663 -23.263 1.00 95.31 518 LEU A C 1
ATOM 4194 O O . LEU A 1 518 ? 11.415 10.032 -23.970 1.00 95.31 518 LEU A O 1
ATOM 4198 N N . ILE A 1 519 ? 13.093 11.479 -23.805 1.00 93.69 519 ILE A N 1
ATOM 4199 C CA . ILE A 1 519 ? 13.267 11.575 -25.259 1.00 93.69 519 ILE A CA 1
ATOM 4200 C C . ILE A 1 519 ? 13.850 10.272 -25.812 1.00 93.69 519 ILE A C 1
ATOM 4202 O O . ILE A 1 519 ? 13.379 9.771 -26.831 1.00 93.69 519 ILE A O 1
ATOM 4206 N N . ILE A 1 520 ? 14.835 9.690 -25.126 1.00 92.62 520 ILE A N 1
ATOM 4207 C CA . ILE A 1 520 ? 15.462 8.429 -25.534 1.00 92.62 520 ILE A CA 1
ATOM 4208 C C . ILE A 1 520 ? 14.462 7.283 -25.461 1.00 92.62 520 ILE A C 1
ATOM 4210 O O . ILE A 1 520 ? 14.356 6.500 -26.400 1.00 92.62 520 ILE A O 1
ATOM 4214 N N . GLY A 1 521 ? 13.699 7.184 -24.373 1.00 93.56 521 GLY A N 1
ATOM 4215 C CA . GLY A 1 521 ? 12.762 6.086 -24.173 1.00 93.56 521 GLY A CA 1
ATOM 4216 C C . GLY A 1 521 ? 11.627 6.036 -25.198 1.00 93.56 521 GLY A C 1
ATOM 4217 O O . GLY A 1 521 ? 10.981 4.998 -25.292 1.00 93.56 521 GLY A O 1
ATOM 4218 N N . ARG A 1 522 ? 11.443 7.065 -26.043 1.00 93.12 522 ARG A N 1
ATOM 4219 C CA . ARG A 1 522 ? 10.569 6.998 -27.229 1.00 93.12 522 ARG A CA 1
ATOM 4220 C C . ARG A 1 522 ? 10.871 5.778 -28.100 1.00 93.12 522 ARG A C 1
ATOM 4222 O O . ARG A 1 522 ? 9.947 5.166 -28.615 1.00 93.12 522 ARG A O 1
ATOM 4229 N N . ILE A 1 523 ? 12.136 5.355 -28.194 1.00 91.12 523 ILE A N 1
ATOM 4230 C CA . ILE A 1 523 ? 12.539 4.160 -28.962 1.00 91.12 523 ILE A CA 1
ATOM 4231 C C . ILE A 1 523 ? 11.950 2.848 -28.416 1.00 91.12 523 ILE A C 1
ATOM 4233 O O . ILE A 1 523 ? 12.016 1.819 -29.084 1.00 91.12 523 ILE A O 1
ATOM 4237 N N . LEU A 1 524 ? 11.411 2.865 -27.193 1.00 90.25 524 LEU A N 1
ATOM 4238 C CA . LEU A 1 524 ? 10.781 1.714 -26.546 1.00 90.25 524 LEU A CA 1
ATOM 4239 C C . LEU A 1 524 ? 9.282 1.601 -26.850 1.00 90.25 524 LEU A C 1
ATOM 4241 O O . LEU A 1 524 ? 8.673 0.599 -26.471 1.00 90.25 524 LEU A O 1
ATOM 4245 N N . HIS A 1 525 ? 8.690 2.612 -27.492 1.00 88.19 525 HIS A N 1
ATOM 4246 C CA . HIS A 1 525 ? 7.253 2.724 -27.723 1.00 88.19 525 HIS A CA 1
ATOM 4247 C C . HIS A 1 525 ? 6.959 2.896 -29.217 1.00 88.19 525 HIS A C 1
ATOM 4249 O O . HIS A 1 525 ? 7.464 3.813 -29.855 1.00 88.19 525 HIS A O 1
ATOM 4255 N N . GLU A 1 526 ? 6.096 2.041 -29.774 1.00 87.44 526 GLU A N 1
ATOM 4256 C CA . GLU A 1 526 ? 5.700 2.119 -31.193 1.00 87.44 526 GLU A CA 1
ATOM 4257 C C . GLU A 1 526 ? 4.971 3.433 -31.523 1.00 87.44 526 GLU A C 1
ATOM 4259 O O . GLU A 1 526 ? 5.186 4.010 -32.583 1.00 87.44 526 GLU A O 1
ATOM 4264 N N . ASN A 1 527 ? 4.166 3.935 -30.581 1.00 89.62 527 ASN A N 1
ATOM 4265 C CA . ASN A 1 527 ? 3.393 5.175 -30.702 1.00 89.62 527 ASN A CA 1
ATOM 4266 C C . ASN A 1 527 ? 3.888 6.223 -29.695 1.00 89.62 527 ASN A C 1
ATOM 4268 O O . ASN A 1 527 ? 3.124 6.716 -28.867 1.00 89.62 527 ASN A O 1
ATOM 4272 N N . ALA A 1 528 ? 5.194 6.486 -29.688 1.00 91.88 528 ALA A N 1
ATOM 4273 C CA . ALA A 1 528 ? 5.779 7.457 -28.772 1.00 91.88 528 ALA A CA 1
ATOM 4274 C C . ALA A 1 528 ? 5.357 8.899 -29.129 1.00 91.88 528 ALA A C 1
ATOM 4276 O O . ALA A 1 528 ? 5.452 9.269 -30.304 1.00 91.88 528 ALA A O 1
ATOM 4277 N N . PRO A 1 529 ? 4.999 9.742 -28.142 1.00 94.69 529 PRO A N 1
ATOM 4278 C CA . PRO A 1 529 ? 4.703 11.150 -28.376 1.00 94.69 529 PRO A CA 1
ATOM 4279 C C . PRO A 1 529 ? 5.866 11.914 -29.003 1.00 94.69 529 PRO A C 1
ATOM 4281 O O . PRO A 1 529 ? 7.028 11.500 -28.902 1.00 94.69 529 PRO A O 1
ATOM 4284 N N . SER A 1 530 ? 5.569 13.052 -29.634 1.00 94.44 530 SER A N 1
ATOM 4285 C CA . SER A 1 530 ? 6.616 13.926 -30.175 1.00 94.44 530 SER A CA 1
ATOM 4286 C C . SER A 1 530 ? 7.515 14.463 -29.055 1.00 94.44 530 SER A C 1
ATOM 4288 O O . SER A 1 530 ? 7.078 14.632 -27.914 1.00 94.44 530 SER A O 1
ATOM 4290 N N . GLY A 1 531 ? 8.779 14.770 -29.359 1.00 92.81 531 GLY A N 1
ATOM 4291 C CA . GLY A 1 531 ? 9.671 15.340 -28.347 1.00 92.81 531 GLY A CA 1
ATOM 4292 C C . GLY A 1 531 ? 9.180 16.681 -27.791 1.00 92.81 531 GLY A C 1
ATOM 4293 O O . GLY A 1 531 ? 9.348 16.947 -26.602 1.00 92.81 531 GLY A O 1
ATOM 4294 N N . GLY A 1 532 ? 8.518 17.490 -28.627 1.00 93.06 532 GLY A N 1
ATOM 4295 C CA . GLY A 1 532 ? 7.872 18.734 -28.203 1.00 93.06 532 GLY A CA 1
ATOM 4296 C C . GLY A 1 532 ? 6.733 18.487 -27.212 1.00 93.06 532 GLY A C 1
ATOM 4297 O O . GLY A 1 532 ? 6.710 19.108 -26.152 1.00 93.06 532 GLY A O 1
ATOM 4298 N N . SER A 1 533 ? 5.860 17.515 -27.501 1.00 95.31 533 SER A N 1
ATOM 4299 C CA . SER A 1 533 ? 4.771 17.105 -26.602 1.00 95.31 533 SER A CA 1
ATOM 4300 C C . SER A 1 533 ? 5.306 16.638 -25.244 1.00 95.31 533 SER A C 1
ATOM 4302 O O . SER A 1 533 ? 4.761 16.986 -24.199 1.00 95.31 533 SER A O 1
ATOM 4304 N N . ILE A 1 534 ? 6.396 15.859 -25.241 1.00 95.75 534 ILE A N 1
ATOM 4305 C CA . ILE A 1 534 ? 7.048 15.385 -24.010 1.00 95.75 534 ILE A CA 1
ATOM 4306 C C . ILE A 1 534 ? 7.589 16.562 -23.191 1.00 95.75 534 ILE A C 1
ATOM 4308 O O . ILE A 1 534 ? 7.376 16.611 -21.978 1.00 95.75 534 ILE A O 1
ATOM 4312 N N . LEU A 1 535 ? 8.278 17.513 -23.827 1.00 94.44 535 LEU A N 1
ATOM 4313 C CA . LEU A 1 535 ? 8.806 18.704 -23.157 1.00 94.44 535 LEU A CA 1
ATOM 4314 C C . LEU A 1 535 ? 7.683 19.537 -22.521 1.00 94.44 535 LEU A C 1
ATOM 4316 O O . LEU A 1 535 ? 7.769 19.887 -21.347 1.00 94.44 535 LEU A O 1
ATOM 4320 N N . GLU A 1 536 ? 6.614 19.817 -23.262 1.00 94.38 536 GLU A N 1
ATOM 4321 C CA . GLU A 1 536 ? 5.480 20.587 -22.743 1.00 94.38 536 GLU A CA 1
ATOM 4322 C C . GLU A 1 536 ? 4.786 19.856 -21.581 1.00 94.38 536 GLU A C 1
ATOM 4324 O O . GLU A 1 536 ? 4.577 20.429 -20.507 1.00 94.38 536 GLU A O 1
ATOM 4329 N N . PHE A 1 537 ? 4.514 18.556 -21.743 1.00 96.12 537 PHE A N 1
ATOM 4330 C CA . PHE A 1 537 ? 3.891 17.747 -20.698 1.00 96.12 537 PHE A CA 1
ATOM 4331 C C . PHE A 1 537 ? 4.744 17.711 -19.426 1.00 96.12 537 PHE A C 1
ATOM 4333 O O . PHE A 1 537 ? 4.221 17.854 -18.321 1.00 96.12 537 PHE A O 1
ATOM 4340 N N . THR A 1 538 ? 6.059 17.527 -19.556 1.00 94.25 538 THR A N 1
ATOM 4341 C CA . THR A 1 538 ? 6.976 17.452 -18.408 1.00 94.25 538 THR A CA 1
ATOM 4342 C C . THR A 1 538 ? 7.087 18.775 -17.660 1.00 94.25 538 THR A C 1
ATOM 4344 O O . THR A 1 538 ? 7.088 18.770 -16.428 1.00 94.25 538 THR A O 1
ATOM 4347 N N . GLN A 1 539 ? 7.083 19.907 -18.369 1.00 92.50 539 GLN A N 1
ATOM 4348 C CA . GLN A 1 539 ? 7.025 21.236 -17.753 1.00 92.50 539 GLN A CA 1
ATOM 4349 C C . GLN A 1 539 ? 5.742 21.441 -16.936 1.00 92.50 539 GLN A C 1
ATOM 4351 O O . GLN A 1 539 ? 5.775 22.099 -15.896 1.00 92.50 539 GLN A O 1
ATOM 4356 N N . LYS A 1 540 ? 4.619 20.860 -17.376 1.00 94.00 540 LYS A N 1
ATOM 4357 C CA . LYS A 1 540 ? 3.310 21.029 -16.730 1.00 94.00 540 LYS A CA 1
ATOM 4358 C C . LYS A 1 540 ? 3.032 20.012 -15.613 1.00 94.00 540 LYS A C 1
ATOM 4360 O O . LYS A 1 540 ? 2.489 20.369 -14.565 1.00 94.00 540 LYS A O 1
ATOM 4365 N N . PHE A 1 541 ? 3.394 18.746 -15.812 1.00 93.44 541 PHE A N 1
ATOM 4366 C CA . PHE A 1 541 ? 2.980 17.620 -14.962 1.00 93.44 541 PHE A CA 1
ATOM 4367 C C . PHE A 1 541 ? 4.138 16.814 -14.350 1.00 93.44 541 PHE A C 1
ATOM 4369 O O . PHE A 1 541 ? 3.887 15.936 -13.520 1.00 93.44 541 PHE A O 1
ATOM 4376 N N . GLY A 1 542 ? 5.388 17.109 -14.718 1.00 93.19 542 GLY A N 1
ATOM 4377 C CA . GLY A 1 542 ? 6.587 16.417 -14.242 1.00 93.19 542 GLY A CA 1
ATOM 4378 C C . GLY A 1 542 ? 6.984 15.181 -15.060 1.00 93.19 542 GLY A C 1
ATOM 4379 O O . GLY A 1 542 ? 6.336 14.794 -16.032 1.00 93.19 542 GLY A O 1
ATOM 4380 N N . ASN A 1 543 ? 8.076 14.533 -14.643 1.00 94.25 543 ASN A N 1
ATOM 4381 C CA . ASN A 1 543 ? 8.791 13.536 -15.450 1.00 94.25 543 ASN A CA 1
ATOM 4382 C C . ASN A 1 543 ? 8.461 12.083 -15.071 1.00 94.25 543 ASN A C 1
ATOM 4384 O O . ASN A 1 543 ? 9.344 11.302 -14.704 1.00 94.25 543 ASN A O 1
ATOM 4388 N N . MET A 1 544 ? 7.181 11.713 -15.128 1.00 93.12 544 MET A N 1
ATOM 4389 C CA . MET A 1 544 ? 6.739 10.333 -14.881 1.00 93.12 544 MET A CA 1
ATOM 4390 C C . MET A 1 544 ? 6.527 9.595 -16.212 1.00 93.12 544 MET A C 1
ATOM 4392 O O . MET A 1 544 ? 5.536 9.887 -16.880 1.00 93.12 544 MET A O 1
ATOM 4396 N N . PRO A 1 545 ? 7.389 8.630 -16.595 1.00 93.44 545 PRO A N 1
ATOM 4397 C CA . PRO A 1 545 ? 7.369 8.001 -17.923 1.00 93.44 545 PRO A CA 1
ATOM 4398 C C . PRO A 1 545 ? 6.010 7.438 -18.317 1.00 93.44 545 PRO A C 1
ATOM 4400 O O . PRO A 1 545 ? 5.518 7.719 -19.402 1.00 93.44 545 PRO A O 1
ATOM 4403 N N . GLU A 1 546 ? 5.376 6.697 -17.406 1.00 91.75 546 GLU A N 1
ATOM 4404 C CA . GLU A 1 546 ? 4.058 6.100 -17.630 1.00 91.75 546 GLU A CA 1
ATOM 4405 C C . GLU A 1 546 ? 3.010 7.146 -18.035 1.00 91.75 546 GLU A C 1
ATOM 4407 O O . GLU A 1 546 ? 2.232 6.914 -18.955 1.00 91.75 546 GLU A O 1
ATOM 4412 N N . ASN A 1 547 ? 3.019 8.320 -17.397 1.00 93.56 547 ASN A N 1
ATOM 4413 C CA . ASN A 1 547 ? 2.087 9.392 -17.732 1.00 93.56 547 ASN A CA 1
ATOM 4414 C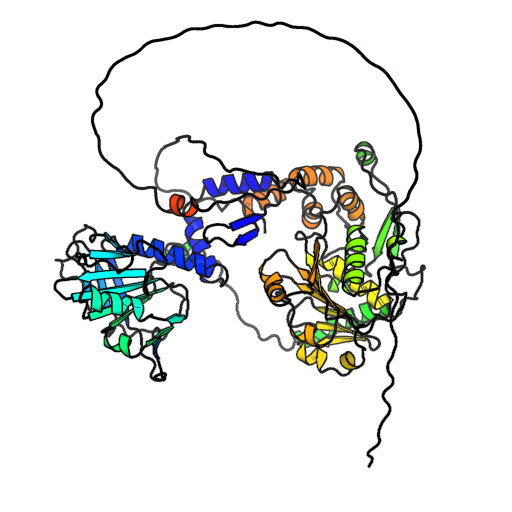 C . ASN A 1 547 ? 2.512 10.130 -19.006 1.00 93.56 547 ASN A C 1
ATOM 4416 O O . ASN A 1 547 ? 1.663 10.435 -19.836 1.00 93.56 547 ASN A O 1
ATOM 4420 N N . VAL A 1 548 ? 3.811 10.388 -19.177 1.00 95.25 548 VAL A N 1
ATOM 4421 C CA . VAL A 1 548 ? 4.349 11.080 -20.357 1.00 95.25 548 VAL A CA 1
ATOM 4422 C C . VAL A 1 548 ? 3.994 10.310 -21.628 1.00 95.25 548 VAL A C 1
ATOM 4424 O O . VAL A 1 548 ? 3.349 10.861 -22.512 1.00 95.25 548 VAL A O 1
ATOM 4427 N N . TYR A 1 549 ? 4.342 9.025 -21.720 1.00 94.38 549 TYR A N 1
ATOM 4428 C CA . TYR A 1 549 ? 4.093 8.253 -22.943 1.00 94.38 549 TYR A CA 1
ATOM 4429 C C . TYR A 1 549 ? 2.614 7.971 -23.189 1.00 94.38 549 TYR A C 1
ATOM 4431 O O . TYR A 1 549 ? 2.223 7.748 -24.329 1.00 94.38 549 TYR A O 1
ATOM 4439 N N . LYS A 1 550 ? 1.789 7.985 -22.139 1.00 93.62 550 LYS A N 1
ATOM 4440 C CA . LYS A 1 550 ? 0.350 7.771 -22.273 1.00 93.62 550 LYS A CA 1
ATOM 4441 C C . LYS A 1 550 ? -0.408 9.039 -22.662 1.00 93.62 550 LYS A C 1
ATOM 4443 O O . LYS A 1 550 ? -1.432 8.932 -23.326 1.00 93.62 550 LYS A O 1
ATOM 4448 N N . TYR A 1 551 ? 0.062 10.213 -22.241 1.00 96.12 551 TYR A N 1
ATOM 4449 C CA . TYR A 1 551 ? -0.749 11.428 -22.288 1.00 96.12 551 TYR A CA 1
ATOM 4450 C C . TYR A 1 551 ? -0.058 12.677 -22.841 1.00 96.12 551 TYR A C 1
ATOM 4452 O O . TYR A 1 551 ? -0.703 13.720 -22.905 1.00 96.12 551 TYR A O 1
ATOM 4460 N N . ALA A 1 552 ? 1.211 12.632 -23.251 1.00 96.12 552 ALA A N 1
ATOM 4461 C CA . ALA A 1 552 ? 1.869 13.836 -23.766 1.00 96.12 552 ALA A CA 1
ATOM 4462 C C . ALA A 1 552 ? 1.190 14.400 -25.030 1.00 96.12 552 ALA A C 1
ATOM 4464 O O . ALA A 1 552 ? 1.109 15.617 -25.163 1.00 96.12 552 ALA A O 1
ATOM 4465 N N . ASP A 1 553 ? 0.620 13.554 -25.895 1.00 96.44 553 ASP A N 1
ATOM 4466 C CA . ASP A 1 553 ? -0.187 14.000 -27.048 1.00 96.44 553 ASP A CA 1
ATOM 4467 C C . ASP A 1 553 ? -1.674 14.233 -26.702 1.00 96.44 553 ASP A C 1
ATOM 4469 O O . ASP A 1 553 ? -2.443 14.714 -27.530 1.00 96.44 553 ASP A O 1
ATOM 4473 N N . ALA A 1 554 ? -2.088 13.912 -25.474 1.00 96.38 554 ALA A N 1
ATOM 4474 C CA . ALA A 1 554 ? -3.455 14.046 -24.970 1.00 96.38 554 ALA A CA 1
ATOM 4475 C C . ALA A 1 554 ? -3.459 14.781 -23.619 1.00 96.38 554 ALA A C 1
ATOM 4477 O O . ALA A 1 554 ? -4.080 14.344 -22.645 1.00 96.38 554 ALA A O 1
ATOM 4478 N N . GLN A 1 555 ? -2.726 15.898 -23.541 1.00 96.38 555 GLN A N 1
ATOM 4479 C CA . GLN A 1 555 ? -2.500 16.604 -22.276 1.00 96.38 555 GLN A CA 1
ATOM 4480 C C . GLN A 1 555 ? -3.806 17.049 -21.622 1.00 96.38 555 GLN A C 1
ATOM 4482 O O . GLN A 1 555 ? -3.922 16.987 -20.402 1.00 96.38 555 GLN A O 1
ATOM 4487 N N . GLU A 1 556 ? -4.794 17.448 -22.426 1.00 95.56 556 GLU A N 1
ATOM 4488 C CA . GLU A 1 556 ? -6.130 17.826 -21.960 1.00 95.56 556 GLU A CA 1
ATOM 4489 C C . GLU A 1 556 ? -6.863 16.655 -21.296 1.00 95.56 556 GLU A C 1
ATOM 4491 O O . GLU A 1 556 ? -7.546 16.850 -20.295 1.00 95.56 556 GLU A O 1
ATOM 4496 N N . GLU A 1 557 ? -6.693 15.425 -21.795 1.00 95.69 557 GLU A N 1
ATOM 4497 C CA . GLU A 1 557 ? -7.284 14.236 -21.178 1.00 95.69 557 GLU A CA 1
ATOM 4498 C C . GLU A 1 557 ? -6.628 13.954 -19.828 1.00 95.69 557 GLU A C 1
ATOM 4500 O O . GLU A 1 557 ? -7.316 13.693 -18.841 1.00 95.69 557 GLU A O 1
ATOM 4505 N N . TYR A 1 558 ? -5.299 14.038 -19.749 1.00 94.38 558 TYR A N 1
ATOM 4506 C CA . TYR A 1 558 ? -4.611 13.864 -18.474 1.00 94.38 558 TYR A CA 1
ATOM 4507 C C . TYR A 1 558 ? -4.940 14.976 -17.498 1.00 94.38 558 TYR A C 1
ATOM 4509 O O . TYR A 1 558 ? -5.196 14.699 -16.332 1.00 94.38 558 TYR A O 1
ATOM 4517 N N . GLU A 1 559 ? -5.006 16.218 -17.963 1.00 92.69 559 GLU A N 1
ATOM 4518 C CA . GLU A 1 559 ? -5.477 17.343 -17.174 1.00 92.69 559 GLU A CA 1
ATOM 4519 C C . GLU A 1 559 ? -6.897 17.101 -16.683 1.00 92.69 559 GLU A C 1
ATOM 4521 O O . GLU A 1 559 ? -7.145 17.291 -15.501 1.00 92.69 559 GLU A O 1
ATOM 4526 N N . ALA A 1 560 ? -7.795 16.591 -17.528 1.00 90.19 560 ALA A N 1
ATOM 4527 C CA . ALA A 1 560 ? -9.143 16.192 -17.153 1.00 90.19 560 ALA A CA 1
ATOM 4528 C C . ALA A 1 560 ? -9.160 15.005 -16.180 1.00 90.19 560 ALA A C 1
ATOM 4530 O O . ALA A 1 560 ? -10.039 14.959 -15.332 1.00 90.19 560 ALA A O 1
ATOM 4531 N N . GLN A 1 561 ? -8.211 14.064 -16.236 1.00 88.19 561 GLN A N 1
ATOM 4532 C CA . GLN A 1 561 ? -8.092 12.955 -15.279 1.00 88.19 561 GLN A CA 1
ATOM 4533 C C . GLN A 1 561 ? -7.506 13.406 -13.945 1.00 88.19 561 GLN A C 1
ATOM 4535 O O . GLN A 1 561 ? -7.963 12.963 -12.894 1.00 88.19 561 GLN A O 1
ATOM 4540 N N . VAL A 1 562 ? -6.495 14.272 -13.963 1.00 84.56 562 VAL A N 1
ATOM 4541 C CA . VAL A 1 562 ? -5.956 14.919 -12.768 1.00 84.56 562 VAL A CA 1
ATOM 4542 C C . VAL A 1 562 ? -7.068 15.757 -12.158 1.00 84.56 562 VAL A C 1
ATOM 4544 O O . VAL A 1 562 ? -7.389 15.545 -10.996 1.00 84.56 562 VAL A O 1
ATOM 4547 N N . LEU A 1 563 ? -7.738 16.589 -12.957 1.00 81.06 563 LEU A N 1
ATOM 4548 C CA . LEU A 1 563 ? -8.946 17.301 -12.581 1.00 81.06 563 LEU A CA 1
ATOM 4549 C C . LEU A 1 563 ? -9.979 16.333 -12.056 1.00 81.06 563 LEU A C 1
ATOM 4551 O O . LEU A 1 563 ? -10.370 16.575 -10.954 1.00 81.06 563 LEU A O 1
ATOM 4555 N N . ALA A 1 564 ? -10.383 15.239 -12.688 1.00 79.00 564 ALA A N 1
ATOM 4556 C CA . ALA A 1 564 ? -11.438 14.342 -12.194 1.00 79.00 564 ALA A CA 1
ATOM 4557 C C . ALA A 1 564 ? -11.041 13.539 -10.945 1.00 79.00 564 ALA A C 1
ATOM 4559 O O . ALA A 1 564 ? -11.878 13.187 -10.122 1.00 79.00 564 ALA A O 1
ATOM 4560 N N . ARG A 1 565 ? -9.756 13.233 -10.770 1.00 71.94 565 ARG A N 1
ATOM 4561 C CA . ARG A 1 565 ? -9.247 12.627 -9.531 1.00 71.94 565 ARG A CA 1
ATOM 4562 C C . ARG A 1 565 ? -9.179 13.645 -8.401 1.00 71.94 565 ARG A C 1
ATOM 4564 O O . ARG A 1 565 ? -9.217 13.266 -7.234 1.00 71.94 565 ARG A O 1
ATOM 4571 N N . VAL A 1 566 ? -9.046 14.915 -8.758 1.00 62.56 566 VAL A N 1
ATOM 4572 C CA . VAL A 1 566 ? -9.022 16.033 -7.828 1.00 62.56 566 VAL A CA 1
ATOM 4573 C C . VAL A 1 566 ? -10.418 16.618 -7.602 1.00 62.56 566 VAL A C 1
ATOM 4575 O O . VAL A 1 566 ? -10.693 17.036 -6.490 1.00 62.56 566 VAL A O 1
ATOM 4578 N N . SER A 1 567 ? -11.287 16.592 -8.611 1.00 41.53 567 SER A N 1
ATOM 4579 C CA . SER A 1 567 ? -12.624 17.169 -8.792 1.00 41.53 567 SER A CA 1
ATOM 4580 C C . SER A 1 567 ? -13.627 16.075 -8.541 1.00 41.53 567 SER A C 1
ATOM 4582 O O . SER A 1 567 ? -13.732 15.115 -9.295 1.00 41.53 567 SER A O 1
ATOM 4584 N N . PHE A 1 568 ? -14.394 16.226 -7.479 1.00 45.03 568 PHE A N 1
ATOM 4585 C CA . PHE A 1 568 ? -15.505 15.327 -7.223 1.00 45.03 568 PHE A CA 1
ATOM 4586 C C . PHE A 1 568 ? -16.625 15.574 -8.255 1.00 45.03 568 PHE A C 1
ATOM 4588 O O . PHE A 1 568 ? -16.735 16.698 -8.759 1.00 45.03 568 PHE A O 1
ATOM 4595 N N . PRO A 1 569 ? -17.436 14.552 -8.595 1.00 40.16 569 PRO A N 1
ATOM 4596 C CA . PRO A 1 569 ? -18.543 14.696 -9.540 1.00 40.16 569 PRO A CA 1
ATOM 4597 C C . PRO A 1 569 ? -19.458 15.874 -9.157 1.00 40.16 569 PRO A C 1
ATOM 4599 O O . PRO A 1 569 ? -19.615 16.151 -7.963 1.00 40.16 569 PRO A O 1
ATOM 4602 N N . PRO A 1 570 ? -20.040 16.588 -10.141 1.00 36.56 570 PRO A N 1
ATOM 4603 C CA . PRO A 1 570 ? -20.909 17.726 -9.868 1.00 36.56 570 PRO A CA 1
ATOM 4604 C C . PRO A 1 570 ? -22.135 17.284 -9.051 1.00 36.56 570 PRO A C 1
ATOM 4606 O O . PRO A 1 570 ? -22.621 16.165 -9.248 1.00 36.56 570 PRO A O 1
ATOM 4609 N N . PRO A 1 571 ? -22.658 18.137 -8.151 1.00 41.34 571 PRO A N 1
ATOM 4610 C CA . PRO A 1 571 ? -23.933 17.864 -7.503 1.00 41.34 571 PRO A CA 1
ATOM 4611 C C . PRO A 1 571 ? -25.041 17.754 -8.565 1.00 41.34 571 PRO A C 1
ATOM 4613 O O . PRO A 1 571 ? -25.041 18.485 -9.558 1.00 41.34 571 PRO A O 1
ATOM 4616 N N . TYR A 1 572 ? -25.973 16.816 -8.369 1.00 45.00 572 TYR A N 1
ATOM 4617 C CA . TYR A 1 572 ? -27.195 16.705 -9.175 1.00 45.00 572 TYR A CA 1
ATOM 4618 C C . TYR A 1 572 ? -27.988 18.027 -9.148 1.00 45.00 572 TYR A C 1
ATOM 4620 O O . TYR A 1 572 ? -27.883 18.771 -8.171 1.00 45.00 572 TYR A O 1
ATOM 4628 N N . PRO A 1 573 ? -28.778 18.333 -10.198 1.00 41.34 573 PRO A N 1
ATOM 4629 C CA . PRO A 1 573 ? -29.418 19.633 -10.341 1.00 41.34 573 PRO A CA 1
ATOM 4630 C C . PRO A 1 573 ? -30.377 19.908 -9.182 1.00 41.34 573 PRO A C 1
ATOM 4632 O O . PRO A 1 573 ? -31.266 19.114 -8.871 1.00 41.34 573 PRO A O 1
ATOM 4635 N N . GLU A 1 574 ? -30.160 21.060 -8.555 1.00 40.25 574 GLU A N 1
ATOM 4636 C CA . GLU A 1 574 ? -30.909 21.577 -7.421 1.00 40.25 574 GLU A CA 1
ATOM 4637 C C . GLU A 1 574 ? -32.380 21.820 -7.782 1.00 40.25 574 GLU A C 1
ATOM 4639 O O . GLU A 1 574 ? -32.705 22.566 -8.706 1.00 40.25 574 GLU A O 1
ATOM 4644 N N . SER A 1 575 ? -33.285 21.290 -6.963 1.00 38.00 575 SER A N 1
ATOM 4645 C CA . SER A 1 575 ? -34.543 21.970 -6.670 1.00 38.00 575 SER A CA 1
ATOM 4646 C C . SER A 1 575 ? -34.473 22.511 -5.247 1.00 38.00 575 SER A C 1
ATOM 4648 O O . SER A 1 575 ? -34.960 21.870 -4.321 1.00 38.00 575 SER A O 1
ATOM 4650 N N . THR A 1 576 ? -33.817 23.651 -5.044 1.00 33.44 576 THR A N 1
ATOM 4651 C CA . THR A 1 576 ? -34.342 24.802 -4.282 1.00 33.44 576 THR A CA 1
ATOM 4652 C C . THR A 1 576 ? -33.275 25.883 -4.171 1.00 33.44 576 THR A C 1
ATOM 4654 O O . THR A 1 576 ? -32.152 25.644 -3.748 1.00 33.44 576 THR A O 1
ATOM 4657 N N . SER A 1 577 ? -33.674 27.089 -4.564 1.00 41.06 577 SER A N 1
ATOM 4658 C CA . SER A 1 577 ? -32.890 28.314 -4.518 1.00 41.06 577 SER A CA 1
ATOM 4659 C C . SER A 1 577 ? -32.423 28.652 -3.104 1.00 41.06 577 SER A C 1
ATOM 4661 O O . SER A 1 577 ? -33.260 28.771 -2.208 1.00 41.06 577 SER A O 1
ATOM 4663 N N . PHE A 1 578 ? -31.144 28.978 -2.947 1.00 27.19 578 PHE A N 1
ATOM 4664 C CA . PHE A 1 578 ? -30.719 29.976 -1.970 1.00 27.19 578 PHE A CA 1
ATOM 4665 C C . PHE A 1 578 ? -29.653 30.885 -2.582 1.00 27.19 578 PHE A C 1
ATOM 4667 O O . PHE A 1 578 ? -28.565 30.456 -2.957 1.00 27.19 578 PHE A O 1
ATOM 4674 N N . ASP A 1 579 ? -30.019 32.158 -2.704 1.00 29.27 579 ASP A N 1
ATOM 4675 C CA . ASP A 1 579 ? -29.160 33.237 -3.165 1.00 29.27 579 ASP A CA 1
ATOM 4676 C C . ASP A 1 579 ? -28.016 33.533 -2.183 1.00 29.27 579 ASP A C 1
ATOM 4678 O O . ASP A 1 579 ? -28.202 33.551 -0.968 1.00 29.27 579 ASP A O 1
ATOM 4682 N N . LYS A 1 580 ? -26.864 33.850 -2.790 1.00 33.41 580 LYS A N 1
ATOM 4683 C CA . LYS A 1 580 ? -25.771 34.741 -2.357 1.00 33.41 580 LYS A CA 1
ATOM 4684 C C . LYS A 1 580 ? -25.467 34.842 -0.858 1.00 33.41 580 LYS A C 1
ATOM 4686 O O . LYS A 1 580 ? -26.193 35.500 -0.129 1.00 33.41 580 LYS A O 1
ATOM 4691 N N . ILE A 1 581 ? -24.230 34.485 -0.504 1.00 24.50 581 ILE A N 1
ATOM 4692 C CA . ILE A 1 581 ? -23.308 35.355 0.248 1.00 24.50 581 ILE A CA 1
ATOM 4693 C C . ILE A 1 581 ? -21.877 35.037 -0.219 1.00 24.50 581 ILE A C 1
ATOM 4695 O O . ILE A 1 581 ? -21.406 33.908 -0.106 1.00 24.50 581 ILE A O 1
ATOM 4699 N N . ALA A 1 582 ? -21.191 36.050 -0.745 1.00 33.47 582 ALA A N 1
ATOM 4700 C CA . ALA A 1 582 ? -19.745 36.065 -0.926 1.00 33.47 582 ALA A CA 1
ATOM 4701 C C . ALA A 1 582 ? -19.142 36.913 0.200 1.00 33.47 582 ALA A C 1
ATOM 4703 O O . ALA A 1 582 ? -19.609 38.029 0.416 1.00 33.47 582 ALA A O 1
ATOM 4704 N N . PHE A 1 583 ? -18.117 36.404 0.885 1.00 25.36 583 PHE A N 1
ATOM 4705 C CA . PHE A 1 583 ? -17.199 37.216 1.686 1.00 25.36 583 PHE A CA 1
ATOM 4706 C C . PHE A 1 583 ? -15.782 36.642 1.618 1.00 25.36 583 PHE A C 1
ATOM 4708 O O . PHE A 1 583 ? -15.572 35.436 1.763 1.00 25.36 583 PHE A O 1
ATOM 4715 N N . ASP A 1 584 ? -14.836 37.551 1.388 1.00 34.66 584 ASP A N 1
ATOM 4716 C CA . ASP A 1 584 ? -13.391 37.352 1.392 1.00 34.66 584 ASP A CA 1
ATOM 4717 C C . ASP A 1 584 ? -12.838 37.292 2.817 1.00 34.66 584 ASP A C 1
ATOM 4719 O O . ASP A 1 584 ? -13.139 38.173 3.616 1.00 34.66 584 ASP A O 1
ATOM 4723 N N . TYR A 1 585 ? -11.947 36.332 3.086 1.00 25.14 585 TYR A N 1
ATOM 4724 C CA . TYR A 1 585 ? -10.850 36.476 4.053 1.00 25.14 585 TYR A CA 1
ATOM 4725 C C . TYR A 1 585 ? -9.644 35.621 3.604 1.00 25.14 585 TYR A C 1
ATOM 4727 O O . TYR A 1 585 ? -9.837 34.454 3.246 1.00 25.14 585 TYR A O 1
ATOM 4735 N N . PRO A 1 586 ? -8.407 36.159 3.610 1.00 43.16 586 PRO A N 1
ATOM 4736 C CA . PRO A 1 586 ? -7.211 35.437 3.190 1.00 43.16 586 PRO A CA 1
ATOM 4737 C C . PRO A 1 586 ? -6.396 34.968 4.403 1.00 43.16 586 PRO A C 1
ATOM 4739 O O . PRO A 1 586 ? -5.734 35.795 5.013 1.00 43.16 586 PRO A O 1
ATOM 4742 N N . GLU A 1 587 ? -6.361 33.669 4.739 1.00 32.03 587 GLU A N 1
ATOM 4743 C CA . GLU A 1 587 ? -5.392 33.168 5.738 1.00 32.03 587 GLU A CA 1
ATOM 4744 C C . GLU A 1 587 ? -4.740 31.809 5.381 1.00 32.03 587 GLU A C 1
ATOM 4746 O O . GLU A 1 587 ? -5.336 30.738 5.457 1.00 32.03 587 GLU A O 1
ATOM 4751 N N . PHE A 1 588 ? -3.478 31.948 4.948 1.00 31.16 588 PHE A N 1
ATOM 4752 C CA . PHE A 1 588 ? -2.250 31.146 5.080 1.00 31.16 588 PHE A CA 1
ATOM 4753 C C . PHE A 1 588 ? -2.274 29.603 5.133 1.00 31.16 588 PHE A C 1
ATOM 4755 O O . PHE A 1 588 ? -2.328 28.978 6.190 1.00 31.16 588 PHE A O 1
ATOM 4762 N N . ILE A 1 589 ? -1.955 29.005 3.978 1.00 30.95 589 ILE A N 1
ATOM 4763 C CA . ILE A 1 589 ? -1.167 27.767 3.874 1.00 30.95 589 ILE A CA 1
ATOM 4764 C C . ILE A 1 589 ? 0.311 28.188 3.834 1.00 30.95 589 ILE A C 1
ATOM 4766 O O . ILE A 1 589 ? 0.748 28.792 2.857 1.00 30.95 589 ILE A O 1
ATOM 4770 N N . ALA A 1 590 ? 1.090 27.909 4.881 1.00 29.94 590 ALA A N 1
ATOM 4771 C CA . ALA A 1 590 ? 2.528 28.181 4.864 1.00 29.94 590 ALA A CA 1
ATOM 4772 C C . ALA A 1 590 ? 3.276 27.018 4.192 1.00 29.94 590 ALA A C 1
ATOM 4774 O O . ALA A 1 590 ? 3.474 25.961 4.790 1.00 29.94 590 ALA A O 1
ATOM 4775 N N . LEU A 1 591 ? 3.694 27.223 2.943 1.00 30.84 591 LEU A N 1
ATOM 4776 C CA . LEU A 1 591 ? 4.604 26.331 2.227 1.00 30.84 591 LEU A CA 1
ATOM 4777 C C . LEU A 1 591 ? 6.044 26.690 2.618 1.00 30.84 591 LEU A C 1
ATOM 4779 O O . LEU A 1 591 ? 6.443 27.848 2.502 1.00 30.84 591 LEU A O 1
ATOM 4783 N N . ARG A 1 592 ? 6.835 25.716 3.081 1.00 30.75 592 ARG A N 1
ATOM 4784 C CA . ARG A 1 592 ? 8.293 25.868 3.173 1.00 30.75 592 ARG A CA 1
ATOM 4785 C C . ARG A 1 592 ? 8.953 24.899 2.194 1.00 30.75 592 ARG A C 1
ATOM 4787 O O . ARG A 1 592 ? 8.660 23.708 2.275 1.00 30.75 592 ARG A O 1
ATOM 4794 N N . PRO A 1 593 ? 9.849 25.364 1.311 1.00 30.19 593 PRO A N 1
ATOM 4795 C CA . PRO A 1 593 ? 10.710 24.457 0.569 1.00 30.19 593 PRO A CA 1
ATOM 4796 C C . PRO A 1 593 ? 11.623 23.720 1.557 1.00 30.19 593 PRO A C 1
ATOM 4798 O O . PRO A 1 593 ? 12.221 24.335 2.446 1.00 30.19 593 PRO A O 1
ATOM 4801 N N . THR A 1 594 ? 11.743 22.400 1.420 1.00 38.09 594 THR A N 1
ATOM 4802 C CA . THR A 1 594 ? 12.842 21.671 2.063 1.00 38.09 594 THR A CA 1
ATOM 4803 C C . THR A 1 594 ? 14.135 22.098 1.383 1.00 38.09 594 THR A C 1
ATOM 4805 O O . THR A 1 594 ? 14.251 22.021 0.163 1.00 38.09 594 THR A O 1
ATOM 4808 N N . SER A 1 595 ? 15.096 22.575 2.171 1.00 35.56 595 SER A N 1
ATOM 4809 C CA . SER A 1 595 ? 16.262 23.358 1.739 1.00 35.56 595 SER A CA 1
ATOM 4810 C C . SER A 1 595 ? 17.278 22.643 0.835 1.00 35.56 595 SER A C 1
ATOM 4812 O O . SER A 1 595 ? 18.379 23.154 0.663 1.00 35.56 595 SER A O 1
ATOM 4814 N N . SER A 1 596 ? 16.962 21.474 0.277 1.00 31.48 596 SER A N 1
ATOM 4815 C CA . SER A 1 596 ? 17.880 20.709 -0.571 1.00 31.48 596 SER A CA 1
ATOM 4816 C C . SER A 1 596 ? 17.364 20.385 -1.974 1.00 31.48 596 SER A C 1
ATOM 4818 O O . SER A 1 596 ? 18.193 19.994 -2.789 1.00 31.48 596 SER A O 1
ATOM 4820 N N . GLN A 1 597 ? 16.073 20.561 -2.304 1.00 36.88 597 GLN A N 1
ATOM 4821 C CA . GLN A 1 597 ? 15.564 20.312 -3.668 1.00 36.88 597 GLN A CA 1
ATOM 4822 C C . GLN A 1 597 ? 14.390 21.246 -4.040 1.00 36.88 597 GLN A C 1
ATOM 4824 O O . GLN A 1 597 ? 13.337 21.165 -3.408 1.00 36.88 597 GLN A O 1
ATOM 4829 N N . PRO A 1 598 ? 14.531 22.121 -5.058 1.00 30.06 598 PRO A N 1
ATOM 4830 C CA . PRO A 1 598 ? 13.540 23.153 -5.391 1.00 30.06 598 PRO A CA 1
ATOM 4831 C C . PRO A 1 598 ? 12.276 22.654 -6.120 1.00 30.06 598 PRO A C 1
ATOM 4833 O O . PRO A 1 598 ? 11.359 23.438 -6.315 1.00 30.06 598 PRO A O 1
ATOM 4836 N N . TRP A 1 599 ? 12.188 21.371 -6.486 1.00 40.47 599 TRP A N 1
ATOM 4837 C CA . TRP A 1 599 ? 11.003 20.736 -7.102 1.00 40.47 599 TRP A CA 1
ATOM 4838 C C . TRP A 1 599 ? 10.228 19.822 -6.134 1.00 40.47 599 TRP A C 1
ATOM 4840 O O . TRP A 1 599 ? 9.340 19.079 -6.549 1.00 40.47 599 TRP A O 1
ATOM 4850 N N . TYR A 1 600 ? 10.570 19.843 -4.842 1.00 32.91 600 TYR A N 1
ATOM 4851 C CA . TYR A 1 600 ? 9.943 19.024 -3.808 1.00 32.91 600 TYR A CA 1
ATOM 4852 C C . TYR A 1 600 ? 9.173 19.910 -2.822 1.00 32.91 600 TYR A C 1
ATOM 4854 O O . TYR A 1 600 ? 9.769 20.673 -2.056 1.00 32.91 600 TYR A O 1
ATOM 4862 N N . TYR A 1 601 ? 7.845 19.788 -2.813 1.00 40.16 601 TYR A N 1
ATOM 4863 C CA . TYR A 1 601 ? 6.970 20.530 -1.906 1.00 40.16 601 TYR A CA 1
ATOM 4864 C C . TYR A 1 601 ? 6.262 19.564 -0.957 1.00 40.16 601 TYR A C 1
ATOM 4866 O O . TYR A 1 601 ? 5.422 18.766 -1.364 1.00 40.16 601 TYR A O 1
ATOM 4874 N N . ALA A 1 602 ? 6.589 19.653 0.332 1.00 33.84 602 ALA A N 1
ATOM 4875 C CA . ALA A 1 602 ? 5.822 19.021 1.397 1.00 33.84 602 ALA A CA 1
ATOM 4876 C C . ALA A 1 602 ? 4.843 20.063 1.968 1.00 33.84 602 ALA A C 1
ATOM 4878 O O . ALA A 1 602 ? 5.259 20.915 2.758 1.00 33.84 602 ALA A O 1
ATOM 4879 N N . PRO A 1 603 ? 3.556 20.077 1.574 1.00 37.03 603 PRO A N 1
ATOM 4880 C CA . PRO A 1 603 ? 2.573 20.886 2.277 1.00 37.03 603 PRO A CA 1
ATOM 4881 C C . PRO A 1 603 ? 2.438 20.378 3.717 1.00 37.03 603 PRO A C 1
ATOM 4883 O O . PRO A 1 603 ? 2.056 19.235 3.969 1.00 37.03 603 PRO A O 1
ATOM 4886 N N . HIS A 1 604 ? 2.759 21.243 4.676 1.00 34.34 604 HIS A N 1
ATOM 4887 C CA . HIS A 1 604 ? 2.567 20.967 6.093 1.00 34.34 604 HIS A CA 1
ATOM 4888 C C . HIS A 1 604 ? 1.122 21.279 6.488 1.00 34.34 604 HIS A C 1
ATOM 4890 O O . HIS A 1 604 ? 0.708 22.439 6.492 1.00 34.34 604 HIS A O 1
ATOM 4896 N N . PHE A 1 605 ? 0.362 20.256 6.872 1.00 36.66 605 PHE A N 1
ATOM 4897 C CA . PHE A 1 605 ? -0.961 20.436 7.464 1.00 36.66 605 PHE A CA 1
ATOM 4898 C C . PHE A 1 605 ? -0.848 20.381 8.990 1.00 36.66 605 PHE A C 1
ATOM 4900 O O . PHE A 1 605 ? -0.756 19.310 9.587 1.00 36.66 605 PHE A O 1
ATOM 4907 N N . VAL A 1 606 ? -0.876 21.544 9.646 1.00 31.73 606 VAL A N 1
ATOM 4908 C CA . VAL A 1 606 ? -1.015 21.623 11.108 1.00 31.73 606 VAL A CA 1
ATOM 4909 C C . VAL A 1 606 ? -2.504 21.458 11.442 1.00 31.73 606 VAL A C 1
ATOM 4911 O O . VAL A 1 606 ? -3.291 22.387 11.266 1.00 31.73 606 VAL A O 1
ATOM 4914 N N . SER A 1 607 ? -2.936 20.275 11.901 1.00 42.94 607 SER A N 1
ATOM 4915 C CA . SER A 1 607 ? -4.373 19.932 11.997 1.00 42.94 607 SER A CA 1
ATOM 4916 C C . SER A 1 607 ? -5.159 20.602 13.129 1.00 42.94 607 SER A C 1
ATOM 4918 O O . SER A 1 607 ? -6.321 20.255 13.352 1.00 42.94 607 SER A O 1
ATOM 4920 N N . LYS A 1 608 ? -4.617 21.625 13.799 1.00 30.19 608 LYS A N 1
ATOM 4921 C CA . LYS A 1 608 ? -5.402 22.386 14.785 1.00 30.19 608 LYS A CA 1
ATOM 4922 C C . LYS A 1 608 ? -6.685 22.983 14.173 1.00 30.19 608 LYS A C 1
ATOM 4924 O O . LYS A 1 608 ? -7.624 23.288 14.900 1.00 30.19 608 LYS A O 1
ATOM 4929 N N . HIS A 1 609 ? -6.752 23.079 12.843 1.00 37.56 609 HIS A N 1
ATOM 4930 C CA . HIS A 1 609 ? -7.883 23.635 12.114 1.00 37.56 609 HIS A CA 1
ATOM 4931 C C . HIS A 1 609 ? -8.772 22.624 11.392 1.00 37.56 609 HIS A C 1
ATOM 4933 O O . HIS A 1 609 ? -9.861 23.025 11.022 1.00 37.56 609 HIS A O 1
ATOM 4939 N N . VAL A 1 610 ? -8.423 21.338 11.244 1.00 38.12 610 VAL A N 1
ATOM 4940 C CA . VAL A 1 610 ? -9.359 20.382 10.608 1.00 38.12 610 VAL A CA 1
ATOM 4941 C C . VAL A 1 610 ? -10.560 20.150 11.524 1.00 38.12 610 VAL A C 1
ATOM 4943 O O . VAL A 1 610 ? -11.687 20.312 11.088 1.00 38.12 610 VAL A O 1
ATOM 4946 N N . VAL A 1 611 ? -10.342 19.927 12.821 1.00 33.28 611 VAL A N 1
ATOM 4947 C CA . VAL A 1 611 ? -11.431 19.794 13.808 1.00 33.28 611 VAL A CA 1
ATOM 4948 C C . VAL A 1 611 ? -12.222 21.105 13.965 1.00 33.28 611 VAL A C 1
ATOM 4950 O O . VAL A 1 611 ? -13.450 21.106 13.954 1.00 33.28 611 VAL A O 1
ATOM 4953 N N . HIS A 1 612 ? -11.534 22.253 13.986 1.00 35.25 612 HIS A N 1
ATOM 4954 C CA . HIS A 1 612 ? -12.173 23.576 14.072 1.00 35.25 612 HIS A CA 1
ATOM 4955 C C . HIS A 1 612 ? -12.989 23.931 12.807 1.00 35.25 612 HIS A C 1
ATOM 4957 O O . HIS A 1 612 ? -14.009 24.611 12.889 1.00 35.25 612 HIS A O 1
ATOM 4963 N N . PHE A 1 613 ? -12.567 23.438 11.637 1.00 36.38 613 PHE A N 1
ATOM 4964 C CA . PHE A 1 613 ? -13.228 23.605 10.338 1.00 36.38 613 PHE A CA 1
ATOM 4965 C C . PHE A 1 613 ? -14.437 22.672 10.163 1.00 36.38 613 PHE A C 1
ATOM 4967 O O . PHE A 1 613 ? -15.274 22.940 9.302 1.00 36.38 613 PHE A O 1
ATOM 4974 N N . LEU A 1 614 ? -14.562 21.603 10.958 1.00 35.75 614 LEU A N 1
ATOM 4975 C CA . LEU A 1 614 ? -15.696 20.677 10.900 1.00 35.75 614 LEU A CA 1
ATOM 4976 C C . LEU A 1 614 ? -16.902 21.123 11.747 1.00 35.75 614 LEU A C 1
ATOM 4978 O O . LEU A 1 614 ? -18.012 20.732 11.397 1.00 35.75 614 LEU A O 1
ATOM 4982 N N . PHE A 1 615 ? -16.706 21.941 12.794 1.00 38.69 615 PHE A N 1
ATOM 4983 C CA . PHE A 1 615 ? -17.722 22.140 13.846 1.00 38.69 615 PHE A CA 1
ATOM 4984 C C . PHE A 1 615 ? -18.106 23.591 14.200 1.00 38.69 615 PHE A C 1
ATOM 4986 O O . PHE A 1 615 ? -19.018 23.779 15.002 1.00 38.69 615 PHE A O 1
ATOM 4993 N N . LEU A 1 616 ? -17.499 24.628 13.606 1.00 35.69 616 LEU A N 1
ATOM 4994 C CA . LEU A 1 616 ? -17.970 26.015 13.775 1.00 35.69 616 LEU A CA 1
ATOM 4995 C C . LEU A 1 616 ? -18.483 26.607 12.459 1.00 35.69 616 LEU A C 1
ATOM 4997 O O . LEU A 1 616 ? -17.811 27.378 11.778 1.00 35.69 616 LEU A O 1
ATOM 5001 N N . SER A 1 617 ? -19.727 26.257 12.146 1.00 33.94 617 SER A N 1
ATOM 5002 C CA . SER A 1 617 ? -20.628 27.040 11.292 1.00 33.94 617 SER A CA 1
ATOM 5003 C C . SER A 1 617 ? -22.031 27.068 11.911 1.00 33.94 617 SER A C 1
ATOM 5005 O O . SER A 1 617 ? -23.014 26.698 11.286 1.00 33.94 617 SER A O 1
ATOM 5007 N N . SER A 1 618 ? -22.094 27.451 13.184 1.00 33.75 618 SER A N 1
ATOM 5008 C CA . SER A 1 618 ? -23.287 27.876 13.931 1.00 33.75 618 SER A CA 1
ATOM 5009 C C . SER A 1 618 ? -22.738 28.459 15.244 1.00 33.75 618 SER A C 1
ATOM 5011 O O . SER A 1 618 ? -21.881 27.834 15.856 1.00 33.75 618 SER A O 1
ATOM 5013 N N . ASP A 1 619 ? -23.093 29.634 15.744 1.00 36.22 619 ASP A N 1
ATOM 5014 C CA . ASP A 1 619 ? -24.405 30.242 15.682 1.00 36.22 619 ASP A CA 1
ATOM 5015 C C . ASP A 1 619 ? -24.364 31.722 16.092 1.00 36.22 619 ASP A C 1
ATOM 5017 O O . ASP A 1 619 ? -23.388 32.239 16.639 1.00 36.22 619 ASP A O 1
ATOM 5021 N N . THR A 1 620 ? -25.508 32.352 15.862 1.00 44.31 620 THR A N 1
ATOM 5022 C CA . THR A 1 620 ? -26.026 33.586 16.456 1.00 44.31 620 THR A CA 1
ATOM 5023 C C . THR A 1 620 ? -25.561 33.917 17.886 1.00 44.31 620 THR A C 1
ATOM 5025 O O . THR A 1 620 ? -25.672 33.091 18.791 1.00 44.31 620 THR A O 1
ATOM 5028 N N . ALA A 1 621 ? -25.207 35.186 18.131 1.00 29.16 621 ALA A N 1
ATOM 5029 C CA . ALA A 1 621 ? -25.246 35.817 19.457 1.00 29.16 621 ALA A CA 1
ATOM 5030 C C . ALA A 1 621 ? -25.439 37.354 19.339 1.00 29.16 621 ALA A C 1
ATOM 5032 O O . ALA A 1 621 ? -25.196 37.922 18.273 1.00 29.16 621 ALA A O 1
ATOM 5033 N N . PRO A 1 622 ? -25.960 38.030 20.383 1.00 32.41 622 PRO A N 1
ATOM 5034 C CA . PRO A 1 622 ? -26.958 39.090 20.241 1.00 32.41 622 PRO A CA 1
ATOM 5035 C C . PRO A 1 622 ? -26.398 40.515 20.130 1.00 32.41 622 PRO A C 1
ATOM 5037 O O . PRO A 1 622 ? -25.309 40.841 20.594 1.00 32.41 622 PRO A O 1
ATOM 5040 N N . ARG A 1 623 ? -27.239 41.389 19.560 1.00 33.66 623 ARG A N 1
ATOM 5041 C CA . ARG A 1 623 ? -27.055 42.842 19.431 1.00 33.66 623 ARG A CA 1
ATOM 5042 C C . ARG A 1 623 ? -26.669 43.504 20.763 1.00 33.66 623 ARG A C 1
ATOM 5044 O O . ARG A 1 623 ? -27.486 43.556 21.680 1.00 33.66 623 ARG A O 1
ATOM 5051 N N . ALA A 1 624 ? -25.501 44.142 20.795 1.00 28.83 624 ALA A N 1
ATOM 5052 C CA . ALA A 1 624 ? -25.178 45.214 21.732 1.00 28.83 624 ALA A CA 1
ATOM 5053 C C . ALA A 1 624 ? -24.934 46.517 20.951 1.00 28.83 624 ALA A C 1
ATOM 5055 O O . ALA A 1 624 ? -24.314 46.522 19.890 1.00 28.83 624 ALA A O 1
ATOM 5056 N N . ARG A 1 625 ? -25.524 47.606 21.453 1.00 28.77 625 ARG A N 1
ATOM 5057 C CA . ARG A 1 625 ? -25.611 48.934 20.831 1.00 28.77 625 ARG A CA 1
ATOM 5058 C C . ARG A 1 625 ? -24.243 49.615 20.705 1.00 28.77 625 ARG A C 1
ATOM 5060 O O . ARG A 1 625 ? -23.458 49.597 21.645 1.00 28.77 625 ARG A O 1
ATOM 5067 N N . ILE A 1 626 ? -24.048 50.309 19.587 1.00 32.09 626 ILE A N 1
ATOM 5068 C CA . ILE A 1 626 ? -23.019 51.338 19.377 1.00 32.09 626 ILE A CA 1
ATOM 5069 C C . ILE A 1 626 ? -23.594 52.710 19.786 1.00 32.09 626 ILE A C 1
ATOM 5071 O O . ILE A 1 626 ? -24.773 52.965 19.528 1.00 32.09 626 ILE A O 1
ATOM 5075 N N . PRO A 1 627 ? -22.766 53.617 20.328 1.00 32.84 627 PRO A N 1
ATOM 5076 C CA . PRO A 1 627 ? -22.789 55.030 19.936 1.00 32.84 627 PRO A CA 1
ATOM 5077 C C . PRO A 1 627 ? -21.394 55.430 19.406 1.00 32.84 627 PRO A C 1
ATOM 5079 O O . PRO A 1 627 ? -20.386 55.211 20.065 1.00 32.84 627 PRO A O 1
ATOM 5082 N N . SER A 1 628 ? -21.249 55.714 18.109 1.00 29.89 628 SER A N 1
ATOM 5083 C CA . SER A 1 628 ? -21.397 57.018 17.437 1.00 29.89 628 SER A CA 1
ATOM 5084 C C . SER A 1 628 ? -20.305 58.025 17.811 1.00 29.89 628 SER A C 1
ATOM 5086 O O . SER A 1 628 ? -20.289 58.499 18.941 1.00 29.89 628 SER A O 1
ATOM 5088 N N . HIS A 1 629 ? -19.453 58.358 16.828 1.00 30.33 629 HIS A N 1
ATOM 5089 C CA . HIS A 1 629 ? -19.046 59.709 16.378 1.00 30.33 629 HIS A CA 1
ATOM 5090 C C . HIS A 1 629 ? -17.612 59.695 15.789 1.00 30.33 629 HIS A C 1
ATOM 5092 O O . HIS A 1 629 ? -16.679 59.352 16.498 1.00 30.33 629 HIS A O 1
ATOM 5098 N N . THR A 1 630 ? -17.430 59.802 14.459 1.00 30.83 630 THR A N 1
ATOM 5099 C CA . THR A 1 630 ? -17.171 61.000 13.592 1.00 30.83 630 THR A CA 1
ATOM 5100 C C . THR A 1 630 ? -15.683 61.461 13.534 1.00 30.83 630 THR A C 1
ATOM 5102 O O . THR A 1 630 ? -14.915 61.037 14.384 1.00 30.83 630 THR A O 1
ATOM 5105 N N . PRO A 1 631 ? -15.216 62.223 12.508 1.00 43.62 631 PRO A N 1
ATOM 5106 C CA . PRO A 1 631 ? -14.347 61.714 11.427 1.00 43.62 631 PRO A CA 1
ATOM 5107 C C . PRO A 1 631 ? -13.107 62.617 11.143 1.00 43.62 631 PRO A C 1
ATOM 5109 O O . PRO A 1 631 ? -12.840 63.520 11.928 1.00 43.62 631 PRO A O 1
ATOM 5112 N N . LEU A 1 632 ? -12.414 62.396 10.002 1.00 29.14 632 LEU A N 1
ATOM 5113 C CA . LEU A 1 632 ? -11.690 63.335 9.080 1.00 29.14 632 LEU A CA 1
ATOM 5114 C C . LEU A 1 632 ? -10.433 62.617 8.490 1.00 29.14 632 LEU A C 1
ATOM 5116 O O . LEU A 1 632 ? -9.669 62.070 9.273 1.00 29.14 632 LEU A O 1
ATOM 5120 N N . VAL A 1 633 ? -10.218 62.364 7.177 1.00 31.78 633 VAL A N 1
ATOM 5121 C CA . VAL A 1 633 ? -10.120 63.209 5.938 1.00 31.78 633 VAL A CA 1
ATOM 5122 C C . VAL A 1 633 ? -8.694 63.838 5.797 1.00 31.78 633 VAL A C 1
ATOM 5124 O O . VAL A 1 633 ? -8.061 64.045 6.826 1.00 31.78 633 VAL A O 1
ATOM 5127 N N . PRO A 1 634 ? -8.091 64.014 4.586 1.00 49.72 634 PRO A N 1
ATOM 5128 C CA . PRO A 1 634 ? -6.961 63.205 4.084 1.00 49.72 634 PRO A CA 1
ATOM 5129 C C . PRO A 1 634 ? -5.782 64.090 3.567 1.00 49.72 634 PRO A C 1
ATOM 5131 O O . PRO A 1 634 ? -5.815 65.299 3.767 1.00 49.72 634 PRO A O 1
ATOM 5134 N N . ALA A 1 635 ? -4.775 63.512 2.881 1.00 28.72 635 ALA A N 1
ATOM 5135 C CA . ALA A 1 635 ? -3.925 64.105 1.803 1.00 28.72 635 ALA A CA 1
ATOM 5136 C C . ALA A 1 635 ? -2.616 63.278 1.652 1.00 28.72 635 ALA A C 1
ATOM 5138 O O . ALA A 1 635 ? -2.037 62.912 2.667 1.00 28.72 635 ALA A O 1
ATOM 5139 N N . VAL A 1 636 ? -2.212 62.764 0.470 1.00 27.64 636 VAL A N 1
ATOM 5140 C CA . VAL A 1 636 ? -1.487 63.434 -0.659 1.00 27.64 636 VAL A CA 1
ATOM 5141 C C . VAL A 1 636 ? -0.105 63.940 -0.178 1.00 27.64 636 VAL A C 1
ATOM 5143 O O . VAL A 1 636 ? -0.066 64.611 0.839 1.00 27.64 636 VAL A O 1
ATOM 5146 N N . SER A 1 637 ? 1.090 63.661 -0.726 1.00 28.56 637 SER A N 1
ATOM 5147 C CA . SER A 1 637 ? 1.651 63.489 -2.089 1.00 28.56 637 SER A CA 1
ATOM 5148 C C . SER A 1 637 ? 3.120 62.990 -1.968 1.00 28.56 637 SER A C 1
ATOM 5150 O O . SER A 1 637 ? 3.773 63.320 -0.988 1.00 28.56 637 SER A O 1
ATOM 5152 N N . ALA A 1 638 ? 3.612 62.120 -2.862 1.00 29.36 638 ALA A N 1
ATOM 5153 C CA . ALA A 1 638 ? 4.608 62.368 -3.935 1.00 29.36 638 ALA A CA 1
ATOM 5154 C C . ALA A 1 638 ? 6.118 62.478 -3.571 1.00 29.36 638 ALA A C 1
ATOM 5156 O O . ALA A 1 638 ? 6.493 63.268 -2.720 1.00 29.36 638 ALA A O 1
ATOM 5157 N N . LEU A 1 639 ? 6.919 61.706 -4.339 1.00 30.41 639 LEU A N 1
ATOM 5158 C CA . LEU A 1 639 ? 8.267 61.950 -4.917 1.00 30.41 639 LEU A CA 1
ATOM 5159 C C . LEU A 1 639 ? 9.386 62.551 -4.034 1.00 30.41 639 LEU A C 1
ATOM 5161 O O . LEU A 1 639 ? 9.242 63.646 -3.516 1.00 30.41 639 LEU A O 1
ATOM 5165 N N . ASP A 1 640 ? 10.578 61.934 -3.993 1.00 27.12 640 ASP A N 1
ATOM 5166 C CA . ASP A 1 640 ? 11.671 62.202 -4.954 1.00 27.12 640 ASP A CA 1
ATOM 5167 C C . ASP A 1 640 ? 12.974 61.426 -4.612 1.00 27.12 640 ASP A C 1
ATOM 5169 O O . ASP A 1 640 ? 13.128 60.803 -3.563 1.00 27.12 640 ASP A O 1
ATOM 5173 N N . THR A 1 641 ? 13.886 61.455 -5.576 1.00 31.84 641 THR A N 1
ATOM 5174 C CA . THR A 1 641 ? 15.140 60.731 -5.820 1.00 31.84 641 THR A CA 1
ATOM 5175 C C . THR A 1 641 ? 16.410 61.358 -5.201 1.00 31.84 641 THR A C 1
ATOM 5177 O O . THR A 1 641 ? 16.440 62.553 -4.922 1.00 31.84 641 THR A O 1
ATOM 5180 N N . ARG A 1 642 ? 17.488 60.550 -5.054 1.00 27.84 642 ARG A N 1
ATOM 5181 C CA . ARG A 1 642 ? 18.954 60.830 -5.241 1.00 27.84 642 ARG A CA 1
ATOM 5182 C C . ARG A 1 642 ? 19.787 59.776 -4.474 1.00 27.84 642 ARG A C 1
ATOM 5184 O O . ARG A 1 642 ? 19.486 59.511 -3.321 1.00 27.84 642 ARG A O 1
ATOM 5191 N N . SER A 1 643 ? 20.717 59.003 -5.049 1.00 29.03 643 SER A N 1
ATOM 5192 C CA . SER A 1 643 ? 21.940 59.282 -5.838 1.00 29.03 643 SER A CA 1
ATOM 5193 C C . SER A 1 643 ? 23.215 59.488 -4.992 1.00 29.03 643 SER A C 1
ATOM 5195 O O . SER A 1 643 ? 23.329 60.480 -4.283 1.00 29.03 643 SER A O 1
ATOM 5197 N N . GLU A 1 644 ? 24.174 58.572 -5.212 1.00 32.62 644 GLU A N 1
ATOM 5198 C CA . GLU A 1 644 ? 25.651 58.698 -5.181 1.00 32.62 644 GLU A CA 1
ATOM 5199 C C . GLU A 1 644 ? 26.453 58.800 -3.864 1.00 32.62 644 GLU A C 1
ATOM 5201 O O . GLU A 1 644 ? 26.470 59.827 -3.192 1.00 32.62 644 GLU A O 1
ATOM 5206 N N . ARG A 1 645 ? 27.340 57.805 -3.645 1.00 31.66 645 ARG A N 1
ATOM 5207 C CA . ARG A 1 645 ? 28.806 57.977 -3.813 1.00 31.66 645 ARG A CA 1
ATOM 5208 C C . ARG A 1 645 ? 29.596 56.652 -3.765 1.00 31.66 645 ARG A C 1
ATOM 5210 O O . ARG A 1 645 ? 29.486 55.885 -2.815 1.00 31.66 645 ARG A O 1
ATOM 5217 N N . ALA A 1 646 ? 30.425 56.450 -4.793 1.00 32.97 646 ALA A N 1
ATOM 5218 C CA . ALA A 1 646 ? 31.608 55.576 -4.844 1.00 32.97 646 ALA A CA 1
ATOM 5219 C C . ALA A 1 646 ? 32.777 56.228 -4.042 1.00 32.97 646 ALA A C 1
ATOM 5221 O O . ALA A 1 646 ? 32.633 57.367 -3.609 1.00 32.97 646 ALA A O 1
ATOM 5222 N N . GLU A 1 647 ? 33.964 55.664 -3.777 1.00 34.25 647 GLU A N 1
ATOM 5223 C CA . GLU A 1 647 ? 34.852 54.777 -4.543 1.00 34.25 647 GLU A CA 1
ATOM 5224 C C . GLU A 1 647 ? 36.129 54.483 -3.695 1.00 34.25 647 GLU A C 1
ATOM 5226 O O . GLU A 1 647 ? 36.443 55.265 -2.797 1.00 34.25 647 GLU A O 1
ATOM 5231 N N . LYS A 1 648 ? 36.927 53.479 -4.120 1.00 29.33 648 LYS A N 1
ATOM 5232 C CA . LYS A 1 648 ? 38.372 53.210 -3.844 1.00 29.33 648 LYS A CA 1
ATOM 5233 C C . LYS A 1 648 ? 38.740 52.521 -2.511 1.00 29.33 648 LYS A C 1
ATOM 5235 O O . LYS A 1 648 ? 38.243 52.884 -1.462 1.00 29.33 648 LYS A O 1
ATOM 5240 N N . LEU A 1 649 ? 39.644 51.531 -2.455 1.00 29.14 649 LEU A N 1
ATOM 5241 C CA . LEU A 1 649 ? 40.869 51.315 -3.241 1.00 29.14 649 LEU A CA 1
ATOM 5242 C C . LEU A 1 649 ? 41.334 49.836 -3.194 1.00 29.14 649 LEU A C 1
ATOM 5244 O O . LEU A 1 649 ? 41.140 49.128 -2.213 1.00 29.14 649 LEU A O 1
ATOM 5248 N N . SER A 1 650 ? 41.978 49.412 -4.280 1.00 31.02 650 SER A N 1
ATOM 5249 C CA . SER A 1 650 ? 42.480 48.073 -4.621 1.00 31.02 650 SER A CA 1
ATOM 5250 C C . SER A 1 650 ? 43.930 47.770 -4.187 1.00 31.02 650 SER A C 1
ATOM 5252 O O . SER A 1 650 ? 44.713 48.707 -4.042 1.00 31.02 650 SER A O 1
ATOM 5254 N N . ARG A 1 651 ? 44.296 46.472 -4.282 1.00 31.94 651 ARG A N 1
ATOM 5255 C CA . ARG A 1 651 ? 45.622 45.833 -4.548 1.00 31.94 651 ARG A CA 1
ATOM 5256 C C . ARG A 1 651 ? 46.395 45.236 -3.358 1.00 31.94 651 ARG A C 1
ATOM 5258 O O . ARG A 1 651 ? 47.003 45.972 -2.593 1.00 31.94 651 ARG A O 1
ATOM 5265 N N . ARG A 1 652 ? 46.591 43.906 -3.380 1.00 30.34 652 ARG A N 1
ATOM 5266 C CA . ARG A 1 652 ? 47.813 43.254 -3.919 1.00 30.34 652 ARG A CA 1
ATOM 5267 C C . ARG A 1 652 ? 47.695 41.717 -3.953 1.00 30.34 652 ARG A C 1
ATOM 5269 O O . ARG A 1 652 ? 47.231 41.108 -2.999 1.00 30.34 652 ARG A O 1
ATOM 5276 N N . GLU A 1 653 ? 48.147 41.138 -5.064 1.00 37.19 653 GLU A N 1
ATOM 5277 C CA . GLU A 1 653 ? 48.513 39.725 -5.281 1.00 37.19 653 GLU A CA 1
ATOM 5278 C C . GLU A 1 653 ? 49.784 39.398 -4.438 1.00 37.19 653 GLU A C 1
ATOM 5280 O O . GLU A 1 653 ? 50.456 40.325 -3.990 1.00 37.19 653 GLU A O 1
ATOM 5285 N N . SER A 1 654 ? 50.259 38.179 -4.154 1.00 31.30 654 SER A N 1
ATOM 5286 C CA . SER A 1 654 ? 50.366 36.945 -4.942 1.00 31.30 654 SER A CA 1
ATOM 5287 C C . SER A 1 654 ? 51.099 35.854 -4.107 1.00 31.30 654 SER A C 1
ATOM 5289 O O . SER A 1 654 ? 51.818 36.188 -3.169 1.00 31.30 654 SER A O 1
ATOM 5291 N N . VAL A 1 655 ? 50.968 34.589 -4.540 1.00 31.44 655 VAL A N 1
ATOM 5292 C CA . VAL A 1 655 ? 51.909 33.438 -4.423 1.00 31.44 655 VAL A CA 1
ATOM 5293 C C . VAL A 1 655 ? 52.166 32.757 -3.056 1.00 31.44 655 VAL A C 1
ATOM 5295 O O . VAL A 1 655 ? 52.814 33.312 -2.178 1.00 31.44 655 VAL A O 1
ATOM 5298 N N . GLY A 1 656 ? 51.870 31.443 -2.997 1.00 29.19 656 GLY A N 1
ATOM 5299 C CA . GLY A 1 656 ? 52.907 30.449 -2.660 1.00 29.19 656 GLY A CA 1
ATOM 5300 C C . GLY A 1 656 ? 52.623 29.351 -1.616 1.00 29.19 656 GLY A C 1
ATOM 5301 O O . GLY A 1 656 ? 52.664 29.616 -0.426 1.00 29.19 656 GLY A O 1
ATOM 5302 N N . VAL A 1 657 ? 52.582 28.099 -2.105 1.00 29.45 657 VAL A N 1
ATOM 5303 C CA . VAL A 1 657 ? 53.191 26.878 -1.511 1.00 29.45 657 VAL A CA 1
ATOM 5304 C C . VAL A 1 657 ? 52.432 26.093 -0.407 1.00 29.45 657 VAL A C 1
ATOM 5306 O O . VAL A 1 657 ? 52.170 26.561 0.692 1.00 29.45 657 VAL A O 1
ATOM 5309 N N . VAL A 1 658 ? 52.178 24.817 -0.731 1.00 36.34 658 VAL A N 1
ATOM 5310 C CA . VAL A 1 658 ? 51.827 23.639 0.108 1.00 36.34 658 VAL A CA 1
ATOM 5311 C C . VAL A 1 658 ? 53.171 22.986 0.527 1.00 36.34 658 VAL A C 1
ATOM 5313 O O . VAL A 1 658 ? 54.058 23.003 -0.332 1.00 36.34 658 VAL A O 1
ATOM 5316 N N . PRO A 1 659 ? 53.403 22.403 1.740 1.00 45.34 659 PRO A N 1
ATOM 5317 C CA . PRO A 1 659 ? 52.881 21.053 2.003 1.00 45.34 659 PRO A CA 1
ATOM 5318 C C . PRO A 1 659 ? 52.673 20.545 3.453 1.00 45.34 659 PRO A C 1
ATOM 5320 O O . PRO A 1 659 ? 53.246 21.017 4.426 1.00 45.34 659 PRO A O 1
ATOM 5323 N N . THR A 1 660 ? 51.812 19.518 3.508 1.00 34.62 660 THR A N 1
ATOM 5324 C CA . THR A 1 660 ? 51.711 18.343 4.404 1.00 34.62 660 THR A CA 1
ATOM 5325 C C . THR A 1 660 ? 52.488 18.280 5.724 1.00 34.62 660 THR A C 1
ATOM 5327 O O . THR A 1 660 ? 53.711 18.378 5.749 1.00 34.62 660 THR A O 1
ATOM 5330 N N . GLY A 1 661 ? 51.788 17.815 6.766 1.00 27.92 661 GLY A N 1
ATOM 5331 C CA . GLY A 1 661 ? 52.393 17.040 7.853 1.00 27.92 661 GLY A CA 1
ATOM 5332 C C . GLY A 1 661 ? 51.503 16.923 9.089 1.00 27.92 661 GLY A C 1
ATOM 5333 O O . GLY A 1 661 ? 51.495 17.833 9.906 1.00 27.92 661 GLY A O 1
ATOM 5334 N N . TRP A 1 662 ? 50.801 15.797 9.265 1.00 31.94 662 TRP A N 1
ATOM 5335 C CA . TRP A 1 662 ? 50.318 15.380 10.588 1.00 31.94 662 TRP A CA 1
ATOM 5336 C C . TRP A 1 662 ? 50.716 13.930 10.863 1.00 31.94 662 TRP A C 1
ATOM 5338 O O . TRP A 1 662 ? 50.538 13.034 10.041 1.00 31.94 662 TRP A O 1
ATOM 5348 N N . LEU A 1 663 ? 51.349 13.779 12.024 1.00 32.47 663 LEU A N 1
ATOM 5349 C CA . LEU A 1 663 ? 52.101 12.638 12.523 1.00 32.47 663 LEU A CA 1
ATOM 5350 C C . LEU A 1 663 ? 51.214 11.515 13.072 1.00 32.47 663 LEU A C 1
ATOM 5352 O O . LEU A 1 663 ? 50.202 11.747 13.730 1.00 32.47 663 LEU A O 1
ATOM 5356 N N . PHE A 1 664 ? 51.703 10.294 12.862 1.00 29.19 664 PHE A N 1
ATOM 5357 C CA . PHE A 1 664 ? 51.330 9.056 13.541 1.00 29.19 664 PHE A CA 1
ATOM 5358 C C . PHE A 1 664 ? 51.575 9.123 15.060 1.00 29.19 664 PHE A C 1
ATOM 5360 O O . PHE A 1 664 ? 52.636 9.562 15.499 1.00 29.19 664 PHE A O 1
ATOM 5367 N N . PHE A 1 665 ? 50.677 8.521 15.846 1.00 33.22 665 PHE A N 1
ATOM 5368 C CA . PHE A 1 665 ? 51.036 7.881 17.116 1.00 33.22 665 PHE A CA 1
ATOM 5369 C C . PHE A 1 665 ? 50.710 6.391 17.031 1.00 33.22 665 PHE A C 1
ATOM 5371 O O . PHE A 1 665 ? 49.550 5.987 16.988 1.00 33.22 665 PHE A O 1
ATOM 5378 N N . GLY A 1 666 ? 51.764 5.576 16.993 1.00 27.83 666 GLY A N 1
ATOM 5379 C CA . GLY A 1 666 ? 51.678 4.129 17.112 1.00 27.83 666 GLY A CA 1
ATOM 5380 C C . GLY A 1 666 ? 51.444 3.687 18.557 1.00 27.83 666 GLY A C 1
ATOM 5381 O O . GLY A 1 666 ? 51.954 4.285 19.506 1.00 27.83 666 GLY A O 1
ATOM 5382 N N . ARG A 1 667 ? 50.720 2.577 18.719 1.00 30.86 667 ARG A N 1
ATOM 5383 C CA . ARG A 1 667 ? 50.840 1.701 19.887 1.00 30.86 667 ARG A CA 1
ATOM 5384 C C . ARG A 1 667 ? 51.100 0.276 19.415 1.00 30.86 667 ARG A C 1
ATOM 5386 O O . ARG A 1 667 ? 50.365 -0.269 18.600 1.00 30.86 667 ARG A O 1
ATOM 5393 N N . SER A 1 668 ? 52.196 -0.260 19.936 1.00 29.39 668 SER A N 1
ATOM 5394 C CA . SER A 1 668 ? 52.741 -1.596 19.710 1.00 29.39 668 SER A CA 1
ATOM 5395 C C . SER A 1 668 ? 51.871 -2.689 20.360 1.00 29.39 668 SER A C 1
ATOM 5397 O O . SER A 1 668 ? 51.261 -2.415 21.400 1.00 29.39 668 SER A O 1
ATOM 5399 N N . PRO A 1 669 ? 51.828 -3.921 19.817 1.00 42.09 669 PRO A N 1
ATOM 5400 C CA . PRO A 1 669 ? 51.112 -5.044 20.413 1.00 42.09 669 PRO A CA 1
ATOM 5401 C C . PRO A 1 669 ? 51.999 -5.817 21.406 1.00 42.09 669 PRO A C 1
ATOM 5403 O O . PRO A 1 669 ? 53.194 -6.006 21.180 1.00 42.09 669 PRO A O 1
ATOM 5406 N N . GLN A 1 670 ? 51.401 -6.302 22.497 1.00 32.91 670 GLN A N 1
ATOM 5407 C CA . GLN A 1 670 ? 52.009 -7.290 23.398 1.00 32.91 670 GLN A CA 1
ATOM 5408 C C . GLN A 1 670 ? 51.358 -8.679 23.236 1.00 32.91 670 GLN A C 1
ATOM 5410 O O . GLN A 1 670 ? 50.251 -8.775 22.703 1.00 32.91 670 GLN A O 1
ATOM 5415 N N . PRO A 1 671 ? 52.065 -9.756 23.634 1.00 46.91 671 PRO A N 1
ATOM 5416 C CA . PRO A 1 671 ? 52.069 -11.009 22.892 1.00 46.91 671 PRO A CA 1
ATOM 5417 C C . PRO A 1 671 ? 51.159 -12.107 23.454 1.00 46.91 671 PRO A C 1
ATOM 5419 O O . PRO A 1 671 ? 50.703 -12.089 24.597 1.00 46.91 671 PRO A O 1
ATOM 5422 N N . GLN A 1 672 ? 50.975 -13.099 22.584 1.00 37.44 672 GLN A N 1
ATOM 5423 C CA . GLN A 1 672 ? 50.323 -14.387 22.777 1.00 37.44 672 GLN A CA 1
ATOM 5424 C C . GLN A 1 672 ? 50.772 -15.118 24.053 1.00 37.44 672 GLN A C 1
ATOM 5426 O O . GLN A 1 672 ? 51.963 -15.224 24.348 1.00 37.44 672 GLN A O 1
ATOM 5431 N N . ARG A 1 673 ? 49.803 -15.720 24.751 1.00 34.34 673 ARG A N 1
ATOM 5432 C CA . ARG A 1 673 ? 50.034 -16.817 25.694 1.00 34.34 673 ARG A CA 1
ATOM 5433 C C . ARG A 1 673 ? 49.473 -18.110 25.116 1.00 34.34 673 ARG A C 1
ATOM 5435 O O . ARG A 1 673 ? 48.290 -18.199 24.803 1.00 34.34 673 ARG A O 1
ATOM 5442 N N . HIS A 1 674 ? 50.361 -19.092 25.011 1.00 36.59 674 HIS A N 1
ATOM 5443 C CA . HIS A 1 674 ? 50.059 -20.503 24.827 1.00 36.59 674 HIS A CA 1
ATOM 5444 C C . HIS A 1 674 ? 49.240 -21.052 26.002 1.00 36.59 674 HIS A C 1
ATOM 5446 O O . HIS A 1 674 ? 49.524 -20.740 27.158 1.00 36.59 674 HIS A O 1
ATOM 5452 N N . ALA A 1 675 ? 48.296 -21.942 25.698 1.00 35.97 675 ALA A N 1
ATOM 5453 C CA . ALA A 1 675 ? 47.806 -22.949 26.629 1.00 35.97 675 ALA A CA 1
ATOM 5454 C C . ALA A 1 675 ? 47.571 -24.257 25.859 1.00 35.97 675 ALA A C 1
ATOM 5456 O O . ALA A 1 675 ? 46.737 -24.333 24.960 1.00 35.97 675 ALA A O 1
ATOM 5457 N N . THR A 1 676 ? 48.370 -25.258 26.207 1.00 42.72 676 THR A N 1
ATOM 5458 C CA . THR A 1 676 ? 48.222 -26.680 25.889 1.00 42.72 676 THR A CA 1
ATOM 5459 C C . THR A 1 676 ? 47.628 -27.403 27.096 1.00 42.72 676 THR A C 1
ATOM 5461 O O . THR A 1 676 ? 48.126 -27.190 28.197 1.00 42.72 676 THR A O 1
ATOM 5464 N N . SER A 1 677 ? 46.645 -28.273 26.849 1.00 34.44 677 SER A N 1
ATOM 5465 C CA . SER A 1 677 ? 46.272 -29.550 27.509 1.00 34.44 677 SER A CA 1
ATOM 5466 C C . SER A 1 677 ? 44.743 -29.709 27.355 1.00 34.44 677 SER A C 1
ATOM 5468 O O . SER A 1 677 ? 44.032 -28.718 27.259 1.00 34.44 677 SER A O 1
ATOM 5470 N N . GLU A 1 678 ? 44.116 -30.873 27.238 1.00 39.31 678 GLU A N 1
ATOM 5471 C CA . GLU A 1 678 ? 44.530 -32.264 27.345 1.00 39.31 678 GLU A CA 1
ATOM 5472 C C . GLU A 1 678 ? 43.391 -33.124 26.767 1.00 39.31 678 GLU A C 1
ATOM 5474 O O . GLU A 1 678 ? 42.256 -32.672 26.603 1.00 39.31 678 GLU A O 1
ATOM 5479 N N . ALA A 1 679 ? 43.724 -34.366 26.443 1.00 43.94 679 ALA A N 1
ATOM 5480 C CA . ALA A 1 679 ? 42.848 -35.369 25.865 1.00 43.94 679 ALA A CA 1
ATOM 5481 C C . ALA A 1 679 ? 41.806 -35.915 26.859 1.00 43.94 679 ALA A C 1
ATOM 5483 O O . ALA A 1 679 ? 42.107 -36.082 28.034 1.00 43.94 679 ALA A O 1
ATOM 5484 N N . PHE A 1 680 ? 40.643 -36.335 26.352 1.00 40.94 680 PHE A N 1
ATOM 5485 C CA . PHE A 1 680 ? 39.918 -37.514 26.843 1.00 40.94 680 PHE A CA 1
ATOM 5486 C C . PHE A 1 680 ? 39.118 -38.123 25.685 1.00 40.94 680 PHE A C 1
ATOM 5488 O O . PHE A 1 680 ? 38.299 -37.451 25.063 1.00 40.94 680 PHE A O 1
ATOM 5495 N N . GLY A 1 681 ? 39.407 -39.386 25.370 1.00 41.34 681 GLY A N 1
ATOM 5496 C CA . GLY A 1 681 ? 38.749 -40.149 24.312 1.00 41.34 681 GLY A CA 1
ATOM 5497 C C . GLY A 1 681 ? 37.569 -40.990 24.800 1.00 41.34 681 GLY A C 1
ATOM 5498 O O . GLY A 1 681 ? 37.503 -41.372 25.967 1.00 41.34 681 GLY A O 1
ATOM 5499 N N . ARG A 1 682 ? 36.682 -41.334 23.868 1.00 42.44 682 ARG A N 1
ATOM 5500 C CA . ARG A 1 682 ? 36.468 -42.697 23.360 1.00 42.44 682 ARG A CA 1
ATOM 5501 C C . ARG A 1 682 ? 35.812 -42.620 21.992 1.00 42.44 682 ARG A C 1
ATOM 5503 O O . ARG A 1 682 ? 34.987 -41.699 21.809 1.00 42.44 682 ARG A O 1
#

Foldseek 3Di:
DQWDWADDPDPQFIWIFGQFPLLVVLLVVQCVPDPPLVLVVLLVVLLPDPVSVVVNLVVQLVVVVVVQQWFDKFKWAFWAWDPDDDPFKTKTWGDPPDGDLQRIWIWTFACQGIDIGSDPDDPPDRDDRHTWDEAEDEQLPDLPADDAGKYAHPDCPRALAGIWGDDLVQLEIEGEHEHSDQEGERDPVRVVSSCPRHVRQAYAYEYEYEQPRTHMYIYGPVVVVRHPTYIYTHPPVPVCVNCVVPPPPPDDDDDDDCVVVVVVVVVVVQVLQQVLLCLQQVQDQDLPGPQWDKDQDDDDPVVVVVVDPFDRIWIWGADPPSNVPVLPPPLFRTDTDDVLLLVLVVLLCVLLCPDPVPVVVPVVPPPNPDDRDHLSLLPDDPRDLDRQQAEEEEEEAPQQCLVVSLVVVVSSCSNSQFWEWEEEAQQWIWTQHPVGIDIGRDPVVVVVDPVNVPDGQSRYEYEYEDDPRRQEDDPSCNVRNHHYYYYDHPHPSHCVVVVVVVPHYHYRYRDFDDLSNLSVCLVRDPQADDSVLLVVLCVPRNRRNVCSRVDSVPVVVVVVVSSPVSHDDDDDDDDDDDDDDDDDDDDDQDWDDPPPDPRTTTRIRSSPCVVVVVPPPDDDDDDDDDDDDDDDDDDDDDDDDDDDDDDDDDDDDDDDDDDDDDDDDDDDDDDDDDDDDDDDDD